Protein AF-0000000073156666 (afdb_homodimer)

Structure (mmCIF, N/CA/C/O backbone):
data_AF-0000000073156666-model_v1
#
loop_
_entity.id
_entity.type
_entity.pdbx_description
1 polymer 'S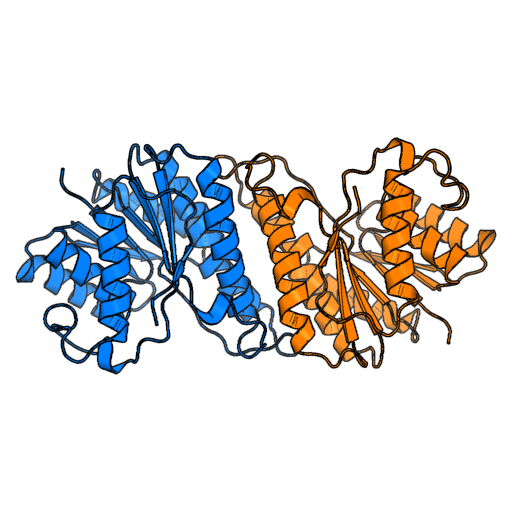DR family NAD(P)-dependent oxidoreductase'
#
loop_
_atom_site.group_PDB
_atom_site.id
_atom_site.type_symbol
_atom_site.label_atom_id
_atom_site.label_alt_id
_atom_site.label_comp_id
_atom_site.label_asym_id
_atom_site.label_entity_id
_atom_site.label_seq_id
_atom_site.pdbx_PDB_ins_code
_atom_site.Cartn_x
_atom_site.Cartn_y
_atom_site.Cartn_z
_atom_site.occupancy
_atom_site.B_iso_or_equiv
_atom_site.auth_seq_id
_atom_site.auth_comp_id
_atom_site.auth_asym_id
_atom_site.auth_atom_id
_atom_site.pdbx_PDB_model_num
ATOM 1 N N . MET A 1 1 ? 13.82 -26.734 -20.969 1 54.28 1 MET A N 1
ATOM 2 C CA . MET A 1 1 ? 14.016 -26.75 -19.531 1 54.28 1 MET A CA 1
ATOM 3 C C . MET A 1 1 ? 12.68 -26.859 -18.797 1 54.28 1 MET A C 1
ATOM 5 O O . MET A 1 1 ? 11.648 -26.406 -19.297 1 54.28 1 MET A O 1
ATOM 9 N N . LYS A 1 2 ? 12.547 -27.781 -17.766 1 86.06 2 LYS A N 1
ATOM 10 C CA . LYS A 1 2 ? 11.289 -28.062 -17.094 1 86.06 2 LYS A CA 1
ATOM 11 C C . LYS A 1 2 ? 10.898 -26.922 -16.156 1 86.06 2 LYS A C 1
ATOM 13 O O . LYS A 1 2 ? 11.742 -26.391 -15.43 1 86.06 2 LYS A O 1
ATOM 18 N N . ASN A 1 3 ? 9.734 -26.344 -16.406 1 94.5 3 ASN A N 1
ATOM 19 C CA . ASN A 1 3 ? 9.266 -25.234 -15.578 1 94.5 3 ASN A CA 1
ATOM 20 C C . ASN A 1 3 ? 8.523 -25.734 -14.344 1 94.5 3 ASN A C 1
ATOM 22 O O . ASN A 1 3 ? 7.922 -26.812 -14.367 1 94.5 3 ASN A O 1
ATOM 26 N N . ALA A 1 4 ? 8.711 -25.062 -13.289 1 98.31 4 ALA A N 1
ATOM 27 C CA . ALA A 1 4 ? 7.965 -25.297 -12.055 1 98.31 4 ALA A CA 1
ATOM 28 C C . ALA A 1 4 ? 7.41 -23.984 -11.492 1 98.31 4 ALA A C 1
ATOM 30 O O . ALA A 1 4 ? 8.094 -22.969 -11.5 1 98.31 4 ALA A O 1
ATOM 31 N N . ALA A 1 5 ? 6.207 -24.125 -10.992 1 98.75 5 ALA A N 1
ATOM 32 C CA . ALA A 1 5 ? 5.539 -22.922 -10.516 1 98.75 5 ALA A CA 1
ATOM 33 C C . ALA A 1 5 ? 5.035 -23.094 -9.086 1 98.75 5 ALA A C 1
ATOM 35 O O . ALA A 1 5 ? 4.391 -24.109 -8.773 1 98.75 5 ALA A O 1
ATOM 36 N N . LEU A 1 6 ? 5.445 -22.188 -8.234 1 98.88 6 LEU A N 1
ATOM 37 C CA . LEU A 1 6 ? 4.75 -22.016 -6.961 1 98.88 6 LEU A CA 1
ATOM 38 C C . LEU A 1 6 ? 3.564 -21.078 -7.105 1 98.88 6 LEU A C 1
ATOM 40 O O . LEU A 1 6 ? 3.725 -19.938 -7.535 1 98.88 6 LEU A O 1
ATOM 44 N N . ILE A 1 7 ? 2.383 -21.562 -6.801 1 98.81 7 ILE A N 1
ATOM 45 C CA . ILE A 1 7 ? 1.165 -20.766 -6.875 1 98.81 7 ILE A CA 1
ATOM 46 C C . ILE A 1 7 ? 0.534 -20.656 -5.488 1 98.81 7 ILE A C 1
ATOM 48 O O . ILE A 1 7 ? 0.133 -21.656 -4.898 1 98.81 7 ILE A O 1
ATOM 52 N N . THR A 1 8 ? 0.477 -19.422 -4.984 1 98.88 8 THR A N 1
ATOM 53 C CA . THR A 1 8 ? -0.179 -19.25 -3.691 1 98.88 8 THR A CA 1
ATOM 54 C C . THR A 1 8 ? -1.696 -19.25 -3.85 1 98.88 8 THR A C 1
ATOM 56 O O . THR A 1 8 ? -2.229 -18.703 -4.812 1 98.88 8 THR A O 1
ATOM 59 N N . GLY A 1 9 ? -2.373 -19.891 -2.902 1 97.75 9 GLY A N 1
ATOM 60 C CA . GLY A 1 9 ? -3.818 -20 -3.002 1 97.75 9 GLY A CA 1
ATOM 61 C C . GLY A 1 9 ? -4.27 -20.797 -4.215 1 97.75 9 GLY A C 1
ATOM 62 O O . GLY A 1 9 ? -5.137 -20.359 -4.969 1 97.75 9 GLY A O 1
ATOM 63 N N . SER A 1 10 ? -3.756 -21.953 -4.438 1 96.75 10 SER A N 1
ATOM 64 C CA . SER A 1 10 ? -3.953 -22.641 -5.711 1 96.75 10 SER A CA 1
ATOM 65 C C . SER A 1 10 ? -4.992 -23.75 -5.582 1 96.75 10 SER A C 1
ATOM 67 O O . SER A 1 10 ? -5.355 -24.391 -6.574 1 96.75 10 SER A O 1
ATOM 69 N N . ALA A 1 11 ? -5.512 -23.984 -4.422 1 95.12 11 ALA A N 1
ATOM 70 C CA . ALA A 1 11 ? -6.375 -25.141 -4.203 1 95.12 11 ALA A CA 1
ATOM 71 C C . ALA A 1 11 ? -7.742 -24.938 -4.848 1 95.12 11 ALA A C 1
ATOM 73 O O . ALA A 1 11 ? -8.414 -25.906 -5.227 1 95.12 11 ALA A O 1
ATOM 74 N N . ARG A 1 12 ? -8.102 -23.688 -4.922 1 92.94 12 ARG A N 1
ATOM 75 C CA . ARG A 1 12 ? -9.461 -23.406 -5.383 1 92.94 12 ARG A CA 1
ATOM 76 C C . ARG A 1 12 ? -9.469 -22.281 -6.414 1 92.94 12 ARG A C 1
ATOM 78 O O . ARG A 1 12 ? -8.477 -21.578 -6.578 1 92.94 12 ARG A O 1
ATOM 85 N N . ARG A 1 13 ? -10.5 -22.219 -7.172 1 92.5 13 ARG A N 1
ATOM 86 C CA . ARG A 1 13 ? -10.906 -21.094 -8.008 1 92.5 13 ARG A CA 1
ATOM 87 C C . ARG A 1 13 ? -9.836 -20.75 -9.031 1 92.5 13 ARG A C 1
ATOM 89 O O . ARG A 1 13 ? -9.469 -21.578 -9.867 1 92.5 13 ARG A O 1
ATOM 96 N N . ILE A 1 14 ? -9.445 -19.484 -9 1 94.25 14 ILE A N 1
ATOM 97 C CA . ILE A 1 14 ? -8.547 -18.969 -10.031 1 94.25 14 ILE A CA 1
ATOM 98 C C . ILE A 1 14 ? -7.18 -19.641 -9.891 1 94.25 14 ILE A C 1
ATOM 100 O O . ILE A 1 14 ? -6.559 -20.016 -10.891 1 94.25 14 ILE A O 1
ATOM 104 N N . GLY A 1 15 ? -6.762 -19.844 -8.625 1 96.12 15 GLY A N 1
ATOM 105 C CA . GLY A 1 15 ? -5.492 -20.5 -8.391 1 96.12 15 GLY A CA 1
ATOM 106 C C . GLY A 1 15 ? -5.461 -21.938 -8.914 1 96.12 15 GLY A C 1
ATOM 107 O O . GLY A 1 15 ? -4.461 -22.375 -9.484 1 96.12 15 GLY A O 1
ATOM 108 N N . ARG A 1 16 ? -6.551 -22.578 -8.719 1 95.38 16 ARG A N 1
ATOM 109 C CA . ARG A 1 16 ? -6.668 -23.938 -9.211 1 95.38 16 ARG A CA 1
ATOM 110 C C . ARG A 1 16 ? -6.633 -23.984 -10.734 1 95.38 16 ARG A C 1
ATOM 112 O O . ARG A 1 16 ? -5.926 -24.812 -11.328 1 95.38 16 ARG A O 1
ATOM 119 N N . ALA A 1 17 ? -7.379 -23.125 -11.336 1 94.5 17 ALA A N 1
ATOM 120 C CA . ALA A 1 17 ? -7.406 -23.047 -12.797 1 94.5 17 ALA A CA 1
ATOM 121 C C . ALA A 1 17 ? -6.016 -22.781 -13.359 1 94.5 17 ALA A C 1
ATOM 123 O O . ALA A 1 17 ? -5.613 -23.375 -14.359 1 94.5 17 ALA A O 1
ATOM 124 N N . LEU A 1 18 ? -5.277 -21.906 -12.711 1 95.62 18 LEU A N 1
ATOM 125 C CA . LEU A 1 18 ? -3.916 -21.578 -13.117 1 95.62 18 LEU A CA 1
ATOM 126 C C . LEU A 1 18 ? -3.01 -22.797 -13.031 1 95.62 18 LEU A C 1
ATOM 128 O O . LEU A 1 18 ? -2.229 -23.062 -13.945 1 95.62 18 LEU A O 1
ATOM 132 N N . ALA A 1 19 ? -3.135 -23.484 -11.922 1 96.62 19 ALA A N 1
ATOM 133 C CA . ALA A 1 19 ? -2.299 -24.672 -11.719 1 96.62 19 ALA A CA 1
ATOM 134 C C . ALA A 1 19 ? -2.537 -25.703 -12.812 1 96.62 19 ALA A C 1
ATOM 136 O O . ALA A 1 19 ? -1.587 -26.234 -13.391 1 96.62 19 ALA A O 1
ATOM 137 N N . ILE A 1 20 ? -3.785 -25.938 -13.086 1 95.31 20 ILE A N 1
ATOM 138 C CA . ILE A 1 20 ? -4.148 -26.922 -14.094 1 95.31 20 ILE A CA 1
ATOM 139 C C . ILE A 1 20 ? -3.693 -26.438 -15.469 1 95.31 20 ILE A C 1
ATOM 141 O O . ILE A 1 20 ? -3.117 -27.219 -16.234 1 95.31 20 ILE A O 1
ATOM 145 N N . PHE A 1 21 ? -3.916 -25.188 -15.742 1 95.25 21 PHE A N 1
ATOM 146 C CA . PHE A 1 21 ? -3.529 -24.594 -17.016 1 95.25 21 PHE A CA 1
ATOM 147 C C . PHE A 1 21 ? -2.027 -24.734 -17.25 1 95.25 21 PHE A C 1
ATOM 149 O O . PHE A 1 21 ? -1.593 -25.172 -18.312 1 95.25 21 PHE A O 1
ATOM 156 N N . LEU A 1 22 ? -1.232 -24.406 -16.266 1 96.62 22 LEU A N 1
ATOM 157 C CA . LEU A 1 22 ? 0.221 -24.469 -16.375 1 96.62 22 LEU A CA 1
ATOM 158 C C . LEU A 1 22 ? 0.704 -25.906 -16.516 1 96.62 22 LEU A C 1
ATOM 160 O O . LEU A 1 22 ? 1.627 -26.188 -17.281 1 96.62 22 LEU A O 1
ATOM 164 N N . ALA A 1 23 ? 0.107 -26.797 -15.789 1 96.31 23 ALA A N 1
ATOM 165 C CA . ALA A 1 23 ? 0.476 -28.203 -15.891 1 96.31 23 ALA A CA 1
ATOM 166 C C . ALA A 1 23 ? 0.132 -28.766 -17.266 1 96.31 23 ALA A C 1
ATOM 168 O O . ALA A 1 23 ? 0.937 -29.484 -17.875 1 96.31 23 ALA A O 1
ATOM 169 N N . SER A 1 24 ? -1.032 -28.406 -17.75 1 94.19 24 SER A N 1
ATOM 170 C CA . SER A 1 24 ? -1.541 -28.984 -18.984 1 94.19 24 SER A CA 1
ATOM 171 C C . SER A 1 24 ? -0.889 -28.344 -20.219 1 94.19 24 SER A C 1
ATOM 173 O O . SER A 1 24 ? -0.343 -29.047 -21.062 1 94.19 24 SER A O 1
ATOM 175 N N . LYS A 1 25 ? -0.855 -27.031 -20.266 1 93 25 LYS A N 1
ATOM 176 C CA . LYS A 1 25 ? -0.456 -26.344 -21.484 1 93 25 LYS A CA 1
ATOM 177 C C . LYS A 1 25 ? 1.047 -26.078 -21.5 1 93 25 LYS A C 1
ATOM 179 O O . LYS A 1 25 ? 1.667 -26.062 -22.562 1 93 25 LYS A O 1
ATOM 184 N N . HIS A 1 26 ? 1.601 -25.859 -20.328 1 95.25 26 HIS A N 1
ATOM 185 C CA . HIS A 1 26 ? 3 -25.453 -20.281 1 95.25 26 HIS A CA 1
ATOM 186 C C . HIS A 1 26 ? 3.869 -26.531 -19.641 1 95.25 26 HIS A C 1
ATOM 188 O O . HIS A 1 26 ? 5.066 -26.312 -19.438 1 95.25 26 HIS A O 1
ATOM 194 N N . GLU A 1 27 ? 3.236 -27.641 -19.234 1 96.25 27 GLU A N 1
ATOM 195 C CA . GLU A 1 27 ? 3.932 -28.797 -18.688 1 96.25 27 GLU A CA 1
ATOM 196 C C . GLU A 1 27 ? 4.746 -28.422 -17.453 1 96.25 27 GLU A C 1
ATOM 198 O O . GLU A 1 27 ? 5.887 -28.859 -17.297 1 96.25 27 GLU A O 1
ATOM 203 N N . CYS A 1 28 ? 4.211 -27.578 -16.641 1 97.69 28 CYS A N 1
ATOM 204 C CA . CYS A 1 28 ? 4.879 -27.141 -15.414 1 97.69 28 CYS A CA 1
ATOM 205 C C . CYS A 1 28 ? 4.637 -28.125 -14.281 1 97.69 28 CYS A C 1
ATOM 207 O O . CYS A 1 28 ? 3.525 -28.641 -14.125 1 97.69 28 CYS A O 1
ATOM 209 N N . ASP A 1 29 ? 5.73 -28.359 -13.609 1 98.69 29 ASP A N 1
ATOM 210 C CA . ASP A 1 29 ? 5.52 -28.906 -12.266 1 98.69 29 ASP A CA 1
ATOM 211 C C . ASP A 1 29 ? 4.934 -27.844 -11.328 1 98.69 29 ASP A C 1
ATOM 213 O O . ASP A 1 29 ? 5.148 -26.656 -11.523 1 98.69 29 ASP A O 1
ATOM 217 N N . ILE A 1 30 ? 4.16 -28.391 -10.305 1 98.62 30 ILE A N 1
ATOM 218 C CA . ILE A 1 30 ? 3.387 -27.422 -9.531 1 98.62 30 ILE A CA 1
ATOM 219 C C . ILE A 1 30 ? 3.689 -27.594 -8.039 1 98.62 30 ILE A C 1
ATOM 221 O O . ILE A 1 30 ? 3.643 -28.719 -7.516 1 98.62 30 ILE A O 1
ATOM 225 N N . VAL A 1 31 ? 4.137 -26.531 -7.406 1 98.81 31 VAL A N 1
ATOM 226 C CA . VAL A 1 31 ? 4.02 -26.422 -5.957 1 98.81 31 VAL A CA 1
ATOM 227 C C . VAL A 1 31 ? 2.719 -25.703 -5.602 1 98.81 31 VAL A C 1
ATOM 229 O O . VAL A 1 31 ? 2.594 -24.484 -5.812 1 98.81 31 VAL A O 1
ATOM 232 N N . ALA A 1 32 ? 1.787 -26.469 -5.027 1 98.56 32 ALA A N 1
A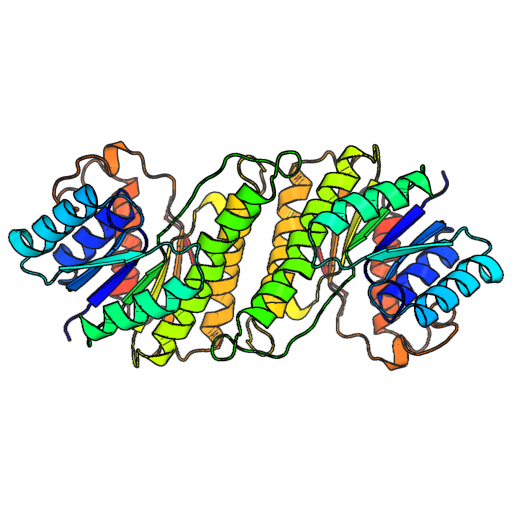TOM 233 C CA . ALA A 1 32 ? 0.455 -25.953 -4.734 1 98.56 32 ALA A CA 1
ATOM 234 C C . ALA A 1 32 ? 0.344 -25.516 -3.277 1 98.56 32 ALA A C 1
ATOM 236 O O . ALA A 1 32 ? 0.298 -26.344 -2.373 1 98.56 32 ALA A O 1
ATOM 237 N N . HIS A 1 33 ? 0.305 -24.219 -3.096 1 98.81 33 HIS A N 1
ATOM 238 C CA . HIS A 1 33 ? 0.089 -23.703 -1.749 1 98.81 33 HIS A CA 1
ATOM 239 C C . HIS A 1 33 ? -1.398 -23.609 -1.425 1 98.81 33 HIS A C 1
ATOM 241 O O . HIS A 1 33 ? -2.207 -23.266 -2.289 1 98.81 33 HIS A O 1
ATOM 247 N N . TYR A 1 34 ? -1.708 -23.938 -0.188 1 98.25 34 TYR A N 1
ATOM 248 C CA . TYR A 1 34 ? -3.049 -23.719 0.347 1 98.25 34 TYR A CA 1
ATOM 249 C C . TYR A 1 34 ? -2.994 -23.328 1.817 1 98.25 34 TYR A C 1
ATOM 251 O O . TYR A 1 34 ? -1.973 -23.516 2.48 1 98.25 34 TYR A O 1
ATOM 259 N N . HIS A 1 35 ? -4.047 -22.656 2.246 1 97.81 35 HIS A N 1
ATOM 260 C CA . HIS A 1 35 ? -4.156 -22.281 3.652 1 97.81 35 HIS A CA 1
ATOM 261 C C . HIS A 1 35 ? -4.98 -23.312 4.43 1 97.81 35 HIS A C 1
ATOM 263 O O . HIS A 1 35 ? -4.426 -24.094 5.199 1 97.81 35 HIS A O 1
ATOM 269 N N . SER A 1 36 ? -6.227 -23.484 4.156 1 97.38 36 SER A N 1
ATOM 270 C CA . SER A 1 36 ? -7.09 -24.344 4.961 1 97.38 36 SER A CA 1
ATOM 271 C C . SER A 1 36 ? -7.828 -25.359 4.094 1 97.38 36 SER A C 1
ATOM 273 O O . SER A 1 36 ? -8.516 -26.234 4.609 1 97.38 36 SER A O 1
ATOM 275 N N . SER A 1 37 ? -7.715 -25.266 2.777 1 96.81 37 SER A N 1
ATOM 276 C CA . SER A 1 37 ? -8.484 -26.094 1.858 1 96.81 37 SER A CA 1
ATOM 277 C C . SER A 1 37 ? -7.703 -27.359 1.465 1 96.81 37 SER A C 1
ATOM 279 O O . SER A 1 37 ? -7.477 -27.609 0.28 1 96.81 37 SER A O 1
ATOM 281 N N . HIS A 1 38 ? -7.457 -28.203 2.41 1 97.94 38 HIS A N 1
ATOM 282 C CA . HIS A 1 38 ? -6.59 -29.359 2.225 1 97.94 38 HIS A CA 1
ATOM 283 C C . HIS A 1 38 ? -7.18 -30.344 1.211 1 97.94 38 HIS A C 1
ATOM 285 O O . HIS A 1 38 ? -6.477 -30.812 0.318 1 97.94 38 HIS A O 1
ATOM 291 N N . ASP A 1 39 ? -8.438 -30.641 1.34 1 97.81 39 ASP A N 1
ATOM 292 C CA . ASP A 1 39 ? -9.07 -31.609 0.443 1 97.81 39 ASP A CA 1
ATOM 293 C C . ASP A 1 39 ? -9.039 -31.109 -1.003 1 97.81 39 ASP A C 1
ATOM 295 O O . ASP A 1 39 ? -8.805 -31.891 -1.926 1 97.81 39 ASP A O 1
ATOM 299 N N . ASP A 1 40 ? -9.289 -29.859 -1.189 1 96.44 40 ASP A N 1
ATOM 300 C CA . ASP A 1 40 ? -9.211 -29.266 -2.523 1 96.44 40 ASP A CA 1
ATOM 301 C C . ASP A 1 40 ? -7.785 -29.344 -3.07 1 96.44 40 ASP A C 1
ATOM 303 O O . ASP A 1 40 ? -7.582 -29.594 -4.258 1 96.44 40 ASP A O 1
ATOM 307 N N . ALA A 1 41 ? -6.84 -29.125 -2.191 1 97.94 41 ALA A N 1
ATOM 308 C CA . ALA A 1 41 ? -5.438 -29.203 -2.588 1 97.94 41 ALA A CA 1
ATOM 309 C C . ALA A 1 41 ? -5.066 -30.625 -3.014 1 97.94 41 ALA A C 1
ATOM 311 O O . ALA A 1 41 ? -4.367 -30.812 -4.012 1 97.94 41 ALA A O 1
ATOM 312 N N . LEU A 1 42 ? -5.492 -31.578 -2.295 1 98.06 42 LEU A N 1
ATOM 313 C CA . LEU A 1 42 ? -5.242 -32.969 -2.631 1 98.06 42 LEU A CA 1
ATOM 314 C C . LEU A 1 42 ? -5.852 -33.312 -3.984 1 98.06 42 LEU A C 1
ATOM 316 O O . LEU A 1 42 ? -5.227 -34 -4.793 1 98.06 42 LEU A O 1
ATOM 320 N N . SER A 1 43 ? -7.074 -32.875 -4.137 1 96.19 43 SER A N 1
ATOM 321 C CA . SER A 1 43 ? -7.746 -33.094 -5.41 1 96.19 43 SER A CA 1
ATOM 322 C C . SER A 1 43 ? -6.957 -32.5 -6.566 1 96.19 43 SER A C 1
ATOM 324 O O . SER A 1 43 ? -6.812 -33.094 -7.621 1 96.19 43 SER A O 1
ATOM 326 N N . LEU A 1 44 ? -6.461 -31.266 -6.395 1 96.19 44 LEU A N 1
ATOM 327 C CA . LEU A 1 44 ? -5.633 -30.625 -7.406 1 96.19 44 LEU A CA 1
ATOM 328 C C . LEU A 1 44 ? -4.371 -31.438 -7.676 1 96.19 44 LEU A C 1
ATOM 330 O O . LEU A 1 44 ? -3.996 -31.641 -8.828 1 96.19 44 LEU A O 1
ATOM 334 N N . GLN A 1 45 ? -3.715 -31.859 -6.609 1 97.88 45 GLN A N 1
ATOM 335 C CA . GLN A 1 45 ? -2.508 -32.688 -6.738 1 97.88 45 GLN A CA 1
ATOM 336 C C . GLN A 1 45 ? -2.766 -33.906 -7.586 1 97.88 45 GLN A C 1
ATOM 338 O O . GLN A 1 45 ? -1.979 -34.25 -8.477 1 97.88 45 GLN A O 1
ATOM 343 N N . ASP A 1 46 ? -3.873 -34.531 -7.32 1 97.19 46 ASP A N 1
ATOM 344 C CA . ASP A 1 46 ? -4.246 -35.75 -8.055 1 97.19 46 ASP A CA 1
ATOM 345 C C . ASP A 1 46 ? -4.422 -35.469 -9.539 1 97.19 46 ASP A C 1
ATOM 347 O O . ASP A 1 46 ? -3.92 -36.219 -10.391 1 97.19 46 ASP A O 1
ATOM 351 N N . ILE A 1 47 ? -5.09 -34.406 -9.82 1 94.69 47 ILE A N 1
ATOM 352 C CA . ILE A 1 47 ? -5.352 -34.031 -11.203 1 94.69 47 ILE A CA 1
ATOM 353 C C . ILE A 1 47 ? -4.031 -33.75 -11.922 1 94.69 47 ILE A C 1
ATOM 355 O O . ILE A 1 47 ? -3.785 -34.312 -13.008 1 94.69 47 ILE A O 1
ATOM 359 N N . VAL A 1 48 ? -3.146 -32.938 -11.336 1 96.5 48 VAL A N 1
ATOM 360 C CA . VAL A 1 48 ? -1.882 -32.562 -11.953 1 96.5 48 VAL A CA 1
ATOM 361 C C . VAL A 1 48 ? -1.02 -33.781 -12.195 1 96.5 48 VAL A C 1
ATOM 363 O O . VAL A 1 48 ? -0.428 -33.938 -13.266 1 96.5 48 VAL A O 1
ATOM 366 N N . GLN A 1 49 ? -1.007 -34.719 -11.234 1 97.62 49 GLN A N 1
ATOM 367 C CA . GLN A 1 49 ? -0.141 -35.906 -11.305 1 97.62 49 GLN A CA 1
ATOM 368 C C . GLN A 1 49 ? -0.722 -36.938 -12.242 1 97.62 49 GLN A C 1
ATOM 370 O O . GLN A 1 49 ? -0.006 -37.5 -13.078 1 97.62 49 GLN A O 1
ATOM 375 N N . LYS A 1 50 ? -1.998 -37.188 -12.172 1 96.94 50 LYS A N 1
ATOM 376 C CA . LYS A 1 50 ? -2.59 -38.312 -12.883 1 96.94 50 LYS A CA 1
ATOM 377 C C . LYS A 1 50 ? -2.998 -37.906 -14.305 1 96.94 50 LYS A C 1
ATOM 379 O O . LYS A 1 50 ? -2.807 -38.688 -15.25 1 96.94 50 LYS A O 1
ATOM 384 N N . SER A 1 51 ? -3.572 -36.781 -14.406 1 94.31 51 SER A N 1
ATOM 385 C CA . SER A 1 51 ? -4.09 -36.375 -15.711 1 94.31 51 SER A CA 1
ATOM 386 C C . SER A 1 51 ? -2.99 -35.781 -16.578 1 94.31 51 SER A C 1
ATOM 388 O O . SER A 1 51 ? -3.02 -35.938 -17.812 1 94.31 51 SER A O 1
ATOM 390 N N . TYR A 1 52 ? -2.016 -35.094 -15.961 1 94.44 52 TYR A N 1
ATOM 391 C CA . TYR A 1 52 ? -1.055 -34.375 -16.781 1 94.44 52 TYR A CA 1
ATOM 392 C C . TYR A 1 52 ? 0.361 -34.875 -16.547 1 94.44 52 TYR A C 1
ATOM 394 O O . TYR A 1 52 ? 1.309 -34.406 -17.188 1 94.44 52 TYR A O 1
ATOM 402 N N . ARG A 1 53 ? 0.539 -35.844 -15.664 1 97 53 ARG A N 1
ATOM 403 C CA . ARG A 1 53 ? 1.803 -36.5 -15.406 1 97 53 ARG A CA 1
ATOM 404 C C . ARG A 1 53 ? 2.898 -35.5 -15.047 1 97 53 ARG A C 1
ATOM 406 O O . ARG A 1 53 ? 4.027 -35.625 -15.531 1 97 53 ARG A O 1
ATOM 413 N N . ARG A 1 54 ? 2.465 -34.531 -14.258 1 97.25 54 ARG A N 1
ATOM 414 C CA . ARG A 1 54 ? 3.408 -33.562 -13.719 1 97.25 54 ARG A CA 1
ATOM 415 C C . ARG A 1 54 ? 3.6 -33.75 -12.219 1 97.25 54 ARG A C 1
ATOM 417 O O . ARG A 1 54 ? 2.709 -34.25 -11.539 1 97.25 54 ARG A O 1
ATOM 424 N N . LYS A 1 55 ? 4.766 -33.375 -11.766 1 98.25 55 LYS A N 1
ATOM 425 C CA . LYS A 1 55 ? 4.965 -33.375 -10.32 1 98.25 55 LYS A CA 1
ATOM 426 C C . LYS A 1 55 ? 4.117 -32.281 -9.656 1 98.25 55 LYS A C 1
ATOM 428 O O . LYS A 1 55 ? 3.986 -31.172 -10.188 1 98.25 55 LYS A O 1
ATOM 433 N N . CYS A 1 56 ? 3.561 -32.625 -8.516 1 98.56 56 CYS A N 1
ATOM 434 C CA . CYS A 1 56 ? 2.787 -31.688 -7.727 1 98.56 56 CYS A CA 1
ATOM 435 C C . CYS A 1 56 ? 3.012 -31.906 -6.234 1 98.56 56 CYS A C 1
ATOM 437 O O . CYS A 1 56 ? 2.766 -33 -5.719 1 98.56 56 CYS A O 1
ATOM 439 N N . VAL A 1 57 ? 3.504 -30.922 -5.578 1 98.56 57 VAL A N 1
ATOM 440 C CA . VAL A 1 57 ? 3.709 -30.984 -4.133 1 98.56 57 VAL A CA 1
ATOM 441 C C . VAL A 1 57 ? 2.816 -29.953 -3.441 1 98.56 57 VAL A C 1
ATOM 443 O O . VAL A 1 57 ? 2.619 -28.844 -3.953 1 98.56 57 VAL A O 1
ATOM 446 N N . LEU A 1 58 ? 2.287 -30.391 -2.314 1 98.69 58 LEU A N 1
ATOM 447 C CA . LEU A 1 58 ? 1.436 -29.484 -1.536 1 98.69 58 LEU A CA 1
ATOM 448 C C . LEU A 1 58 ? 2.236 -28.797 -0.438 1 98.69 58 LEU A C 1
ATOM 450 O O . LEU A 1 58 ? 3.055 -29.438 0.233 1 98.69 58 LEU A O 1
ATOM 454 N N . VAL A 1 59 ? 2.053 -27.484 -0.322 1 98.44 59 VAL A N 1
ATOM 455 C CA . VAL A 1 59 ? 2.625 -26.719 0.78 1 98.44 59 VAL A CA 1
ATOM 456 C C . VAL A 1 59 ? 1.52 -25.969 1.507 1 98.44 59 VAL A C 1
ATOM 458 O O . VAL A 1 59 ? 0.771 -25.203 0.888 1 98.44 59 VAL A O 1
ATOM 461 N N . GLN A 1 60 ? 1.392 -26.219 2.795 1 98.38 60 GLN A N 1
ATOM 462 C CA . GLN A 1 60 ? 0.415 -25.516 3.613 1 98.38 60 GLN A CA 1
ATOM 463 C C . GLN A 1 60 ? 1.074 -24.391 4.41 1 98.38 60 GLN A C 1
ATOM 465 O O . GLN A 1 60 ? 2.096 -24.594 5.066 1 98.38 60 GLN A O 1
ATOM 470 N N . ALA A 1 61 ? 0.451 -23.219 4.32 1 98.12 61 ALA A N 1
ATOM 471 C CA . ALA A 1 61 ? 0.975 -22.109 5.117 1 98.12 61 ALA A CA 1
ATOM 472 C C . ALA A 1 61 ? -0.058 -20.984 5.254 1 98.12 61 ALA A C 1
ATOM 474 O O . ALA A 1 61 ? -0.906 -20.812 4.379 1 98.12 61 ALA A O 1
ATOM 475 N N . ASP A 1 62 ? -0.003 -20.344 6.352 1 98.25 62 ASP A N 1
ATOM 476 C CA . ASP A 1 62 ? -0.699 -19.078 6.527 1 98.25 62 ASP A CA 1
ATOM 477 C C . ASP A 1 62 ? 0.16 -17.906 6.043 1 98.25 62 ASP A C 1
ATOM 479 O O . ASP A 1 62 ? 1.122 -17.516 6.711 1 98.25 62 ASP A O 1
ATOM 483 N N . LEU A 1 63 ? -0.222 -17.344 4.93 1 98.5 63 LEU A N 1
ATOM 484 C CA . LEU A 1 63 ? 0.571 -16.266 4.332 1 98.5 63 LEU A CA 1
ATOM 485 C C . LEU A 1 63 ? 0.495 -15 5.176 1 98.5 63 LEU A C 1
ATOM 487 O O . LEU A 1 63 ? 1.28 -14.07 4.977 1 98.5 63 LEU A O 1
ATOM 491 N N . GLY A 1 64 ? -0.504 -14.945 6.098 1 97.88 64 GLY A N 1
ATOM 492 C CA . GLY A 1 64 ? -0.582 -13.82 7.02 1 97.88 64 GLY A CA 1
ATOM 493 C C . GLY A 1 64 ? 0.502 -13.844 8.078 1 97.88 64 GLY A C 1
ATOM 494 O O . GLY A 1 64 ? 0.741 -12.836 8.75 1 97.88 64 GLY A O 1
ATOM 495 N N . ASN A 1 65 ? 1.037 -14.977 8.281 1 97.56 65 ASN A N 1
ATOM 496 C CA . ASN A 1 65 ? 2.152 -15.148 9.203 1 97.56 65 ASN A CA 1
ATOM 497 C C . ASN A 1 65 ? 3.496 -14.977 8.5 1 97.56 65 ASN A C 1
ATOM 499 O O . ASN A 1 65 ? 3.869 -15.797 7.656 1 97.56 65 ASN A O 1
ATOM 503 N N . PHE A 1 66 ? 4.242 -14 8.914 1 97.94 66 PHE A N 1
ATOM 504 C CA . PHE A 1 66 ? 5.473 -13.648 8.219 1 97.94 66 PHE A CA 1
ATOM 505 C C . PHE A 1 66 ? 6.449 -14.812 8.219 1 97.94 66 PHE A C 1
ATOM 507 O O . PHE A 1 66 ? 7.121 -15.062 7.215 1 97.94 66 PHE A O 1
ATOM 514 N N . ALA A 1 67 ? 6.562 -15.523 9.297 1 96.75 67 ALA A N 1
ATOM 515 C CA . ALA A 1 67 ? 7.531 -16.609 9.43 1 96.75 67 ALA A CA 1
ATOM 516 C C . ALA A 1 67 ? 7.246 -17.719 8.414 1 96.75 67 ALA A C 1
ATOM 518 O O . ALA A 1 67 ? 8.156 -18.438 8.008 1 96.75 67 ALA A O 1
ATOM 519 N N . SER A 1 68 ? 6.012 -17.844 7.988 1 97.75 68 SER A N 1
ATOM 520 C CA . SER A 1 68 ? 5.613 -18.875 7.043 1 97.75 68 SER A CA 1
ATOM 521 C C . SER A 1 68 ? 6.172 -18.594 5.652 1 97.75 68 SER A C 1
ATOM 523 O O . SER A 1 68 ? 6.297 -19.516 4.832 1 97.75 68 SER A O 1
ATOM 525 N N . LEU A 1 69 ? 6.492 -17.359 5.328 1 98.5 69 LEU A N 1
ATOM 526 C CA . LEU A 1 69 ? 6.879 -16.969 3.977 1 98.5 69 LEU A CA 1
ATOM 527 C C . LEU A 1 69 ? 8.234 -17.562 3.609 1 98.5 69 LEU A C 1
ATOM 529 O O . LEU A 1 69 ? 8.406 -18.125 2.525 1 98.5 69 LEU A O 1
ATOM 533 N N . LYS A 1 70 ? 9.133 -17.422 4.555 1 97.25 70 LYS A N 1
ATOM 534 C CA . LYS A 1 70 ? 10.438 -18.047 4.305 1 97.25 70 LYS A CA 1
ATOM 535 C C . LYS A 1 70 ? 10.32 -19.562 4.234 1 97.25 70 LYS A C 1
ATOM 537 O O . LYS A 1 70 ? 10.961 -20.203 3.398 1 97.25 70 LYS A O 1
ATOM 542 N N . LYS A 1 71 ? 9.531 -20.109 5.082 1 97.31 71 LYS A N 1
ATOM 543 C CA . LYS A 1 71 ? 9.352 -21.547 5.172 1 97.31 71 LYS A CA 1
ATOM 544 C C . LYS A 1 71 ? 8.781 -22.125 3.879 1 97.31 71 LYS A C 1
ATOM 546 O O . LYS A 1 71 ? 9.266 -23.141 3.371 1 97.31 71 LYS A O 1
ATOM 551 N N . ILE A 1 72 ? 7.785 -21.484 3.334 1 97.75 72 ILE A N 1
ATOM 552 C CA . ILE A 1 72 ? 7.148 -21.984 2.113 1 97.75 72 ILE A CA 1
ATOM 553 C C . ILE A 1 72 ? 8.156 -21.953 0.965 1 97.75 72 ILE A C 1
ATOM 555 O O . ILE A 1 72 ? 8.195 -22.875 0.148 1 97.75 72 ILE A O 1
ATOM 559 N N . MET A 1 73 ? 8.977 -20.906 0.892 1 98.38 73 MET A N 1
ATOM 560 C CA . MET A 1 73 ? 9.969 -20.797 -0.177 1 98.38 73 MET A CA 1
ATOM 561 C C . MET A 1 73 ? 11.016 -21.906 -0.061 1 98.38 73 MET A C 1
ATOM 563 O O . MET A 1 73 ? 11.32 -22.578 -1.045 1 98.38 73 MET A O 1
ATOM 567 N N . LYS A 1 74 ? 11.438 -22.141 1.153 1 97.81 74 LYS A N 1
ATOM 568 C CA . LYS A 1 74 ? 12.422 -23.188 1.391 1 97.81 74 LYS A CA 1
ATOM 569 C C . LYS A 1 74 ? 11.859 -24.562 1.042 1 97.81 74 LYS A C 1
ATOM 571 O O . LYS A 1 74 ? 12.5 -25.344 0.346 1 97.81 74 LYS A O 1
ATOM 576 N N . GLN A 1 75 ? 10.688 -24.812 1.517 1 98.19 75 GLN A N 1
ATOM 577 C CA . GLN A 1 75 ? 10.039 -26.078 1.231 1 98.19 75 GLN A CA 1
ATOM 578 C C . GLN A 1 75 ? 9.844 -26.281 -0.27 1 98.19 75 GLN A C 1
ATOM 580 O O . GLN A 1 75 ? 10.031 -27.375 -0.789 1 98.19 75 GLN A O 1
ATOM 585 N N . SER A 1 76 ? 9.453 -25.203 -0.94 1 98.56 76 SER A N 1
ATOM 586 C CA . SER A 1 76 ? 9.195 -25.266 -2.375 1 98.56 76 SER A CA 1
ATOM 587 C C . SER A 1 76 ? 10.461 -25.609 -3.15 1 98.56 76 SER A C 1
ATOM 589 O O . SER A 1 76 ? 10.453 -26.5 -4.004 1 98.56 76 SER A O 1
ATOM 591 N N . PHE A 1 77 ? 11.578 -24.984 -2.818 1 98.12 77 PHE A N 1
ATOM 592 C CA . PHE A 1 77 ? 12.82 -25.219 -3.533 1 98.12 77 PHE A CA 1
ATOM 593 C C . PHE A 1 77 ? 13.406 -26.578 -3.18 1 98.12 77 PHE A C 1
ATOM 595 O O . PHE A 1 77 ? 14.07 -27.203 -4.004 1 98.12 77 PHE A O 1
ATOM 602 N N . THR A 1 78 ? 13.18 -27.016 -1.911 1 98.12 78 THR A N 1
ATOM 603 C CA . THR A 1 78 ? 13.617 -28.344 -1.531 1 98.12 78 THR A CA 1
ATOM 604 C C . THR A 1 78 ? 12.891 -29.406 -2.352 1 98.12 78 THR A C 1
ATOM 606 O O . THR A 1 78 ? 13.508 -30.344 -2.854 1 98.12 78 THR A O 1
ATOM 609 N N . ALA A 1 79 ? 11.602 -29.203 -2.529 1 97.31 79 ALA A N 1
ATOM 610 C CA . ALA A 1 79 ? 10.773 -30.172 -3.242 1 97.31 79 ALA A CA 1
ATOM 611 C C . ALA A 1 79 ? 10.977 -30.062 -4.75 1 97.31 79 ALA A C 1
ATOM 613 O O . ALA A 1 79 ? 10.859 -31.047 -5.477 1 97.31 79 ALA A O 1
ATOM 614 N N . MET A 1 80 ? 11.219 -28.844 -5.188 1 97.25 80 MET A N 1
ATOM 615 C CA . ME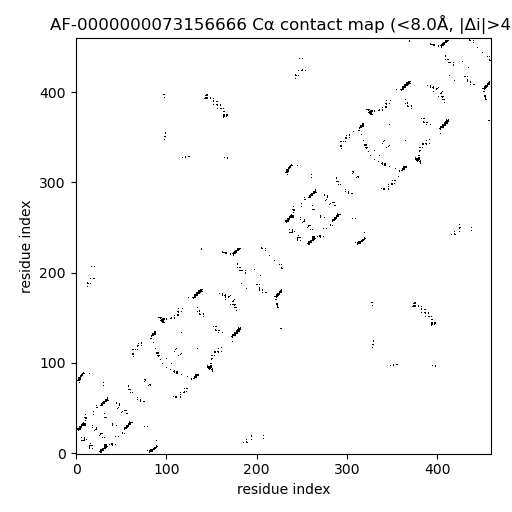T A 1 80 ? 11.359 -28.578 -6.613 1 97.25 80 MET A CA 1
ATOM 616 C C . MET A 1 80 ? 12.516 -27.609 -6.867 1 97.25 80 MET A C 1
ATOM 618 O O . MET A 1 80 ? 12.305 -26.422 -7.133 1 97.25 80 MET A O 1
ATOM 622 N N . PRO A 1 81 ? 13.68 -28.141 -6.922 1 96.88 81 PRO A N 1
ATOM 623 C CA . PRO A 1 81 ? 14.867 -27.281 -7.039 1 96.88 81 PRO A CA 1
ATOM 624 C C . PRO A 1 81 ? 14.875 -26.453 -8.32 1 96.88 81 PRO A C 1
ATOM 626 O O . PRO A 1 81 ? 15.562 -25.438 -8.398 1 96.88 81 PRO A O 1
ATOM 629 N N . HIS A 1 82 ? 14.086 -26.891 -9.328 1 97 82 HIS A N 1
ATOM 630 C CA . HIS A 1 82 ? 14.055 -26.188 -10.609 1 97 82 HIS A CA 1
ATOM 631 C C . HIS A 1 82 ? 12.906 -25.172 -10.648 1 97 82 HIS A C 1
ATOM 633 O O . HIS A 1 82 ? 12.5 -24.75 -11.734 1 97 82 HIS A O 1
ATOM 639 N N . LEU A 1 83 ? 12.367 -24.812 -9.484 1 98.06 83 LEU A N 1
ATOM 640 C CA . LEU A 1 83 ? 11.336 -23.781 -9.398 1 98.06 83 LEU A CA 1
ATOM 641 C C . LEU A 1 83 ? 11.805 -22.484 -10.047 1 98.06 83 LEU A C 1
ATOM 643 O O . LEU A 1 83 ? 12.859 -21.969 -9.703 1 98.06 83 LEU A O 1
ATOM 647 N N . ASN A 1 84 ? 10.969 -22.016 -11.031 1 97.56 84 ASN A N 1
ATOM 648 C CA . ASN A 1 84 ? 11.398 -20.812 -11.734 1 97.56 84 ASN A CA 1
ATOM 649 C C . ASN A 1 84 ? 10.227 -19.875 -12 1 97.56 84 ASN A C 1
ATOM 651 O O . ASN A 1 84 ? 10.391 -18.828 -12.648 1 97.56 84 ASN A O 1
ATOM 655 N N . ILE A 1 85 ? 9.008 -20.156 -11.461 1 97.94 85 ILE A N 1
ATOM 656 C CA . ILE A 1 85 ? 7.844 -19.281 -11.586 1 97.94 85 ILE A CA 1
ATOM 657 C C . ILE A 1 85 ? 7.168 -19.125 -10.227 1 97.94 85 ILE A C 1
ATOM 659 O O . ILE A 1 85 ? 6.934 -20.109 -9.523 1 97.94 85 ILE A O 1
ATOM 663 N N . LEU A 1 86 ? 6.98 -17.938 -9.828 1 98.56 86 LEU A N 1
ATOM 664 C CA . LEU A 1 86 ? 6.195 -17.594 -8.648 1 98.56 86 LEU A CA 1
ATOM 665 C C . LEU A 1 86 ? 4.926 -16.844 -9.039 1 98.56 86 LEU A C 1
ATOM 667 O O . LEU A 1 86 ? 4.992 -15.805 -9.703 1 98.56 86 LEU A O 1
ATOM 671 N N . ILE A 1 87 ? 3.805 -17.391 -8.688 1 98.88 87 ILE A N 1
ATOM 672 C CA . ILE A 1 87 ? 2.535 -16.719 -8.938 1 98.88 87 ILE A CA 1
ATOM 673 C C . ILE A 1 87 ? 1.887 -16.328 -7.609 1 98.88 87 ILE A C 1
ATOM 675 O O . ILE A 1 87 ? 1.415 -17.203 -6.867 1 98.88 87 ILE A O 1
ATOM 679 N N . ASN A 1 88 ? 1.94 -15.078 -7.316 1 98.88 88 ASN A N 1
ATOM 680 C CA . ASN A 1 88 ? 1.208 -14.523 -6.184 1 98.88 88 ASN A CA 1
ATOM 681 C C . ASN A 1 88 ? -0.275 -14.352 -6.5 1 98.88 88 ASN A C 1
ATOM 683 O O . ASN A 1 88 ? -0.679 -13.344 -7.078 1 98.88 88 ASN A O 1
ATOM 687 N N . ASN A 1 89 ? -1.044 -15.344 -6.039 1 98.56 89 ASN A N 1
ATOM 688 C CA . ASN A 1 89 ? -2.451 -15.414 -6.422 1 98.56 89 ASN A CA 1
ATOM 689 C C . ASN A 1 89 ? -3.365 -15.383 -5.199 1 98.56 89 ASN A C 1
ATOM 691 O O . ASN A 1 89 ? -4.535 -15.008 -5.301 1 98.56 89 ASN A O 1
ATOM 695 N N . ALA A 1 90 ? -2.83 -15.758 -4.039 1 98.56 90 ALA A N 1
ATOM 696 C CA . ALA A 1 90 ? -3.658 -15.805 -2.834 1 98.56 90 ALA A CA 1
ATOM 697 C C . ALA A 1 90 ? -4.352 -14.469 -2.596 1 98.56 90 ALA A C 1
ATOM 699 O O . ALA A 1 90 ? -3.758 -13.406 -2.809 1 98.56 90 ALA A O 1
ATOM 700 N N . SER A 1 91 ? -5.551 -14.609 -2.145 1 97.38 91 SER A N 1
ATOM 701 C CA . SER A 1 91 ? -6.32 -13.383 -1.971 1 97.38 91 SER A CA 1
ATOM 702 C C . SER A 1 91 ? -7.352 -13.523 -0.856 1 97.38 91 SER A C 1
ATOM 704 O O . SER A 1 91 ? -7.785 -14.641 -0.546 1 97.38 91 SER A O 1
ATOM 706 N N . VAL A 1 92 ? -7.672 -12.484 -0.251 1 95.94 92 VAL A N 1
ATOM 707 C CA . VAL A 1 92 ? -8.797 -12.328 0.669 1 95.94 92 VAL A CA 1
ATOM 708 C C . VAL A 1 92 ? -9.656 -11.141 0.244 1 95.94 92 VAL A C 1
ATOM 710 O O . VAL A 1 92 ? -9.172 -10.219 -0.413 1 95.94 92 VAL A O 1
ATOM 713 N N . PHE A 1 93 ? -10.844 -11.242 0.565 1 92.94 93 PHE A N 1
ATOM 714 C CA . PHE A 1 93 ? -11.773 -10.203 0.146 1 92.94 93 PHE A CA 1
ATOM 715 C C . PHE A 1 93 ? -12.703 -9.82 1.289 1 92.94 93 PHE A C 1
ATOM 717 O O . PHE A 1 93 ? -13.367 -10.68 1.876 1 92.94 93 PHE A O 1
ATOM 724 N N . TYR A 1 94 ? -12.695 -8.555 1.673 1 90.88 94 TYR A N 1
ATOM 725 C CA . TYR A 1 94 ? -13.609 -7.957 2.643 1 90.88 94 TYR A CA 1
ATOM 726 C C . TYR A 1 94 ? -14.359 -6.777 2.033 1 90.88 94 TYR A C 1
ATOM 728 O O . TYR A 1 94 ? -13.75 -5.902 1.414 1 90.88 94 TYR A O 1
ATOM 736 N N . GLU A 1 95 ? -15.664 -6.828 2.225 1 91 95 GLU A N 1
ATOM 737 C CA . GLU A 1 95 ? -16.422 -5.645 1.841 1 91 95 GLU A CA 1
ATOM 738 C C . GLU A 1 95 ? -16.344 -4.562 2.914 1 91 95 GLU A C 1
ATOM 740 O O . GLU A 1 95 ? -16.734 -4.785 4.059 1 91 95 GLU A O 1
ATOM 745 N N . ASP A 1 96 ? -15.75 -3.379 2.521 1 92.88 96 ASP A N 1
ATOM 746 C CA . ASP A 1 96 ? -15.688 -2.264 3.461 1 92.88 96 ASP A CA 1
ATOM 747 C C . ASP A 1 96 ? -15.523 -0.936 2.727 1 92.88 96 ASP A C 1
ATOM 749 O O . ASP A 1 96 ? -15.523 -0.897 1.494 1 92.88 96 ASP A O 1
ATOM 753 N N . SER A 1 97 ? -15.703 0.131 3.406 1 93 97 SER A N 1
ATOM 754 C CA . SER A 1 97 ? -15.383 1.514 3.066 1 93 97 SER A CA 1
ATOM 755 C C . SER A 1 97 ? -14.383 2.109 4.047 1 93 97 SER A C 1
ATOM 757 O O . SER A 1 97 ? -13.984 1.454 5.012 1 93 97 SER A O 1
ATOM 759 N N . LEU A 1 98 ? -13.906 3.314 3.756 1 93.75 98 LEU A N 1
ATOM 760 C CA . LEU A 1 98 ? -13.055 3.934 4.762 1 93.75 98 LEU A CA 1
ATOM 761 C C . LEU A 1 98 ? -13.781 4.055 6.094 1 93.75 98 LEU A C 1
ATOM 763 O O . LEU A 1 98 ? -13.219 3.75 7.148 1 93.75 98 LEU A O 1
ATOM 767 N N . GLU A 1 99 ? -15 4.41 6.012 1 92.06 99 GLU A N 1
ATOM 768 C CA . GLU A 1 99 ? -15.805 4.613 7.211 1 92.06 99 GLU A CA 1
ATOM 769 C C . GLU A 1 99 ? -15.938 3.322 8.016 1 92.06 99 GLU A C 1
ATOM 771 O O . GLU A 1 99 ? -15.922 3.348 9.25 1 92.06 99 GLU A O 1
ATOM 776 N N . LYS A 1 100 ? -15.984 2.227 7.332 1 93.38 100 LYS A N 1
ATOM 777 C CA . LYS A 1 100 ? -16.266 0.951 7.984 1 93.38 100 LYS A CA 1
ATOM 778 C C . LYS A 1 100 ? -15.016 0.066 8.016 1 93.38 100 LYS A C 1
ATOM 780 O O . LYS A 1 100 ? -15.102 -1.117 8.352 1 93.38 100 LYS A O 1
ATOM 785 N N . CYS A 1 101 ? -13.953 0.65 7.66 1 95.12 101 CYS A N 1
ATOM 786 C CA . CYS A 1 101 ? -12.711 -0.106 7.633 1 95.12 101 CYS A CA 1
ATOM 787 C C . CYS A 1 101 ? -12.266 -0.489 9.039 1 95.12 101 CYS A C 1
ATOM 789 O O . CYS A 1 101 ? -12.203 0.363 9.93 1 95.12 101 CYS A O 1
ATOM 791 N N . SER A 1 102 ? -12.039 -1.768 9.273 1 97 102 SER A N 1
ATOM 792 C CA . SER A 1 102 ? -11.523 -2.256 10.547 1 97 102 SER A CA 1
ATOM 793 C C . SER A 1 102 ? -10.039 -2.588 10.453 1 97 102 SER A C 1
ATOM 795 O O . SER A 1 102 ? -9.531 -2.861 9.359 1 97 102 SER A O 1
ATOM 797 N N . LEU A 1 103 ? -9.367 -2.566 11.656 1 97.94 103 LEU A N 1
ATOM 798 C CA . LEU A 1 103 ? -7.953 -2.936 11.68 1 97.94 103 LEU A CA 1
ATOM 799 C C . LEU A 1 103 ? -7.754 -4.352 11.148 1 97.94 103 LEU A C 1
ATOM 801 O O . LEU A 1 103 ? -6.777 -4.625 10.453 1 97.94 103 LEU A O 1
ATOM 805 N N . LYS A 1 104 ? -8.617 -5.223 11.484 1 97.38 104 LYS A N 1
ATOM 806 C CA . LYS A 1 104 ? -8.508 -6.617 11.055 1 97.38 104 LYS A CA 1
ATOM 807 C C . LYS A 1 104 ? -8.531 -6.73 9.539 1 97.38 104 LYS A C 1
ATOM 809 O O . LYS A 1 104 ? -7.637 -7.32 8.938 1 97.38 104 LYS A O 1
ATOM 814 N N . CYS A 1 105 ? -9.578 -6.145 8.891 1 96 105 CYS A N 1
ATOM 815 C CA . CYS A 1 105 ? -9.711 -6.199 7.441 1 96 105 CYS A CA 1
ATOM 816 C C . CYS A 1 105 ? -8.523 -5.547 6.754 1 96 105 CYS A C 1
ATOM 818 O O . CYS A 1 105 ? -7.949 -6.113 5.82 1 96 105 CYS A O 1
ATOM 820 N N . PHE A 1 106 ? -8.164 -4.395 7.273 1 98.25 106 PHE A N 1
ATOM 821 C CA . PHE A 1 106 ? -7.059 -3.635 6.699 1 98.25 106 PHE A CA 1
ATOM 822 C C . PHE A 1 106 ? -5.762 -4.438 6.758 1 98.25 106 PHE A C 1
ATOM 824 O O . PHE A 1 106 ? -5.059 -4.562 5.754 1 98.25 106 PHE A O 1
ATOM 831 N N . THR A 1 107 ? -5.527 -5.043 7.891 1 98.31 107 THR A N 1
ATOM 832 C CA . THR A 1 107 ? -4.289 -5.773 8.133 1 98.31 107 THR A CA 1
ATOM 833 C C . THR A 1 107 ? -4.242 -7.051 7.305 1 98.31 107 THR A C 1
ATOM 835 O O . THR A 1 107 ? -3.211 -7.379 6.711 1 98.31 107 THR A O 1
ATOM 838 N N . GLU A 1 108 ? -5.254 -7.762 7.25 1 98.19 108 GLU A N 1
ATOM 839 C CA . GLU A 1 108 ? -5.281 -9.016 6.504 1 98.19 108 GLU A CA 1
ATOM 840 C C . GLU A 1 108 ? -5.09 -8.773 5.008 1 98.19 108 GLU A C 1
ATOM 842 O O . GLU A 1 108 ? -4.355 -9.508 4.344 1 98.19 108 GLU A O 1
ATOM 847 N N . ASN A 1 109 ? -5.77 -7.766 4.512 1 98.25 109 ASN A N 1
ATOM 848 C CA . ASN A 1 109 ? -5.578 -7.414 3.111 1 98.25 109 ASN A CA 1
ATOM 849 C C . ASN A 1 109 ? -4.125 -7.059 2.814 1 98.25 109 ASN A C 1
ATOM 851 O O . ASN A 1 109 ? -3.557 -7.52 1.824 1 98.25 109 ASN A O 1
ATOM 855 N N . HIS A 1 110 ? -3.576 -6.266 3.682 1 98.62 110 HIS A N 1
ATOM 856 C CA . HIS A 1 110 ? -2.182 -5.875 3.496 1 98.62 110 HIS A CA 1
ATOM 857 C C . HIS A 1 110 ? -1.259 -7.086 3.57 1 98.62 110 HIS A C 1
ATOM 859 O O . HIS A 1 110 ? -0.348 -7.23 2.75 1 98.62 110 HIS A O 1
ATOM 865 N N . ASN A 1 111 ? -1.476 -7.926 4.562 1 98.69 111 ASN A N 1
ATOM 866 C CA . ASN A 1 111 ? -0.603 -9.078 4.762 1 98.69 111 ASN A CA 1
ATOM 867 C C . ASN A 1 111 ? -0.623 -10.008 3.555 1 98.69 111 ASN A C 1
ATOM 869 O O . ASN A 1 111 ? 0.427 -10.477 3.105 1 98.69 111 ASN A O 1
ATOM 873 N N . ILE A 1 112 ? -1.743 -10.195 3.006 1 98.69 112 ILE A N 1
ATOM 874 C CA . ILE A 1 112 ? -1.909 -11.227 1.984 1 98.69 112 ILE A CA 1
ATOM 875 C C . ILE A 1 112 ? -1.567 -10.648 0.612 1 98.69 112 ILE A C 1
ATOM 877 O O . ILE A 1 112 ? -0.964 -11.328 -0.221 1 98.69 112 ILE A O 1
ATOM 881 N N . HIS A 1 113 ? -1.908 -9.406 0.376 1 98.75 113 HIS A N 1
ATOM 882 C CA . HIS A 1 113 ? -1.805 -8.875 -0.976 1 98.75 113 HIS A CA 1
ATOM 883 C C . HIS A 1 113 ? -0.521 -8.07 -1.153 1 98.75 113 HIS A C 1
ATOM 885 O O . HIS A 1 113 ? -0.12 -7.773 -2.281 1 98.75 113 HIS A O 1
ATOM 891 N N . VAL A 1 114 ? 0.109 -7.684 -0.039 1 98.81 114 VAL A N 1
ATOM 892 C CA . VAL A 1 114 ? 1.279 -6.824 -0.179 1 98.81 114 VAL A CA 1
ATOM 893 C C . VAL A 1 114 ? 2.486 -7.484 0.486 1 98.81 114 VAL A C 1
ATOM 895 O O . VAL A 1 114 ? 3.414 -7.926 -0.196 1 98.81 114 VAL A O 1
ATOM 898 N N . ARG A 1 115 ? 2.379 -7.711 1.811 1 98.81 115 ARG A N 1
ATOM 899 C CA . ARG A 1 115 ? 3.535 -8.234 2.533 1 98.81 115 ARG A CA 1
ATOM 900 C C . ARG A 1 115 ? 3.951 -9.594 1.988 1 98.81 115 ARG A C 1
ATOM 902 O O . ARG A 1 115 ? 5.133 -9.828 1.721 1 98.81 115 ARG A O 1
ATOM 909 N N . ALA A 1 116 ? 3.025 -10.469 1.816 1 98.88 116 ALA A N 1
ATOM 910 C CA . ALA A 1 116 ? 3.354 -11.82 1.366 1 98.88 116 ALA A CA 1
ATOM 911 C C . ALA A 1 116 ? 3.98 -11.797 -0.026 1 98.88 116 ALA A C 1
ATOM 913 O O . ALA A 1 116 ? 5.086 -12.305 -0.224 1 98.88 116 ALA A O 1
ATOM 914 N N . PRO A 1 117 ? 3.367 -11.164 -1.029 1 98.81 117 PRO A N 1
ATOM 915 C CA . PRO A 1 117 ? 3.996 -11.102 -2.35 1 98.81 117 PRO A CA 1
ATOM 916 C C . PRO A 1 117 ? 5.383 -10.461 -2.316 1 98.81 117 PRO A C 1
ATOM 918 O O . PRO A 1 117 ? 6.297 -10.922 -3.006 1 98.81 117 PRO A O 1
ATOM 921 N N . VAL A 1 118 ? 5.586 -9.414 -1.538 1 98.5 118 VAL A N 1
ATOM 922 C CA . VAL A 1 118 ? 6.859 -8.711 -1.456 1 98.5 118 VAL A CA 1
ATOM 923 C C . VAL A 1 118 ? 7.945 -9.672 -0.968 1 98.5 118 VAL A C 1
ATOM 925 O O . VAL A 1 118 ? 8.969 -9.852 -1.637 1 98.5 118 VAL A O 1
ATOM 928 N N . PHE A 1 119 ? 7.688 -10.312 0.106 1 98.75 119 PHE A N 1
ATOM 929 C CA . PHE A 1 119 ? 8.758 -11.094 0.72 1 98.75 119 PHE A CA 1
ATOM 930 C C . PHE A 1 119 ? 8.906 -12.445 0.03 1 98.75 119 PHE A C 1
ATOM 932 O O . PHE A 1 119 ? 10.008 -12.984 -0.062 1 98.75 119 PHE A O 1
ATOM 939 N N . LEU A 1 120 ? 7.793 -13.016 -0.484 1 98.81 120 LEU A N 1
ATOM 940 C CA . LEU A 1 120 ? 7.934 -14.219 -1.3 1 98.81 120 LEU A CA 1
ATOM 941 C C . LEU A 1 120 ? 8.781 -13.938 -2.535 1 98.81 120 LEU A C 1
ATOM 943 O O . LEU A 1 120 ? 9.633 -14.75 -2.904 1 98.81 120 LEU A O 1
ATOM 947 N N . THR A 1 121 ? 8.531 -12.805 -3.172 1 98.06 121 THR A N 1
ATOM 948 C CA . THR A 1 121 ? 9.328 -12.422 -4.332 1 98.06 121 THR A CA 1
ATOM 949 C C . THR A 1 121 ? 10.789 -12.219 -3.945 1 98.06 121 THR A C 1
ATOM 951 O O . THR A 1 121 ? 11.695 -12.633 -4.676 1 98.06 121 THR A O 1
ATOM 954 N N . GLN A 1 122 ? 11 -11.562 -2.791 1 96.94 122 GLN A N 1
ATOM 955 C CA . GLN A 1 122 ? 12.359 -11.352 -2.299 1 96.94 122 GLN A CA 1
ATOM 956 C C . GLN A 1 122 ? 13.102 -12.68 -2.145 1 96.94 122 GLN A C 1
ATOM 958 O O . GLN A 1 122 ? 14.219 -12.836 -2.645 1 96.94 122 GLN A O 1
ATOM 963 N N . TYR A 1 123 ? 12.445 -13.633 -1.424 1 98.06 123 TYR A N 1
ATOM 964 C CA . TYR A 1 123 ? 13.07 -14.93 -1.19 1 98.06 123 TYR A CA 1
ATOM 965 C C . TYR A 1 123 ? 13.266 -15.68 -2.5 1 98.06 123 TYR A C 1
ATOM 967 O O . TYR A 1 123 ? 14.305 -16.297 -2.715 1 98.06 123 TYR A O 1
ATOM 975 N N . PHE A 1 124 ? 12.281 -15.617 -3.389 1 98 124 PHE A N 1
ATOM 976 C CA . PHE A 1 124 ? 12.352 -16.25 -4.695 1 98 124 PHE A CA 1
ATOM 977 C C . PHE A 1 124 ? 13.531 -15.727 -5.496 1 98 124 PHE A C 1
ATOM 979 O O . PHE A 1 124 ? 14.289 -16.516 -6.078 1 98 124 PHE A O 1
ATOM 986 N N . ALA A 1 125 ? 13.711 -14.43 -5.469 1 95.56 125 ALA A N 1
ATOM 987 C CA . ALA A 1 125 ? 14.766 -13.781 -6.234 1 95.56 125 ALA A CA 1
ATOM 988 C C . ALA A 1 125 ? 16.141 -14.234 -5.762 1 95.56 125 ALA A C 1
ATOM 990 O O . ALA A 1 125 ? 17.094 -14.297 -6.551 1 95.56 125 ALA A O 1
ATOM 991 N N . ARG A 1 126 ? 16.25 -14.57 -4.492 1 94.56 126 ARG A N 1
ATOM 992 C CA . ARG A 1 126 ? 17.531 -14.984 -3.92 1 94.56 126 ARG A CA 1
ATOM 993 C C . ARG A 1 126 ? 17.875 -16.406 -4.336 1 94.56 126 ARG A C 1
ATOM 995 O O . ARG A 1 126 ? 19.047 -16.781 -4.387 1 94.56 126 ARG A O 1
ATOM 1002 N N . MET A 1 127 ? 16.828 -17.109 -4.68 1 95.25 127 MET A N 1
ATOM 1003 C CA . MET A 1 127 ? 17.031 -18.547 -4.887 1 95.25 127 MET A CA 1
ATOM 1004 C C . MET A 1 127 ? 16.969 -18.891 -6.371 1 95.25 127 MET A C 1
ATOM 1006 O O . MET A 1 127 ? 17.453 -19.953 -6.785 1 95.25 127 MET A O 1
ATOM 1010 N N . CYS A 1 128 ? 16.344 -18.016 -7.184 1 94.44 128 CYS A N 1
ATOM 1011 C CA . CYS A 1 128 ? 16.109 -18.297 -8.594 1 94.44 128 CYS A CA 1
ATOM 1012 C C . CYS A 1 128 ? 17.016 -17.453 -9.484 1 94.44 128 CYS A C 1
ATOM 1014 O O . CYS A 1 128 ? 17.047 -16.219 -9.352 1 94.44 128 CYS A O 1
ATOM 1016 N N . LYS A 1 129 ? 17.75 -18.016 -10.352 1 90 129 LYS A N 1
ATOM 1017 C CA . LYS A 1 129 ? 18.656 -17.312 -11.234 1 90 129 LYS A CA 1
ATOM 1018 C C . LYS A 1 129 ? 17.906 -16.672 -12.406 1 90 129 LYS A C 1
ATOM 1020 O O . LYS A 1 129 ? 18.203 -15.547 -12.805 1 90 129 LYS A O 1
ATOM 1025 N N . GLN A 1 130 ? 17 -17.375 -13.008 1 93.06 130 GLN A N 1
ATOM 1026 C CA . GLN A 1 130 ? 16.141 -16.922 -14.094 1 93.06 130 GLN A CA 1
ATOM 1027 C C . GLN A 1 130 ? 14.688 -17.344 -13.852 1 93.06 130 GLN A C 1
ATOM 1029 O O . GLN A 1 130 ? 14.391 -18.547 -13.789 1 93.06 130 GLN A O 1
ATOM 1034 N N . GLY A 1 131 ? 13.883 -16.359 -13.641 1 94.25 131 GLY A N 1
ATOM 1035 C CA . GLY A 1 131 ? 12.516 -16.734 -13.32 1 94.25 131 GLY A CA 1
ATOM 1036 C C . GLY A 1 131 ? 11.508 -15.641 -13.617 1 94.25 131 GLY A C 1
ATOM 1037 O O . GLY A 1 131 ? 11.859 -14.586 -14.133 1 94.25 131 GLY A O 1
ATOM 1038 N N . LYS A 1 132 ? 10.227 -16.031 -13.422 1 96.06 132 LYS A N 1
ATOM 1039 C CA . LYS A 1 132 ? 9.102 -15.117 -13.617 1 96.06 132 LYS A CA 1
ATOM 1040 C C . LYS A 1 132 ? 8.258 -15.008 -12.344 1 96.06 132 LYS A C 1
ATOM 1042 O O . LYS A 1 132 ? 8.062 -16 -11.641 1 96.06 132 LYS A O 1
ATOM 1047 N N . VAL A 1 133 ? 7.883 -13.805 -12.086 1 97.12 133 VAL A N 1
ATOM 1048 C CA . VAL A 1 133 ? 6.891 -13.547 -11.047 1 97.12 133 VAL A CA 1
ATOM 1049 C C . VAL A 1 133 ? 5.625 -12.961 -11.672 1 97.12 133 VAL A C 1
ATOM 1051 O O . VAL A 1 133 ? 5.691 -12 -12.438 1 97.12 133 VAL A O 1
ATOM 1054 N N . ILE A 1 134 ? 4.523 -13.602 -11.414 1 97.88 134 ILE A N 1
ATOM 1055 C CA . ILE A 1 134 ? 3.232 -13.094 -11.859 1 97.88 134 ILE A CA 1
ATOM 1056 C C . ILE A 1 134 ? 2.375 -12.727 -10.656 1 97.88 134 ILE A C 1
ATOM 1058 O O . ILE A 1 134 ? 2.045 -13.586 -9.836 1 97.88 134 ILE A O 1
ATOM 1062 N N . ASN A 1 135 ? 2.086 -11.445 -10.508 1 98.62 135 ASN A N 1
ATOM 1063 C CA . ASN A 1 135 ? 1.153 -10.969 -9.492 1 98.62 135 ASN A CA 1
ATOM 1064 C C . ASN A 1 135 ? -0.275 -10.906 -10.031 1 98.62 135 ASN A C 1
ATOM 1066 O O . ASN A 1 135 ? -0.548 -10.211 -11.008 1 98.62 135 ASN A O 1
ATOM 1070 N N . VAL A 1 136 ? -1.18 -11.688 -9.398 1 98.56 136 VAL A N 1
ATOM 1071 C CA . VAL A 1 136 ? -2.584 -11.633 -9.789 1 98.56 136 VAL A CA 1
ATOM 1072 C C . VAL A 1 136 ? -3.281 -10.5 -9.031 1 98.56 136 VAL A C 1
ATOM 1074 O O . VAL A 1 136 ? -3.486 -10.594 -7.816 1 98.56 136 VAL A O 1
ATOM 1077 N N . VAL A 1 137 ? -3.678 -9.523 -9.758 1 97.94 137 VAL A N 1
ATOM 1078 C CA . VAL A 1 137 ? -4.23 -8.312 -9.164 1 97.94 137 VAL A CA 1
ATOM 1079 C C . VAL A 1 137 ? -5.75 -8.305 -9.328 1 97.94 137 VAL A C 1
ATOM 1081 O O . VAL A 1 137 ? -6.445 -9.156 -8.773 1 97.94 137 VAL A O 1
ATOM 1084 N N . ASP A 1 138 ? -6.324 -7.34 -9.805 1 95.75 138 ASP A N 1
ATOM 1085 C CA . ASP A 1 138 ? -7.75 -7.129 -10.039 1 95.75 138 ASP A CA 1
ATOM 1086 C C . ASP A 1 138 ? -7.98 -5.941 -10.977 1 95.75 138 ASP A C 1
ATOM 1088 O O . ASP A 1 138 ? -7.371 -4.883 -10.805 1 95.75 138 ASP A O 1
ATOM 1092 N N . ALA A 1 139 ? -8.836 -6.18 -11.969 1 94.44 139 ALA A N 1
ATOM 1093 C CA . ALA A 1 139 ? -9.078 -5.125 -12.945 1 94.44 139 ALA A CA 1
ATOM 1094 C C . ALA A 1 139 ? -9.672 -3.887 -12.281 1 94.44 139 ALA A C 1
ATOM 1096 O O . ALA A 1 139 ? -9.57 -2.781 -12.812 1 94.44 139 ALA A O 1
ATOM 1097 N N . ASN A 1 140 ? -10.227 -4.051 -11.125 1 91.25 140 ASN A N 1
ATOM 1098 C CA . ASN A 1 140 ? -10.891 -2.955 -10.422 1 91.25 140 ASN A CA 1
ATOM 1099 C C . ASN A 1 140 ? -9.875 -1.969 -9.844 1 91.25 140 ASN A C 1
ATOM 1101 O O . ASN A 1 140 ? -10.25 -0.906 -9.352 1 91.25 140 ASN A O 1
ATOM 1105 N N . VAL A 1 141 ? -8.641 -2.182 -9.977 1 92.56 141 VAL A N 1
ATOM 1106 C CA . VAL A 1 141 ? -7.625 -1.271 -9.461 1 92.56 141 VAL A CA 1
ATOM 1107 C C . VAL A 1 141 ? -7.652 0.038 -10.242 1 92.56 141 VAL A C 1
ATOM 1109 O O . VAL A 1 141 ? -7.078 1.041 -9.812 1 92.56 141 VAL A O 1
ATOM 1112 N N . LYS A 1 142 ? -8.32 -0.028 -11.344 1 86.75 142 LYS A N 1
ATOM 1113 C CA . LYS A 1 142 ? -8.469 1.189 -12.141 1 86.75 142 LYS A CA 1
ATOM 1114 C C . LYS A 1 142 ? -9.578 2.074 -11.586 1 86.75 142 LYS A C 1
ATOM 1116 O O . LYS A 1 142 ? -9.688 3.248 -11.945 1 86.75 142 LYS A O 1
ATOM 1121 N N . ARG A 1 143 ? -10.391 1.422 -10.719 1 75.81 143 ARG A N 1
ATOM 1122 C CA . ARG A 1 143 ? -11.539 2.152 -10.18 1 75.81 143 ARG A CA 1
ATOM 1123 C C . ARG A 1 143 ? -11.109 3.09 -9.062 1 75.81 143 ARG A C 1
ATOM 1125 O O . ARG A 1 143 ? -10.047 2.902 -8.461 1 75.81 143 ARG A O 1
ATOM 1132 N N . THR A 1 144 ? -12.078 4.066 -8.891 1 66 144 THR A N 1
ATOM 1133 C CA . THR A 1 144 ? -11.875 5.008 -7.797 1 66 144 THR A CA 1
ATOM 1134 C C . THR A 1 144 ? -12.992 4.887 -6.766 1 66 144 THR A C 1
ATOM 1136 O O . THR A 1 144 ? -13.078 5.695 -5.836 1 66 144 THR A O 1
ATOM 1139 N N . SER A 1 145 ? -13.961 3.869 -6.996 1 63.28 145 SER A N 1
ATOM 1140 C CA . SER A 1 145 ? -15.086 3.854 -6.066 1 63.28 145 SER A CA 1
ATOM 1141 C C . SER A 1 145 ? -14.898 2.787 -4.992 1 63.28 145 SER A C 1
ATOM 1143 O O . SER A 1 145 ? -14.234 1.773 -5.227 1 63.28 145 SER A O 1
ATOM 1145 N N . THR A 1 146 ? -15.555 3.018 -3.652 1 62.75 146 THR A N 1
ATOM 1146 C CA . THR A 1 146 ? -15.18 2.541 -2.326 1 62.75 146 THR A CA 1
ATOM 1147 C C . THR A 1 146 ? -15.961 1.283 -1.962 1 62.75 146 THR A C 1
ATOM 1149 O O . THR A 1 146 ? -16.141 0.978 -0.781 1 62.75 146 THR A O 1
ATOM 1152 N N . SER A 1 147 ? -16.422 0.425 -2.771 1 75.06 147 SER A N 1
ATOM 1153 C CA . SER A 1 147 ? -17.109 -0.7 -2.152 1 75.06 147 SER A CA 1
ATOM 1154 C C . SER A 1 147 ? -16.125 -1.794 -1.742 1 75.06 147 SER A C 1
ATOM 1156 O O . SER A 1 147 ? -16.5 -2.736 -1.038 1 75.06 147 SER A O 1
ATOM 1158 N N . TYR A 1 148 ? -15.047 -1.697 -1.451 1 90.5 148 TYR A N 1
ATOM 1159 C CA . TYR A 1 148 ? -14.039 -2.588 -0.887 1 90.5 148 TYR A CA 1
ATOM 1160 C C . TYR A 1 148 ? -12.688 -1.892 -0.793 1 90.5 148 TYR A C 1
ATOM 1162 O O . TYR A 1 148 ? -11.719 -2.312 -1.434 1 90.5 148 TYR A O 1
ATOM 1170 N N . PHE A 1 149 ? -12.68 -0.976 0.09 1 93.88 149 PHE A N 1
ATOM 1171 C CA . PHE A 1 149 ? -11.602 0.005 0.223 1 93.88 149 PHE A CA 1
ATOM 1172 C C . PHE A 1 149 ? -10.281 -0.68 0.537 1 93.88 149 PHE A C 1
ATOM 1174 O O . PHE A 1 149 ? -9.297 -0.505 -0.188 1 93.88 149 PHE A O 1
ATOM 1181 N N . SER A 1 150 ? -10.258 -1.521 1.599 1 95.56 150 SER A N 1
ATOM 1182 C CA . SER A 1 150 ? -9.016 -2.146 2.023 1 95.56 150 SER A CA 1
ATOM 1183 C C . SER A 1 150 ? -8.469 -3.084 0.95 1 95.56 150 SER A C 1
ATOM 1185 O O . SER A 1 150 ? -7.262 -3.145 0.724 1 95.56 150 SER A O 1
ATOM 1187 N N . TYR A 1 151 ? -9.375 -3.764 0.29 1 96.19 151 TYR A N 1
ATOM 1188 C CA . TYR A 1 151 ? -9.008 -4.676 -0.788 1 96.19 151 TYR A CA 1
ATOM 1189 C C . TYR A 1 151 ? -8.383 -3.92 -1.955 1 96.19 151 TYR A C 1
ATOM 1191 O O . TYR A 1 151 ? -7.285 -4.254 -2.402 1 96.19 151 TYR A O 1
ATOM 1199 N N . LEU A 1 152 ? -9.055 -2.906 -2.375 1 95.5 152 LEU A N 1
ATOM 1200 C CA . LEU A 1 152 ? -8.594 -2.168 -3.545 1 95.5 152 LEU A CA 1
ATOM 1201 C C . LEU A 1 152 ? -7.27 -1.461 -3.254 1 95.5 152 LEU A C 1
ATOM 1203 O O . LEU A 1 152 ? -6.379 -1.428 -4.105 1 95.5 152 LEU A O 1
ATOM 1207 N N . LEU A 1 153 ? -7.203 -0.888 -2.066 1 96.62 153 LEU A N 1
ATOM 1208 C CA . LEU A 1 153 ? -5.949 -0.225 -1.716 1 96.62 153 LEU A CA 1
ATOM 1209 C C . LEU A 1 153 ? -4.785 -1.21 -1.741 1 96.62 153 LEU A C 1
ATOM 1211 O O . LEU A 1 153 ? -3.711 -0.893 -2.252 1 96.62 153 LEU A O 1
ATOM 1215 N N . SER A 1 154 ? -4.98 -2.408 -1.211 1 97.81 154 SER A N 1
ATOM 1216 C CA . SER A 1 154 ? -3.918 -3.41 -1.181 1 97.81 154 SER A CA 1
ATOM 1217 C C . SER A 1 154 ? -3.58 -3.9 -2.586 1 97.81 154 SER A C 1
ATOM 1219 O O . SER A 1 154 ? -2.41 -4.109 -2.91 1 97.81 154 SER A O 1
ATOM 1221 N N . LYS A 1 155 ? -4.559 -4.105 -3.414 1 97.69 155 LYS A N 1
ATOM 1222 C CA . LYS A 1 155 ? -4.316 -4.547 -4.785 1 97.69 155 LYS A CA 1
ATOM 1223 C C . LYS A 1 155 ? -3.615 -3.457 -5.594 1 97.69 155 LYS A C 1
ATOM 1225 O O . LYS A 1 155 ? -2.781 -3.752 -6.453 1 97.69 155 LYS A O 1
ATOM 1230 N N . LYS A 1 156 ? -3.996 -2.203 -5.371 1 96.94 156 LYS A N 1
ATOM 1231 C CA . LYS A 1 156 ? -3.268 -1.108 -6.004 1 96.94 156 LYS A CA 1
ATOM 1232 C C . LYS A 1 156 ? -1.805 -1.097 -5.574 1 96.94 156 LYS A C 1
ATOM 1234 O O . LYS A 1 156 ? -0.916 -0.812 -6.379 1 96.94 156 LYS A O 1
ATOM 1239 N N . SER A 1 157 ? -1.598 -1.37 -4.32 1 98.12 157 SER A N 1
ATOM 1240 C CA . SER A 1 157 ? -0.225 -1.461 -3.834 1 98.12 157 SER A CA 1
ATOM 1241 C C . SER A 1 157 ? 0.542 -2.57 -4.547 1 98.12 157 SER A C 1
ATOM 1243 O O . SER A 1 157 ? 1.743 -2.439 -4.793 1 98.12 157 SER A O 1
ATOM 1245 N N . LEU A 1 158 ? -0.137 -3.623 -4.824 1 98.44 158 LEU A N 1
ATOM 1246 C CA . LEU A 1 158 ? 0.48 -4.723 -5.559 1 98.44 158 LEU A CA 1
ATOM 1247 C C . LEU A 1 158 ? 0.866 -4.285 -6.965 1 98.44 158 LEU A C 1
ATOM 1249 O O . LEU A 1 158 ? 1.896 -4.715 -7.492 1 98.44 158 LEU A O 1
ATOM 1253 N N . VAL A 1 159 ? 0.057 -3.461 -7.586 1 97.06 159 VAL A N 1
ATOM 1254 C CA . VAL A 1 159 ? 0.403 -2.867 -8.875 1 97.06 159 VAL A CA 1
ATOM 1255 C C . VAL A 1 159 ? 1.675 -2.033 -8.734 1 97.06 159 VAL A C 1
ATOM 1257 O O . VAL A 1 159 ? 2.615 -2.188 -9.516 1 97.06 159 VAL A O 1
ATOM 1260 N N . ASP A 1 160 ? 1.678 -1.175 -7.711 1 95.88 160 ASP A N 1
ATOM 1261 C CA . ASP A 1 160 ? 2.844 -0.33 -7.477 1 95.88 160 ASP A CA 1
ATOM 1262 C C . ASP A 1 160 ? 4.09 -1.173 -7.219 1 95.88 160 ASP A C 1
ATOM 1264 O O . ASP A 1 160 ? 5.172 -0.858 -7.723 1 95.88 160 ASP A O 1
ATOM 1268 N N . PHE A 1 161 ? 3.924 -2.232 -6.453 1 96.94 161 PHE A N 1
ATOM 1269 C CA . PHE A 1 161 ? 5.02 -3.154 -6.18 1 96.94 161 PHE A CA 1
ATOM 1270 C C . PHE A 1 161 ? 5.586 -3.719 -7.477 1 96.94 161 PHE A C 1
ATOM 1272 O O . PHE A 1 161 ? 6.805 -3.729 -7.676 1 96.94 161 PHE A O 1
ATOM 1279 N N . THR A 1 162 ? 4.727 -4.176 -8.352 1 96.25 162 THR A N 1
ATOM 1280 C CA . THR A 1 162 ? 5.129 -4.773 -9.617 1 96.25 162 THR A CA 1
ATOM 1281 C C . THR A 1 162 ? 5.977 -3.799 -10.43 1 96.25 162 THR A C 1
ATOM 1283 O O . THR A 1 162 ? 7.062 -4.152 -10.898 1 96.25 162 THR A O 1
ATOM 1286 N N . ALA A 1 163 ? 5.512 -2.615 -10.508 1 92.69 163 ALA A N 1
ATOM 1287 C CA . ALA A 1 163 ? 6.199 -1.605 -11.305 1 92.69 163 ALA A CA 1
ATOM 1288 C C . ALA A 1 163 ? 7.535 -1.221 -10.672 1 92.69 163 ALA A C 1
ATOM 1290 O O . ALA A 1 163 ? 8.547 -1.093 -11.367 1 92.69 163 ALA A O 1
ATOM 1291 N N . LEU A 1 164 ? 7.543 -1.058 -9.383 1 91.25 164 LEU A N 1
ATOM 1292 C CA . LEU A 1 164 ? 8.719 -0.581 -8.672 1 91.25 164 LEU A CA 1
ATOM 1293 C C . LEU A 1 164 ? 9.852 -1.606 -8.734 1 91.25 164 LEU A C 1
ATOM 1295 O O . LEU A 1 164 ? 11.008 -1.252 -8.977 1 91.25 164 LEU A O 1
ATOM 1299 N N . THR A 1 165 ? 9.539 -2.82 -8.578 1 89.69 165 THR A N 1
ATOM 1300 C CA . THR A 1 165 ? 10.57 -3.826 -8.352 1 89.69 165 THR A CA 1
ATOM 1301 C C . THR A 1 165 ? 11.133 -4.328 -9.68 1 89.69 165 THR A C 1
ATOM 1303 O O . THR A 1 165 ? 12.219 -4.906 -9.719 1 89.69 165 THR A O 1
ATOM 1306 N N . ALA A 1 166 ? 10.391 -4.117 -10.734 1 84.75 166 ALA A N 1
ATOM 1307 C CA . ALA A 1 166 ? 10.867 -4.559 -12.039 1 84.75 166 ALA A CA 1
ATOM 1308 C C . ALA A 1 166 ? 12.172 -3.873 -12.414 1 84.75 166 ALA A C 1
ATOM 1310 O O . ALA A 1 166 ? 12.984 -4.43 -13.164 1 84.75 166 ALA A O 1
ATOM 1311 N N . SER A 1 167 ? 12.383 -2.682 -11.844 1 82.69 167 SER A N 1
ATOM 1312 C CA . SER A 1 167 ? 13.586 -1.929 -12.188 1 82.69 167 SER A CA 1
ATOM 1313 C C . SER A 1 167 ? 14.797 -2.451 -11.43 1 82.69 167 SER A C 1
ATOM 1315 O O . SER A 1 167 ? 15.938 -2.143 -11.789 1 82.69 167 SER A O 1
ATOM 1317 N N . GLU A 1 168 ? 14.547 -3.186 -10.445 1 87.88 168 GLU A N 1
ATOM 1318 C CA . GLU A 1 168 ? 15.641 -3.652 -9.602 1 87.88 168 GLU A CA 1
ATOM 1319 C C . GLU A 1 168 ? 16.328 -4.867 -10.219 1 87.88 168 GLU A C 1
ATOM 1321 O O . GLU A 1 168 ? 17.5 -5.137 -9.93 1 87.88 168 GLU A O 1
ATOM 1326 N N . PHE A 1 169 ? 15.57 -5.566 -11.109 1 86.25 169 PHE A N 1
ATOM 1327 C CA . PHE A 1 169 ? 16.109 -6.812 -11.648 1 86.25 169 PHE A CA 1
ATOM 1328 C C . PHE A 1 169 ? 16.281 -6.719 -13.156 1 86.25 169 PHE A C 1
ATOM 1330 O O . PHE A 1 169 ? 15.461 -6.105 -13.844 1 86.25 169 PHE A O 1
ATOM 1337 N N . ASP A 1 170 ? 17.359 -7.332 -13.57 1 79.88 170 ASP A N 1
ATOM 1338 C CA . ASP A 1 170 ? 17.438 -7.617 -15 1 79.88 170 ASP A CA 1
ATOM 1339 C C . ASP A 1 170 ? 16.312 -8.555 -15.422 1 79.88 170 ASP A C 1
ATOM 1341 O O . ASP A 1 170 ? 16.141 -9.633 -14.852 1 79.88 170 ASP A O 1
ATOM 1345 N N . PRO A 1 171 ? 15.578 -8.047 -16.375 1 80.56 171 PRO A N 1
ATOM 1346 C CA . PRO A 1 171 ? 14.453 -8.883 -16.797 1 80.56 171 PRO A CA 1
ATOM 1347 C C . PRO A 1 171 ? 14.891 -10.289 -17.219 1 80.56 171 PRO A C 1
ATOM 1349 O O . PRO A 1 171 ? 14.078 -11.219 -17.203 1 80.56 171 PRO A O 1
ATOM 1352 N N . ARG A 1 172 ? 16.172 -10.477 -17.516 1 82.94 172 ARG A N 1
ATOM 1353 C CA . ARG A 1 172 ? 16.688 -11.797 -17.859 1 82.94 172 ARG A CA 1
ATOM 1354 C C . ARG A 1 172 ? 16.906 -12.641 -16.609 1 82.94 172 ARG A C 1
ATOM 1356 O O . ARG A 1 172 ? 16.969 -13.875 -16.688 1 82.94 172 ARG A O 1
ATOM 1363 N N . HIS A 1 173 ? 16.906 -11.945 -15.469 1 86.12 173 HIS A N 1
ATOM 1364 C CA . HIS A 1 173 ? 17.016 -12.633 -14.188 1 86.12 173 HIS A CA 1
ATOM 1365 C C . HIS A 1 173 ? 15.648 -12.891 -13.578 1 86.12 173 HIS A C 1
ATOM 1367 O O . HIS A 1 173 ? 15.289 -14.039 -13.312 1 86.12 173 HIS A O 1
ATOM 1373 N N . LEU A 1 174 ? 14.977 -11.859 -13.508 1 92.88 174 LEU A N 1
ATOM 1374 C CA . LEU A 1 174 ? 13.633 -11.961 -12.953 1 92.88 174 LEU A CA 1
ATOM 1375 C C . LEU A 1 174 ? 12.68 -11 -13.664 1 92.88 174 LEU A C 1
ATOM 1377 O O . LEU A 1 174 ? 12.883 -9.781 -13.625 1 92.88 174 LEU A O 1
ATOM 1381 N N . CYS A 1 175 ? 11.703 -11.594 -14.336 1 94.69 175 CYS A N 1
ATOM 1382 C CA . CYS A 1 175 ? 10.664 -10.797 -14.992 1 94.69 175 CYS A CA 1
ATOM 1383 C C . CYS A 1 175 ? 9.406 -10.734 -14.141 1 94.69 175 CYS A C 1
ATOM 1385 O O . CYS A 1 175 ? 8.75 -11.758 -13.922 1 94.69 175 CYS A O 1
ATOM 1387 N N . ILE A 1 176 ? 9.109 -9.578 -13.648 1 95.56 176 ILE A N 1
ATOM 1388 C CA . ILE A 1 176 ? 7.98 -9.383 -12.742 1 95.56 176 ILE A CA 1
ATOM 1389 C C . ILE A 1 176 ? 6.844 -8.688 -13.484 1 95.56 176 ILE A C 1
ATOM 1391 O O . ILE A 1 176 ? 7.027 -7.598 -14.039 1 95.56 176 ILE A O 1
ATOM 1395 N N . THR A 1 177 ? 5.648 -9.352 -13.523 1 96.5 177 THR A N 1
ATOM 1396 C CA . THR A 1 177 ? 4.488 -8.781 -14.203 1 96.5 177 THR A CA 1
ATOM 1397 C C . THR A 1 177 ? 3.232 -8.938 -13.352 1 96.5 177 THR A C 1
ATOM 1399 O O . THR A 1 177 ? 3.234 -9.68 -12.359 1 96.5 177 THR A O 1
ATOM 1402 N N . ALA A 1 178 ? 2.266 -8.141 -13.68 1 97.38 178 ALA A N 1
ATOM 1403 C CA . ALA A 1 178 ? 0.956 -8.273 -13.047 1 97.38 178 ALA A CA 1
ATOM 1404 C C . ALA A 1 178 ? -0.128 -8.547 -14.086 1 97.38 178 ALA A C 1
ATOM 1406 O O . ALA A 1 178 ? -0.057 -8.062 -15.219 1 97.38 178 ALA A O 1
ATOM 1407 N N . VAL A 1 179 ? -1.051 -9.391 -13.727 1 97.5 179 VAL A N 1
ATOM 1408 C CA . VAL A 1 179 ? -2.254 -9.617 -14.516 1 97.5 179 VAL A CA 1
ATOM 1409 C C . VAL A 1 179 ? -3.48 -9.141 -13.75 1 97.5 179 VAL A C 1
ATOM 1411 O O . VAL A 1 179 ? -3.621 -9.422 -12.555 1 97.5 179 VAL A O 1
ATOM 1414 N N . CYS A 1 180 ? -4.359 -8.43 -14.391 1 97.25 180 CYS A N 1
ATOM 1415 C CA . CYS A 1 180 ? -5.539 -7.844 -13.766 1 97.25 180 CYS A CA 1
ATOM 1416 C C . CYS A 1 180 ? -6.816 -8.391 -14.391 1 97.25 180 CYS A C 1
ATOM 1418 O O . CYS A 1 180 ? -7.422 -7.754 -15.25 1 97.25 180 CYS A O 1
ATOM 1420 N N . PRO A 1 181 ? -7.234 -9.523 -13.859 1 95.06 181 PRO A N 1
ATOM 1421 C CA . PRO A 1 181 ? -8.445 -10.109 -14.422 1 95.06 181 PRO A CA 1
ATOM 1422 C C . PRO A 1 181 ? -9.711 -9.352 -14.031 1 95.06 181 PRO A C 1
ATOM 1424 O O . PRO A 1 181 ? -9.758 -8.727 -12.969 1 95.06 181 PRO A O 1
ATOM 1427 N N . THR A 1 182 ? -10.688 -9.461 -14.93 1 93.62 182 THR A N 1
ATOM 1428 C CA . THR A 1 182 ? -12.039 -9.078 -14.547 1 93.62 182 THR A CA 1
ATOM 1429 C C . THR A 1 182 ? -12.688 -10.156 -13.688 1 93.62 182 THR A C 1
ATOM 1431 O O . THR A 1 182 ? -12.109 -11.219 -13.477 1 93.62 182 THR A O 1
ATOM 1434 N N . LYS A 1 183 ? -13.82 -9.797 -13.203 1 90.75 183 LYS A N 1
ATOM 1435 C CA . LYS A 1 183 ? -14.539 -10.812 -12.43 1 90.75 183 LYS A CA 1
ATOM 1436 C C . LYS A 1 183 ? -14.773 -12.07 -13.258 1 90.75 183 LYS A C 1
ATOM 1438 O O . LYS A 1 183 ? -15.297 -12.008 -14.367 1 90.75 183 LYS A O 1
ATOM 1443 N N . ILE A 1 184 ? -14.328 -13.141 -12.742 1 92.31 184 ILE A N 1
ATOM 1444 C CA . ILE A 1 184 ? -14.578 -14.445 -13.359 1 92.31 184 ILE A CA 1
ATOM 1445 C C . ILE A 1 184 ? -15.688 -15.172 -12.602 1 92.31 184 ILE A C 1
ATOM 1447 O O . ILE A 1 184 ? -15.523 -15.516 -11.43 1 92.31 184 ILE A O 1
ATOM 1451 N N . PRO A 1 185 ? -16.719 -15.414 -13.258 1 90 185 PRO A N 1
ATOM 1452 C CA . PRO A 1 185 ? -17.844 -16.047 -12.578 1 90 185 PRO A CA 1
ATOM 1453 C C . PRO A 1 185 ? -17.5 -17.438 -12.023 1 90 185 PRO A C 1
ATOM 1455 O O . PRO A 1 185 ? -16.688 -18.156 -12.609 1 90 185 PRO A O 1
ATOM 1458 N N . ALA A 1 186 ? -18.203 -17.75 -10.961 1 86.12 186 ALA A N 1
ATOM 1459 C CA . ALA A 1 186 ? -17.953 -19.031 -10.289 1 86.12 186 ALA A CA 1
ATOM 1460 C C . ALA A 1 186 ? -18.172 -20.203 -11.242 1 86.12 186 ALA A C 1
ATOM 1462 O O . ALA A 1 186 ? -17.438 -21.188 -11.195 1 86.12 186 ALA A O 1
ATOM 1463 N N . HIS A 1 187 ? -19.125 -20.078 -12.07 1 84.44 187 HIS A N 1
ATOM 1464 C CA . HIS A 1 187 ? -19.453 -21.188 -12.961 1 84.44 187 HIS A CA 1
ATOM 1465 C C . HIS A 1 187 ? -18.344 -21.438 -13.969 1 84.44 187 HIS A C 1
ATOM 1467 O O . HIS A 1 187 ? -18.281 -22.5 -14.578 1 84.44 187 HIS A O 1
ATOM 1473 N N . GLU A 1 188 ? -17.531 -20.344 -14.227 1 86.81 188 GLU A N 1
ATOM 1474 C CA . GLU A 1 188 ? -16.406 -20.516 -15.156 1 86.81 188 GLU A CA 1
ATOM 1475 C C . GLU A 1 188 ? -15.242 -21.234 -14.484 1 86.81 188 GLU A C 1
ATOM 1477 O O . GLU A 1 188 ? -14.344 -21.734 -15.156 1 86.81 188 GLU A O 1
ATOM 1482 N N . ILE A 1 189 ? -15.219 -21.188 -13.188 1 83.38 189 ILE A N 1
ATOM 1483 C CA . ILE A 1 189 ? -14.039 -21.734 -12.516 1 83.38 189 ILE A CA 1
ATOM 1484 C C . ILE A 1 189 ? -14.43 -22.969 -11.719 1 83.38 189 ILE A C 1
ATOM 1486 O O . ILE A 1 189 ? -13.562 -23.75 -11.297 1 83.38 189 ILE A O 1
ATOM 1490 N N . ASP A 1 190 ? -15.898 -23.016 -11.328 1 65.06 190 ASP A N 1
ATOM 1491 C CA . ASP A 1 190 ? -16.438 -24.125 -10.555 1 65.06 190 ASP A CA 1
ATOM 1492 C C . ASP A 1 190 ? -16.562 -25.391 -11.406 1 65.06 190 ASP A C 1
ATOM 1494 O O . ASP A 1 190 ? -17.094 -25.344 -12.516 1 65.06 190 ASP A O 1
ATOM 1498 N N . GLY A 1 191 ? -15.625 -26.453 -11.188 1 56.91 191 GLY A N 1
ATOM 1499 C CA . GLY A 1 191 ? -15.836 -27.781 -11.758 1 56.91 191 GLY A CA 1
ATOM 1500 C C . GLY A 1 191 ? -14.578 -28.359 -12.375 1 56.91 191 GLY A C 1
ATOM 1501 O O . GLY A 1 191 ? -13.562 -27.672 -12.5 1 56.91 191 GLY A O 1
ATOM 1502 N N . ILE A 1 192 ? -14.609 -29.594 -12.867 1 52.59 192 ILE A N 1
ATOM 1503 C CA . ILE A 1 192 ? -13.57 -30.469 -13.383 1 52.59 192 ILE A CA 1
ATOM 1504 C C . ILE A 1 192 ? -12.711 -29.719 -14.391 1 52.59 192 ILE A C 1
ATOM 1506 O O . ILE A 1 192 ? -11.508 -29.547 -14.195 1 52.59 192 ILE A O 1
ATOM 1510 N N . GLN A 1 193 ? -12.797 -30 -15.648 1 56.5 193 GLN A N 1
ATOM 1511 C CA . GLN A 1 193 ? -12.031 -29.797 -16.875 1 56.5 193 GLN A CA 1
ATOM 1512 C C . GLN A 1 193 ? -12.039 -28.312 -17.281 1 56.5 193 GLN A C 1
ATOM 1514 O O . GLN A 1 193 ? -12.148 -28 -18.469 1 56.5 193 GLN A O 1
ATOM 1519 N N . SER A 1 194 ? -12.164 -27.438 -16.312 1 59.97 194 SER A N 1
ATOM 1520 C CA . SER A 1 194 ? -12.43 -26.047 -16.641 1 59.97 194 SER A CA 1
ATOM 1521 C C . SER A 1 194 ? -11.406 -25.5 -17.641 1 59.97 194 SER A C 1
ATOM 1523 O O . SER A 1 194 ? -11.742 -24.688 -18.5 1 59.97 194 SER A O 1
ATOM 1525 N N . VAL A 1 195 ? -10.148 -26.062 -17.594 1 76.94 195 VAL A N 1
ATOM 1526 C CA . VAL A 1 195 ? -9.188 -25.406 -18.484 1 76.94 195 VAL A CA 1
ATOM 1527 C C . VAL A 1 195 ? -9.094 -26.188 -19.797 1 76.94 195 VAL A C 1
ATOM 1529 O O . VAL A 1 195 ? -8.617 -25.656 -20.812 1 76.94 195 VAL A O 1
ATOM 1532 N N . GLU A 1 196 ? -9.742 -27.344 -19.812 1 76.38 196 GLU A N 1
ATOM 1533 C CA . GLU A 1 196 ? -9.664 -28.156 -21.031 1 76.38 196 GLU A CA 1
ATOM 1534 C C . GLU A 1 196 ? -10.688 -27.703 -22.062 1 76.38 196 GLU A C 1
ATOM 1536 O O . GLU A 1 196 ? -10.477 -27.859 -23.266 1 76.38 196 GLU A O 1
ATOM 1541 N N . ASN A 1 197 ? -11.828 -27.172 -21.531 1 79.94 197 ASN A N 1
ATOM 1542 C CA . ASN A 1 197 ? -12.859 -26.641 -22.422 1 79.94 197 ASN A CA 1
ATOM 1543 C C . ASN A 1 197 ? -13.227 -25.219 -22.047 1 79.94 197 ASN A C 1
ATOM 1545 O O . ASN A 1 197 ? -14.047 -24.984 -21.156 1 79.94 197 ASN A O 1
ATOM 1549 N N . LEU A 1 198 ? -12.688 -24.312 -22.797 1 88 198 LEU A N 1
ATOM 1550 C CA . LEU A 1 198 ? -12.844 -22.906 -22.469 1 88 198 LEU A CA 1
ATOM 1551 C C . LEU A 1 198 ? -13.938 -22.266 -23.328 1 88 198 LEU A C 1
ATOM 1553 O O . LEU A 1 198 ? -14.156 -21.062 -23.281 1 88 198 LEU A O 1
ATOM 1557 N N . THR A 1 199 ? -14.711 -22.984 -24.203 1 83.38 199 THR A N 1
ATOM 1558 C CA . THR A 1 199 ? -15.688 -22.469 -25.156 1 83.38 199 THR A CA 1
ATOM 1559 C C . THR A 1 199 ? -16.75 -21.641 -24.438 1 83.38 199 THR A C 1
ATOM 1561 O O . THR A 1 199 ? -17.109 -20.547 -24.906 1 83.38 199 THR A O 1
ATOM 1564 N N . ASP A 1 200 ? -17.219 -22 -23.188 1 85.62 200 ASP A N 1
ATOM 1565 C CA . ASP A 1 200 ? -18.281 -21.281 -22.484 1 85.62 200 ASP A CA 1
ATOM 1566 C C . ASP A 1 200 ? -17.719 -20.578 -21.234 1 85.62 200 ASP A C 1
ATOM 1568 O O . ASP A 1 200 ? -18.438 -20.406 -20.25 1 85.62 200 ASP A O 1
ATOM 1572 N N . LYS A 1 201 ? -16.5 -20.156 -21.359 1 92.19 201 LYS A N 1
ATOM 1573 C CA . LYS A 1 201 ? -15.844 -19.531 -20.203 1 92.19 201 LYS A CA 1
ATOM 1574 C C . LYS A 1 201 ? -14.977 -18.359 -20.656 1 92.19 201 LYS A C 1
ATOM 1576 O O . LYS A 1 201 ? -13.766 -18.359 -20.438 1 92.19 201 LYS A O 1
ATOM 1581 N N . PRO A 1 202 ? -15.555 -17.328 -21.219 1 91.94 202 PRO A N 1
ATOM 1582 C CA . PRO A 1 202 ? -14.797 -16.266 -21.875 1 91.94 202 PRO A CA 1
ATOM 1583 C C . PRO A 1 202 ? -13.898 -15.492 -20.906 1 91.94 202 PRO A C 1
ATOM 1585 O O . PRO A 1 202 ? -12.805 -15.07 -21.266 1 91.94 202 PRO A O 1
ATOM 1588 N N . GLN A 1 203 ? -14.367 -15.25 -19.688 1 93.44 203 GLN A N 1
ATOM 1589 C CA . GLN A 1 203 ? -13.547 -14.484 -18.75 1 93.44 203 GLN A CA 1
ATOM 1590 C C . GLN A 1 203 ? -12.328 -15.297 -18.297 1 93.44 203 GLN A C 1
ATOM 1592 O O . GLN A 1 203 ? -11.227 -14.758 -18.188 1 93.44 203 GLN A O 1
ATOM 1597 N N . LEU A 1 204 ? -12.594 -16.516 -18.047 1 94.19 204 LEU A N 1
ATOM 1598 C CA . LEU A 1 204 ? -11.484 -17.375 -17.672 1 94.19 204 LEU A CA 1
ATOM 1599 C C . LEU A 1 204 ? -10.492 -17.516 -18.828 1 94.19 204 LEU A C 1
ATOM 1601 O O . LEU A 1 204 ? -9.281 -17.438 -18.625 1 94.19 204 LEU A O 1
ATOM 1605 N N . LYS A 1 205 ? -11 -17.688 -20.047 1 93.75 205 LYS A N 1
ATOM 1606 C CA . LYS A 1 205 ? -10.156 -17.797 -21.234 1 93.75 205 LYS A CA 1
ATOM 1607 C C . LYS A 1 205 ? -9.281 -16.562 -21.406 1 93.75 205 LYS A C 1
ATOM 1609 O O . LYS A 1 205 ? -8.086 -16.672 -21.688 1 93.75 205 LYS A O 1
ATOM 1614 N N . ASN A 1 206 ? -9.875 -15.438 -21.266 1 94.25 206 ASN A N 1
ATOM 1615 C CA . ASN A 1 206 ? -9.141 -14.195 -21.406 1 94.25 206 ASN A CA 1
ATOM 1616 C C . ASN A 1 206 ? -8 -14.094 -20.391 1 94.25 206 ASN A C 1
ATOM 1618 O O . ASN A 1 206 ? -6.891 -13.688 -20.734 1 94.25 206 ASN A O 1
ATOM 1622 N N . PHE A 1 207 ? -8.328 -14.469 -19.188 1 95.5 207 PHE A N 1
ATOM 1623 C CA . PHE A 1 207 ? -7.332 -14.453 -18.125 1 95.5 207 PHE A CA 1
ATOM 1624 C C . PHE A 1 207 ? -6.18 -15.398 -18.453 1 95.5 207 PHE A C 1
ATOM 1626 O O . PHE A 1 207 ? -5.016 -14.992 -18.406 1 95.5 207 PHE A O 1
ATOM 1633 N N . LEU A 1 208 ? -6.477 -16.609 -18.844 1 94.75 208 LEU A N 1
ATOM 1634 C CA . LEU A 1 208 ? -5.465 -17.609 -19.109 1 94.75 208 LEU A CA 1
ATOM 1635 C C . LEU A 1 208 ? -4.664 -17.266 -20.359 1 94.75 208 LEU A C 1
ATOM 1637 O O . LEU A 1 208 ? -3.477 -17.594 -20.453 1 94.75 208 LEU A O 1
ATOM 1641 N N . ASP A 1 209 ? -5.277 -16.547 -21.297 1 94.12 209 ASP A N 1
ATOM 1642 C CA . ASP A 1 209 ? -4.566 -16.109 -22.484 1 94.12 209 ASP A CA 1
ATOM 1643 C C . ASP A 1 209 ? -3.455 -15.117 -22.125 1 94.12 209 ASP A C 1
ATOM 1645 O O . ASP A 1 209 ? -2.379 -15.148 -22.734 1 94.12 209 ASP A O 1
ATOM 1649 N N . ILE A 1 210 ? -3.738 -14.281 -21.203 1 95.19 210 ILE A N 1
ATOM 1650 C CA . ILE A 1 210 ? -2.711 -13.344 -20.766 1 95.19 210 ILE A CA 1
ATOM 1651 C C . ILE A 1 210 ? -1.561 -14.102 -20.109 1 95.19 210 ILE A C 1
ATOM 1653 O O . ILE A 1 210 ? -0.39 -13.82 -20.375 1 95.19 210 ILE A O 1
ATOM 1657 N N . VAL A 1 211 ? -1.922 -15.055 -19.281 1 95.69 211 VAL A N 1
ATOM 1658 C CA . VAL A 1 211 ? -0.893 -15.859 -18.625 1 95.69 211 VAL A CA 1
ATOM 1659 C C . VAL A 1 211 ? -0.076 -16.609 -19.672 1 95.69 211 VAL A C 1
ATOM 1661 O O . VAL A 1 211 ? 1.15 -16.688 -19.578 1 95.69 211 VAL A O 1
ATOM 1664 N N . ASP A 1 212 ? -0.752 -17.094 -20.672 1 94.69 212 ASP A N 1
ATOM 1665 C CA . ASP A 1 212 ? -0.094 -17.781 -21.781 1 94.69 212 ASP A CA 1
ATOM 1666 C C . ASP A 1 212 ? 0.941 -16.875 -22.453 1 94.69 212 ASP A C 1
ATOM 1668 O O . ASP A 1 212 ? 2.07 -17.297 -22.703 1 94.69 212 ASP A O 1
ATOM 1672 N N . HIS A 1 213 ? 0.508 -15.719 -22.656 1 93.94 213 HIS A N 1
ATOM 1673 C CA . HIS A 1 213 ? 1.397 -14.734 -23.266 1 93.94 213 HIS A CA 1
ATOM 1674 C C . HIS A 1 213 ? 2.621 -14.484 -22.391 1 93.94 213 HIS A C 1
ATOM 1676 O O . HIS A 1 213 ? 3.744 -14.414 -22.906 1 93.94 213 HIS A O 1
ATOM 1682 N N . ILE A 1 214 ? 2.453 -14.367 -21.125 1 94.31 214 ILE A N 1
ATOM 1683 C CA . ILE A 1 214 ? 3.553 -14.133 -20.188 1 94.31 214 ILE A CA 1
ATOM 1684 C C . ILE A 1 214 ? 4.504 -15.328 -20.203 1 94.31 214 ILE A C 1
ATOM 1686 O O . ILE A 1 214 ? 5.727 -15.148 -20.219 1 94.31 214 ILE A O 1
ATOM 1690 N N . MET A 1 215 ? 3.986 -16.484 -20.281 1 93.62 215 MET A N 1
ATOM 1691 C CA . MET A 1 215 ? 4.781 -17.719 -20.25 1 93.62 215 MET A CA 1
ATOM 1692 C C . MET A 1 215 ? 5.613 -17.875 -21.516 1 93.62 215 MET A C 1
ATOM 1694 O O . MET A 1 215 ? 6.77 -18.297 -21.453 1 93.62 215 MET A O 1
ATOM 1698 N N . ASP A 1 216 ? 5.062 -17.438 -22.578 1 89 216 ASP A N 1
ATOM 1699 C CA . ASP A 1 216 ? 5.695 -17.688 -23.875 1 89 216 ASP A CA 1
ATOM 1700 C C . ASP A 1 216 ? 6.691 -16.578 -24.219 1 89 216 ASP A C 1
ATOM 1702 O O . ASP A 1 216 ? 7.652 -16.812 -24.953 1 89 216 ASP A O 1
ATOM 1706 N N . PHE A 1 217 ? 6.391 -15.398 -23.75 1 75.56 217 PHE A N 1
ATOM 1707 C CA . PHE A 1 217 ? 7.191 -14.281 -24.234 1 75.56 217 PHE A CA 1
ATOM 1708 C C . PHE A 1 217 ? 8.414 -14.062 -23.344 1 75.56 217 PHE A C 1
ATOM 1710 O O . PHE A 1 217 ? 8.281 -13.891 -22.125 1 75.56 217 PHE A O 1
ATOM 1717 N N . ASN A 1 218 ? 9.5 -14.195 -24.031 1 65.19 218 ASN A N 1
ATOM 1718 C CA . ASN A 1 218 ? 10.766 -13.922 -23.375 1 65.19 218 ASN A CA 1
ATOM 1719 C C . ASN A 1 218 ? 11.062 -12.422 -23.328 1 65.19 218 ASN A C 1
ATOM 1721 O O . ASN A 1 218 ? 11.977 -11.984 -22.625 1 65.19 218 ASN A O 1
ATOM 1725 N N . GLN A 1 219 ? 10.242 -11.75 -24.031 1 67.94 219 GLN A N 1
ATOM 1726 C CA . GLN A 1 219 ? 10.602 -10.344 -24.172 1 67.94 219 GLN A CA 1
ATOM 1727 C C . GLN A 1 219 ? 9.586 -9.445 -23.469 1 67.94 219 GLN A C 1
ATOM 1729 O O . GLN A 1 219 ? 9.477 -8.258 -23.781 1 67.94 219 GLN A O 1
ATOM 1734 N N . LEU A 1 220 ? 8.891 -10.039 -22.547 1 74.56 220 LEU A N 1
ATOM 1735 C CA . LEU A 1 220 ? 8.008 -9.133 -21.828 1 74.56 220 LEU A CA 1
ATOM 1736 C C . LEU A 1 220 ? 8.805 -8.234 -20.891 1 74.56 220 LEU A C 1
ATOM 1738 O O . LEU A 1 220 ? 9.711 -8.695 -20.188 1 74.56 220 LEU A O 1
ATOM 1742 N N . SER A 1 221 ? 8.508 -7.035 -21.031 1 84.81 221 SER A N 1
ATOM 1743 C CA . SER A 1 221 ? 9.18 -6.09 -20.141 1 84.81 221 SER A CA 1
ATOM 1744 C C . SER A 1 221 ? 8.703 -6.25 -18.703 1 84.81 221 SER A C 1
ATOM 1746 O O . SER A 1 221 ? 7.504 -6.336 -18.453 1 84.81 221 SER A O 1
ATOM 1748 N N . SER A 1 222 ? 9.656 -6.461 -17.922 1 91.88 222 SER A N 1
ATOM 1749 C CA . SER A 1 222 ? 9.359 -6.488 -16.484 1 91.88 222 SER A CA 1
ATOM 1750 C C . SER A 1 222 ? 8.648 -5.215 -16.047 1 91.88 222 SER A C 1
ATOM 1752 O O . SER A 1 222 ? 8.891 -4.137 -16.594 1 91.88 222 SER A O 1
ATOM 1754 N N . GLY A 1 223 ? 7.672 -5.371 -15.133 1 93.69 223 GLY A N 1
ATOM 1755 C CA . GLY A 1 223 ? 6.949 -4.223 -14.602 1 93.69 223 GLY A CA 1
ATOM 1756 C C . GLY A 1 223 ? 5.621 -3.984 -15.297 1 93.69 223 GLY A C 1
ATOM 1757 O O . GLY A 1 223 ? 4.836 -3.137 -14.867 1 93.69 223 GLY A O 1
ATOM 1758 N N . LYS A 1 224 ? 5.309 -4.727 -16.312 1 94.31 224 LYS A N 1
ATOM 1759 C CA . LYS A 1 224 ? 4.074 -4.527 -17.062 1 94.31 224 LYS A CA 1
ATOM 1760 C C . LYS A 1 224 ? 2.859 -4.961 -16.25 1 94.31 224 LYS A C 1
ATOM 1762 O O . LYS A 1 224 ? 2.896 -5.977 -15.555 1 94.31 224 LYS A O 1
ATOM 1767 N N . ILE A 1 225 ? 1.869 -4.125 -16.312 1 96.38 225 ILE A N 1
ATOM 1768 C CA . ILE A 1 225 ? 0.553 -4.406 -15.758 1 96.38 225 ILE A CA 1
ATOM 1769 C C . ILE A 1 225 ? -0.428 -4.742 -16.875 1 96.38 225 ILE A C 1
ATOM 1771 O O . ILE A 1 225 ? -0.792 -3.875 -17.672 1 96.38 225 ILE A O 1
ATOM 1775 N N . LEU A 1 226 ? -0.864 -5.996 -16.906 1 95.88 226 LEU A N 1
ATOM 1776 C CA . LEU A 1 226 ? -1.637 -6.465 -18.047 1 95.88 226 LEU A CA 1
ATOM 1777 C C . LEU A 1 226 ? -3.111 -6.613 -17.688 1 95.88 226 LEU A C 1
ATOM 1779 O O . LEU A 1 226 ? -3.459 -7.367 -16.781 1 95.88 226 LEU A O 1
ATOM 1783 N N . PHE A 1 227 ? -3.934 -5.906 -18.391 1 94.12 227 PHE A N 1
ATOM 1784 C CA . PHE A 1 227 ? -5.383 -5.984 -18.234 1 94.12 227 PHE A CA 1
ATOM 1785 C C . PHE A 1 227 ? -5.996 -6.867 -19.312 1 94.12 227 PHE A C 1
ATOM 1787 O O . PHE A 1 227 ? -5.406 -7.051 -20.391 1 94.12 227 PHE A O 1
ATOM 1794 N N . MET A 1 228 ? -7.109 -7.461 -18.891 1 83.12 228 MET A N 1
ATOM 1795 C CA . MET A 1 228 ? -7.84 -8.25 -19.875 1 83.12 228 MET A CA 1
ATOM 1796 C C . MET A 1 228 ? -8.445 -7.359 -20.953 1 83.12 228 MET A C 1
ATOM 1798 O O . MET A 1 228 ? -8.836 -6.227 -20.672 1 83.12 228 MET A O 1
ATOM 1802 N N . ASP A 1 229 ? -8.258 -7.703 -22.203 1 67.88 229 ASP A N 1
ATOM 1803 C CA . ASP A 1 229 ? -8.867 -6.988 -23.312 1 67.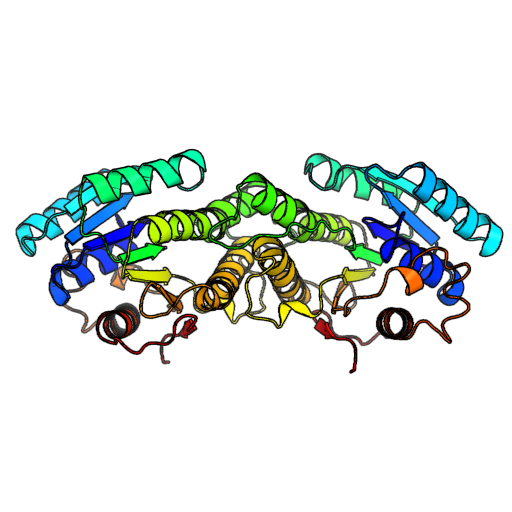88 229 ASP A CA 1
ATOM 1804 C C . ASP A 1 229 ? -10.391 -7.059 -23.25 1 67.88 229 ASP A C 1
ATOM 1806 O O . ASP A 1 229 ? -10.953 -8.078 -22.828 1 67.88 229 ASP A O 1
ATOM 1810 N N . LYS A 1 230 ? -11.078 -5.977 -23.172 1 49.59 230 LYS A N 1
ATOM 1811 C CA . LYS A 1 230 ? -12.516 -6.039 -23.406 1 49.59 230 LYS A CA 1
ATOM 1812 C C . LYS A 1 230 ? -12.812 -6.719 -24.75 1 49.59 230 LYS A C 1
ATOM 1814 O O . LYS A 1 230 ? -11.992 -6.688 -25.656 1 49.59 230 LYS A O 1
ATOM 1819 N N . MET B 1 1 ? -14.633 31.656 9.969 1 55 1 MET B N 1
ATOM 1820 C CA . MET B 1 1 ? -14.586 30.531 10.906 1 55 1 MET B CA 1
ATOM 1821 C C . MET B 1 1 ? -13.141 30.172 11.242 1 55 1 MET B C 1
ATOM 1823 O O . MET B 1 1 ? -12.242 30.375 10.43 1 55 1 MET B O 1
ATOM 1827 N N . LYS B 1 2 ? -12.805 29.969 12.547 1 86 2 LYS B N 1
ATOM 1828 C CA . LYS B 1 2 ? -11.445 29.703 13 1 86 2 LYS B CA 1
ATOM 1829 C C . LYS B 1 2 ? -10.984 28.297 12.617 1 86 2 LYS B C 1
ATOM 1831 O O . LYS B 1 2 ? -11.742 27.344 12.758 1 86 2 LYS B O 1
ATOM 1836 N N . ASN B 1 3 ? -9.906 28.25 11.844 1 94.5 3 ASN B N 1
ATOM 1837 C CA . ASN B 1 3 ? -9.383 26.969 11.422 1 94.5 3 ASN B CA 1
ATOM 1838 C C . ASN B 1 3 ? -8.414 26.391 12.445 1 94.5 3 ASN B C 1
ATOM 1840 O O . ASN B 1 3 ? -7.742 27.125 13.164 1 94.5 3 ASN B O 1
ATOM 1844 N N . ALA B 1 4 ? -8.484 25.125 12.602 1 98.31 4 ALA B N 1
ATOM 1845 C CA . ALA B 1 4 ? -7.527 24.375 13.414 1 98.31 4 ALA B CA 1
ATOM 1846 C C . ALA B 1 4 ? -6.996 23.156 12.656 1 98.31 4 ALA B C 1
ATOM 1848 O O . ALA B 1 4 ? -7.75 22.469 11.969 1 98.31 4 ALA B O 1
ATOM 1849 N N . ALA B 1 5 ? -5.727 22.953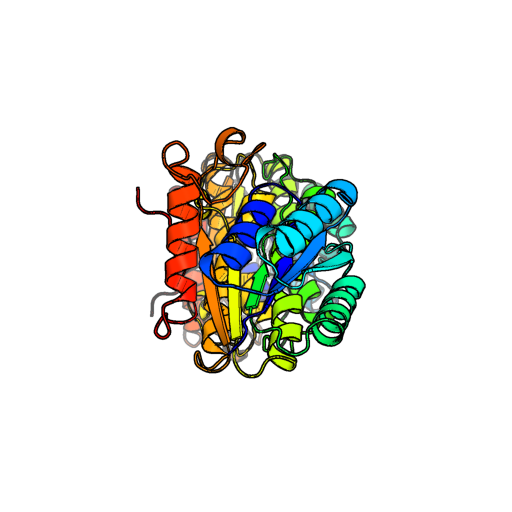 12.875 1 98.75 5 ALA B N 1
ATOM 1850 C CA . ALA B 1 5 ? -5.086 21.875 12.125 1 98.75 5 ALA B CA 1
ATOM 1851 C C . ALA B 1 5 ? -4.348 20.922 13.055 1 98.75 5 ALA B C 1
ATOM 1853 O O . ALA B 1 5 ? -3.584 21.359 13.922 1 98.75 5 ALA B O 1
ATOM 1854 N N . LEU B 1 6 ? -4.68 19.672 12.938 1 98.88 6 LEU B N 1
ATOM 1855 C CA . LEU B 1 6 ? -3.803 18.625 13.477 1 98.88 6 LEU B CA 1
ATOM 1856 C C . LEU B 1 6 ? -2.73 18.25 12.469 1 98.88 6 LEU B C 1
ATOM 1858 O O . LEU B 1 6 ? -3.045 17.844 11.344 1 98.88 6 LEU B O 1
ATOM 1862 N N . ILE B 1 7 ? -1.482 18.406 12.836 1 98.81 7 ILE B N 1
ATOM 1863 C CA . ILE B 1 7 ? -0.359 18.062 11.977 1 98.81 7 ILE B CA 1
ATOM 1864 C C . ILE B 1 7 ? 0.477 16.953 12.633 1 98.81 7 ILE B C 1
ATOM 1866 O O . ILE B 1 7 ? 1.043 17.172 13.711 1 98.81 7 ILE B O 1
ATOM 1870 N N . THR B 1 8 ? 0.519 15.797 11.984 1 98.88 8 THR B N 1
ATOM 1871 C CA . THR B 1 8 ? 1.358 14.742 12.531 1 98.88 8 THR B CA 1
ATOM 1872 C C . THR B 1 8 ? 2.828 14.992 12.203 1 98.88 8 THR B C 1
ATOM 1874 O O . THR B 1 8 ? 3.158 15.438 11.102 1 98.88 8 THR B O 1
ATOM 1877 N N . GLY B 1 9 ? 3.689 14.703 13.172 1 97.81 9 GLY B N 1
ATOM 1878 C CA . GLY B 1 9 ? 5.105 14.969 12.977 1 97.81 9 GLY B CA 1
ATOM 1879 C C . GLY B 1 9 ? 5.414 16.438 12.781 1 97.81 9 GLY B C 1
ATOM 1880 O O . GLY B 1 9 ? 6.125 16.812 11.852 1 97.81 9 GLY B O 1
ATOM 1881 N N . SER B 1 10 ? 4.953 17.312 13.617 1 96.69 10 SER B N 1
ATOM 1882 C CA . SER B 1 10 ? 5 18.734 13.344 1 96.69 10 SER B CA 1
ATOM 1883 C C . SER B 1 10 ? 6.125 19.406 14.125 1 96.69 10 SER B C 1
ATOM 1885 O O . SER B 1 10 ? 6.375 20.609 13.953 1 96.69 10 SER B O 1
ATOM 1887 N N . ALA B 1 11 ? 6.836 18.703 14.93 1 95.12 11 ALA B N 1
ATOM 1888 C CA . ALA B 1 11 ? 7.809 19.312 15.82 1 95.12 11 ALA B CA 1
ATOM 1889 C C . ALA B 1 11 ? 9.039 19.797 15.047 1 95.12 11 ALA B C 1
ATOM 1891 O O . ALA B 1 11 ? 9.703 20.75 15.461 1 95.12 11 ALA B O 1
ATOM 1892 N N . ARG B 1 12 ? 9.289 19.094 13.977 1 92.88 12 ARG B N 1
ATOM 1893 C CA . ARG B 1 12 ? 10.531 19.391 13.266 1 92.88 12 ARG B CA 1
ATOM 1894 C C . ARG B 1 12 ? 10.297 19.484 11.766 1 92.88 12 ARG B C 1
ATOM 1896 O O . ARG B 1 12 ? 9.234 19.109 11.273 1 92.88 12 ARG B O 1
ATOM 1903 N N . ARG B 1 13 ? 11.188 20.109 11.086 1 92.44 13 ARG B N 1
ATOM 1904 C CA . ARG B 1 13 ? 11.375 20.094 9.641 1 92.44 13 ARG B CA 1
ATOM 1905 C C . ARG B 1 13 ? 10.125 20.578 8.922 1 92.44 13 ARG B C 1
ATOM 1907 O O . ARG B 1 13 ? 9.703 21.719 9.117 1 92.44 13 ARG B O 1
ATOM 1914 N N . ILE B 1 14 ? 9.656 19.719 8.023 1 94.31 14 ILE B N 1
ATOM 1915 C CA . ILE B 1 14 ? 8.57 20.141 7.137 1 94.31 14 ILE B CA 1
ATOM 1916 C C . ILE B 1 14 ? 7.297 20.344 7.953 1 94.31 14 ILE B C 1
ATOM 1918 O O . ILE B 1 14 ? 6.559 21.297 7.727 1 94.31 14 ILE B O 1
ATOM 1922 N N . GLY B 1 15 ? 7.094 19.453 8.938 1 96.19 15 GLY B N 1
ATOM 1923 C CA . GLY B 1 15 ? 5.93 19.594 9.805 1 96.19 15 GLY B CA 1
ATOM 1924 C C . GLY B 1 15 ? 5.922 20.891 10.594 1 96.19 15 GLY B C 1
ATOM 1925 O O . GLY B 1 15 ? 4.879 21.531 10.742 1 96.19 15 GLY B O 1
ATOM 1926 N N . ARG B 1 16 ? 7.074 21.234 11.047 1 95.31 16 ARG B N 1
ATOM 1927 C CA . ARG B 1 16 ? 7.215 22.469 11.789 1 95.31 16 ARG B CA 1
ATOM 1928 C C . ARG B 1 16 ? 6.945 23.672 10.891 1 95.31 16 ARG B C 1
ATOM 1930 O O . ARG B 1 16 ? 6.211 24.594 11.273 1 95.31 16 ARG B O 1
ATOM 1937 N N . ALA B 1 17 ? 7.52 23.672 9.742 1 94.44 17 ALA B N 1
ATOM 1938 C CA . ALA B 1 17 ? 7.312 24.766 8.789 1 94.44 17 ALA B CA 1
ATOM 1939 C C . ALA B 1 17 ? 5.836 24.922 8.453 1 94.44 17 ALA B C 1
ATOM 1941 O O . ALA B 1 17 ? 5.324 26.047 8.367 1 94.44 17 ALA B O 1
ATOM 1942 N N . LEU B 1 18 ? 5.152 23.812 8.289 1 95.69 18 LEU B N 1
ATOM 1943 C CA . LEU B 1 18 ? 3.725 23.812 7.988 1 95.69 18 LEU B CA 1
ATOM 1944 C C . LEU B 1 18 ? 2.928 24.438 9.133 1 95.69 18 LEU B C 1
ATOM 1946 O O . LEU B 1 18 ? 2.033 25.25 8.898 1 95.69 18 LEU B O 1
ATOM 1950 N N . ALA B 1 19 ? 3.27 24.016 10.32 1 96.5 19 ALA B N 1
ATOM 1951 C CA . ALA B 1 19 ? 2.562 24.516 11.492 1 96.5 19 ALA B CA 1
ATOM 1952 C C . ALA B 1 19 ? 2.699 26.047 11.594 1 96.5 19 ALA B C 1
ATOM 1954 O O . ALA B 1 19 ? 1.709 26.75 11.789 1 96.5 19 ALA B O 1
ATOM 1955 N N . ILE B 1 20 ? 3.898 26.5 11.406 1 95.31 20 ILE B N 1
ATOM 1956 C CA . ILE B 1 20 ? 4.172 27.922 11.5 1 95.31 20 ILE B CA 1
ATOM 1957 C C . ILE B 1 20 ? 3.469 28.656 10.359 1 95.31 20 ILE B C 1
ATOM 1959 O O . ILE B 1 20 ? 2.838 29.688 10.57 1 95.31 20 ILE B O 1
ATOM 1963 N N . PHE B 1 21 ? 3.549 28.109 9.188 1 95.38 21 PHE B N 1
ATOM 1964 C CA . PHE B 1 21 ? 2.92 28.688 8.008 1 95.38 21 PHE B CA 1
ATOM 1965 C C . PHE B 1 21 ? 1.417 28.828 8.211 1 95.38 21 PHE B C 1
ATOM 1967 O O . PHE B 1 21 ? 0.85 29.891 7.969 1 95.38 21 PHE B O 1
ATOM 1974 N N . LEU B 1 22 ? 0.778 27.797 8.695 1 96.56 22 LEU B N 1
ATOM 1975 C CA . LEU B 1 22 ? -0.667 27.812 8.891 1 96.56 22 LEU B CA 1
ATOM 1976 C C . LEU B 1 22 ? -1.059 28.781 10 1 96.56 22 LEU B C 1
ATOM 1978 O O . LEU B 1 22 ? -2.068 29.484 9.891 1 96.56 22 LEU B O 1
ATOM 1982 N N . ALA B 1 23 ? -0.291 28.828 11.031 1 95.88 23 ALA B N 1
ATOM 1983 C CA . ALA B 1 23 ? -0.566 29.75 12.125 1 95.88 23 ALA B CA 1
ATOM 1984 C C . ALA B 1 23 ? -0.406 31.203 11.664 1 95.88 23 ALA B C 1
ATOM 1986 O O . ALA B 1 23 ? -1.244 32.062 11.977 1 95.88 23 ALA B O 1
ATOM 1987 N N . SER B 1 24 ? 0.631 31.438 10.906 1 93.94 24 SER B N 1
ATOM 1988 C CA . SER B 1 24 ? 0.979 32.812 10.523 1 93.94 24 SER B CA 1
ATOM 1989 C C . SER B 1 24 ? 0.1 33.312 9.383 1 93.94 24 SER B C 1
ATOM 1991 O O . SER B 1 24 ? -0.515 34.375 9.484 1 93.94 24 SER B O 1
ATOM 1993 N N . LYS B 1 25 ? -0.04 32.5 8.352 1 92.81 25 LYS B N 1
ATOM 1994 C CA . LYS B 1 25 ? -0.678 33 7.129 1 92.81 25 LYS B CA 1
ATOM 1995 C C . LYS B 1 25 ? -2.18 32.719 7.148 1 92.81 25 LYS B C 1
ATOM 1997 O O . LYS B 1 25 ? -2.963 33.5 6.586 1 92.81 25 LYS B O 1
ATOM 2002 N N . HIS B 1 26 ? -2.555 31.625 7.781 1 95 26 HIS B N 1
ATOM 2003 C CA . HIS B 1 26 ? -3.959 31.234 7.711 1 95 26 HIS B CA 1
ATOM 2004 C C . HIS B 1 26 ? -4.629 31.344 9.078 1 95 26 HIS B C 1
ATOM 2006 O O . HIS B 1 26 ? -5.789 30.953 9.234 1 95 26 HIS B O 1
ATOM 2012 N N . GLU B 1 27 ? -3.855 31.781 10.094 1 96 27 GLU B N 1
ATOM 2013 C CA . GLU B 1 27 ? -4.363 32.031 11.438 1 96 27 GLU B CA 1
ATOM 2014 C C . GLU B 1 27 ? -5 30.766 12.023 1 96 27 GLU B C 1
ATOM 2016 O O . GLU B 1 27 ? -6.062 30.828 12.648 1 96 27 GLU B O 1
ATOM 2021 N N . CYS B 1 28 ? -4.41 29.641 11.773 1 97.56 28 CYS B N 1
ATOM 2022 C CA . CYS B 1 28 ? -4.902 28.375 12.289 1 97.56 28 CYS B CA 1
ATOM 2023 C C . CYS B 1 28 ? -4.41 28.125 13.711 1 97.56 28 CYS B C 1
ATOM 2025 O O . CYS B 1 28 ? -3.252 28.406 14.023 1 97.56 28 CYS B O 1
ATOM 2027 N N . ASP B 1 29 ? -5.355 27.672 14.477 1 98.69 29 ASP B N 1
ATOM 2028 C CA . ASP B 1 29 ? -4.891 26.984 15.68 1 98.69 29 ASP B CA 1
ATOM 2029 C C . ASP B 1 29 ? -4.246 25.656 15.344 1 98.69 29 ASP B C 1
ATOM 2031 O O . ASP B 1 29 ? -4.574 25.031 14.328 1 98.69 29 ASP B O 1
ATOM 2035 N N . ILE B 1 30 ? -3.285 25.25 16.281 1 98.5 30 ILE B N 1
ATOM 2036 C CA . ILE B 1 30 ? -2.473 24.109 15.883 1 98.5 30 ILE B CA 1
ATOM 2037 C C . ILE B 1 30 ? -2.52 23.031 16.969 1 98.5 30 ILE B C 1
ATOM 2039 O O . ILE B 1 30 ? -2.309 23.328 18.141 1 98.5 30 ILE B O 1
ATOM 2043 N N . VAL B 1 31 ? -2.934 21.859 16.594 1 98.81 31 VAL B N 1
ATOM 2044 C CA . VAL B 1 31 ? -2.594 20.656 17.375 1 98.81 31 VAL B CA 1
ATOM 2045 C C . VAL B 1 31 ? -1.311 20.031 16.828 1 98.81 31 VAL B C 1
ATOM 2047 O O . VAL B 1 31 ? -1.311 19.453 15.734 1 98.81 31 VAL B O 1
ATOM 2050 N N . ALA B 1 32 ? -0.247 20.156 17.625 1 98.5 32 ALA B N 1
ATOM 2051 C CA . ALA B 1 32 ? 1.071 19.703 17.188 1 98.5 32 ALA B CA 1
ATOM 2052 C C . ALA B 1 32 ? 1.382 18.312 17.719 1 98.5 32 ALA B C 1
ATOM 2054 O O . ALA B 1 32 ? 1.633 18.141 18.922 1 98.5 32 ALA B O 1
ATOM 2055 N N . HIS B 1 33 ? 1.345 17.359 16.812 1 98.81 33 HIS B N 1
ATOM 2056 C CA . HIS B 1 33 ? 1.733 16 17.203 1 98.81 33 HIS B CA 1
ATOM 2057 C C . HIS B 1 33 ? 3.242 15.812 17.094 1 98.81 33 HIS B C 1
ATOM 2059 O O . HIS B 1 33 ? 3.877 16.328 16.172 1 98.81 33 HIS B O 1
ATOM 2065 N N . TYR B 1 34 ? 3.77 15.078 18.062 1 98.31 34 TYR B N 1
ATOM 2066 C CA . TYR B 1 34 ? 5.16 14.641 18.016 1 98.31 34 TYR B CA 1
ATOM 2067 C C . TYR B 1 34 ? 5.309 13.242 18.625 1 98.31 34 TYR B C 1
ATOM 2069 O O . TYR B 1 34 ? 4.426 12.773 19.344 1 98.31 34 TYR B O 1
ATOM 2077 N N . HIS B 1 35 ? 6.363 12.57 18.203 1 97.88 35 HIS B N 1
ATOM 2078 C CA . HIS B 1 35 ? 6.664 11.258 18.75 1 97.88 35 HIS B CA 1
ATOM 2079 C C . HIS B 1 35 ? 7.676 11.359 19.891 1 97.88 35 HIS B C 1
ATOM 2081 O O . HIS B 1 35 ? 7.32 11.203 21.062 1 97.88 35 HIS B O 1
ATOM 2087 N N . SER B 1 36 ? 8.883 11.781 19.656 1 97.38 36 SER B N 1
ATOM 2088 C CA . SER B 1 36 ? 9.922 11.758 20.672 1 97.38 36 SER B CA 1
ATOM 2089 C C . SER B 1 36 ? 10.586 13.125 20.812 1 97.38 36 SER B C 1
ATOM 2091 O O . SER B 1 36 ? 11.422 13.328 21.703 1 97.38 36 SER B O 1
ATOM 2093 N N . SER B 1 37 ? 10.25 14.086 19.969 1 96.94 37 SER B N 1
ATOM 2094 C CA . SER B 1 37 ? 10.914 15.375 19.922 1 96.94 37 SER B CA 1
ATOM 2095 C C . SER B 1 37 ? 10.188 16.406 20.781 1 96.94 37 SER B C 1
ATOM 2097 O O . SER B 1 37 ? 9.789 17.469 20.281 1 96.94 37 SER B O 1
ATOM 2099 N N . HIS B 1 38 ? 10.156 16.188 22.062 1 97.94 38 HIS B N 1
ATOM 2100 C CA . HIS B 1 38 ? 9.359 17 22.984 1 97.94 38 HIS B CA 1
ATOM 2101 C C . HIS B 1 38 ? 9.859 18.438 23.031 1 97.94 38 HIS B C 1
ATOM 2103 O O . HIS B 1 38 ? 9.055 19.375 22.969 1 97.94 38 HIS B O 1
ATOM 2109 N N . ASP B 1 39 ? 11.141 18.625 23.141 1 97.69 39 ASP B N 1
ATOM 2110 C CA . ASP B 1 39 ? 11.695 19.969 23.234 1 97.69 39 ASP B CA 1
ATOM 2111 C C . ASP B 1 39 ? 11.391 20.781 21.984 1 97.69 39 ASP B C 1
ATOM 2113 O O . ASP B 1 39 ? 11.07 21.969 22.062 1 97.69 39 ASP B O 1
ATOM 2117 N N . ASP B 1 40 ? 11.523 20.156 20.844 1 96.38 40 ASP B N 1
ATOM 2118 C CA . ASP B 1 40 ? 11.188 20.812 19.594 1 96.38 40 ASP B CA 1
ATOM 2119 C C . ASP B 1 40 ? 9.703 21.172 19.531 1 96.38 40 ASP B C 1
ATOM 2121 O O . ASP B 1 40 ? 9.336 22.25 19.047 1 96.38 40 ASP B O 1
ATOM 2125 N N . ALA B 1 41 ? 8.883 20.297 20.062 1 97.94 41 ALA B N 1
ATOM 2126 C CA . ALA B 1 41 ? 7.445 20.531 20.094 1 97.94 41 ALA B CA 1
ATOM 2127 C C . ALA B 1 41 ? 7.117 21.734 21 1 97.94 41 ALA B C 1
ATOM 2129 O O . ALA B 1 41 ? 6.289 22.562 20.641 1 97.94 41 ALA B O 1
ATOM 2130 N N . LEU B 1 42 ? 7.73 21.797 22.109 1 97.88 42 LEU B N 1
ATOM 2131 C CA . LEU B 1 42 ? 7.531 22.922 23.031 1 97.88 42 LEU B CA 1
ATOM 2132 C C . LEU B 1 42 ? 7.941 24.234 22.375 1 97.88 42 LEU B C 1
ATOM 2134 O O . LEU B 1 42 ? 7.25 25.234 22.516 1 97.88 42 LEU B O 1
ATOM 2138 N N . SER B 1 43 ? 9.094 24.172 21.734 1 95.94 43 SER B N 1
ATOM 2139 C CA . SER B 1 43 ? 9.562 25.359 21.016 1 95.94 43 SER B CA 1
ATOM 2140 C C . SER B 1 43 ? 8.555 25.797 19.969 1 95.94 43 SER B C 1
ATOM 2142 O O . SER B 1 43 ? 8.289 27 19.828 1 95.94 43 SER B O 1
ATOM 2144 N N . LEU B 1 44 ? 7.996 24.859 19.203 1 96 44 LEU B N 1
ATOM 2145 C CA . LEU B 1 44 ? 6.969 25.172 18.219 1 96 44 LEU B CA 1
ATOM 2146 C C . LEU B 1 44 ? 5.746 25.797 18.891 1 96 44 LEU B C 1
ATOM 2148 O O . LEU B 1 44 ? 5.207 26.797 18.406 1 96 44 LEU B O 1
ATOM 2152 N N . GLN B 1 45 ? 5.305 25.188 19.984 1 97.62 45 GLN B N 1
ATOM 2153 C CA . GLN B 1 45 ? 4.156 25.688 20.719 1 97.62 45 GLN B CA 1
ATOM 2154 C C . GLN B 1 45 ? 4.367 27.156 21.125 1 97.62 45 GLN B C 1
ATOM 2156 O O . GLN B 1 45 ? 3.475 27.984 20.953 1 97.62 45 GLN B O 1
ATOM 2161 N N . ASP B 1 46 ? 5.551 27.438 21.594 1 96.69 46 ASP B N 1
ATOM 2162 C CA . ASP B 1 46 ? 5.891 28.781 22.031 1 96.69 46 ASP B CA 1
ATOM 2163 C C . ASP B 1 46 ? 5.801 29.766 20.859 1 96.69 46 ASP B C 1
ATOM 2165 O O . ASP B 1 46 ? 5.23 30.859 21 1 96.69 46 ASP B O 1
ATOM 2169 N N . ILE B 1 47 ? 6.332 29.375 19.766 1 94.56 47 ILE B N 1
ATOM 2170 C CA . ILE B 1 47 ? 6.34 30.234 18.594 1 94.56 47 ILE B CA 1
ATOM 2171 C C . ILE B 1 47 ? 4.906 30.531 18.156 1 94.56 47 ILE B C 1
ATOM 2173 O O . ILE B 1 47 ? 4.531 31.688 17.938 1 94.56 47 ILE B O 1
ATOM 2177 N N . VAL B 1 48 ? 4.062 29.484 18.031 1 96.19 48 VAL B N 1
ATOM 2178 C CA . VAL B 1 48 ? 2.689 29.609 17.547 1 96.19 48 VAL B CA 1
ATOM 2179 C C . VAL B 1 48 ? 1.896 30.516 18.5 1 96.19 48 VAL B C 1
ATOM 2181 O O . VAL B 1 48 ? 1.153 31.391 18.047 1 96.19 48 VAL B O 1
ATOM 2184 N N . GLN B 1 49 ? 2.104 30.359 19.797 1 97.25 49 GLN B N 1
ATOM 2185 C CA . GLN B 1 49 ? 1.328 31.078 20.797 1 97.25 49 GLN B CA 1
ATOM 2186 C C . GLN B 1 49 ? 1.831 32.5 20.953 1 97.25 49 GLN B C 1
ATOM 2188 O O . GLN B 1 49 ? 1.037 33.438 20.984 1 97.25 49 GLN B O 1
ATOM 2193 N N . LYS B 1 50 ? 3.121 32.719 20.984 1 96.19 50 LYS B N 1
ATOM 2194 C CA . LYS B 1 50 ? 3.674 34 21.328 1 96.19 50 LYS B CA 1
ATOM 2195 C C . LYS B 1 50 ? 3.818 34.875 20.094 1 96.19 50 LYS B C 1
ATOM 2197 O O . LYS B 1 50 ? 3.541 36.094 20.141 1 96.19 50 LYS B O 1
ATOM 2202 N N . SER B 1 51 ? 4.285 34.312 19.047 1 93.69 51 SER B N 1
ATOM 2203 C CA . SER B 1 51 ? 4.555 35.094 17.859 1 93.69 51 SER B CA 1
ATOM 2204 C C . SER B 1 51 ? 3.289 35.312 17.047 1 93.69 51 SER B C 1
ATOM 2206 O O . SER B 1 51 ? 3.133 36.375 16.391 1 93.69 51 SER B O 1
ATOM 2208 N N . TYR B 1 52 ? 2.369 34.312 17.031 1 93.69 52 TYR B N 1
ATOM 2209 C CA . TYR B 1 52 ? 1.238 34.438 16.125 1 93.69 52 TYR B CA 1
ATOM 2210 C C . TYR B 1 52 ? -0.08 34.469 16.891 1 93.69 52 TYR B C 1
ATOM 2212 O O . TYR B 1 52 ? -1.148 34.594 16.281 1 93.69 52 TYR B O 1
ATOM 2220 N N . ARG B 1 53 ? -0.039 34.375 18.188 1 96.69 53 ARG B N 1
ATOM 2221 C CA . ARG B 1 53 ? -1.189 34.469 19.078 1 96.69 53 ARG B CA 1
ATOM 2222 C C . ARG B 1 53 ? -2.283 33.5 18.688 1 96.69 53 ARG B C 1
ATOM 2224 O O . ARG B 1 53 ? -3.463 33.844 18.656 1 96.69 53 ARG B O 1
ATOM 2231 N N . ARG B 1 54 ? -1.811 32.281 18.344 1 96.94 54 ARG B N 1
ATOM 2232 C CA . ARG B 1 54 ? -2.725 31.188 18.062 1 96.94 54 ARG B CA 1
ATOM 2233 C C . ARG B 1 54 ? -2.66 30.141 19.156 1 96.94 54 ARG B C 1
ATOM 2235 O O . ARG B 1 54 ? -1.638 30 19.844 1 96.94 54 ARG B O 1
ATOM 2242 N N . LYS B 1 55 ? -3.752 29.453 19.328 1 98.19 55 LYS B N 1
ATOM 2243 C CA . LYS B 1 55 ? -3.717 28.312 20.234 1 98.19 55 LYS B CA 1
ATOM 2244 C C . LYS B 1 55 ? -2.859 27.188 19.672 1 98.19 55 LYS B C 1
ATOM 2246 O O . LYS B 1 55 ? -2.904 26.906 18.469 1 98.19 55 LYS B O 1
ATOM 2251 N N . CYS B 1 56 ? -2.107 26.578 20.562 1 98.38 56 CYS B N 1
ATOM 2252 C CA . CYS B 1 56 ? -1.293 25.422 20.188 1 98.38 56 CYS B CA 1
ATOM 2253 C C . CYS B 1 56 ? -1.257 24.391 21.297 1 98.38 56 CYS B C 1
ATOM 2255 O O . CYS B 1 56 ? -0.847 24.688 22.422 1 98.38 56 CYS B O 1
ATOM 2257 N N . VAL B 1 57 ? -1.699 23.234 21.016 1 98.56 57 VAL B N 1
ATOM 2258 C CA . VAL B 1 57 ? -1.659 22.125 21.984 1 98.56 57 VAL B CA 1
ATOM 2259 C C . VAL B 1 57 ? -0.749 21.016 21.469 1 98.56 57 VAL B C 1
ATOM 2261 O O . VAL B 1 57 ? -0.717 20.75 20.266 1 98.56 57 VAL B O 1
ATOM 2264 N N . LEU B 1 58 ? -0.017 20.453 22.406 1 98.62 58 LEU B N 1
ATOM 2265 C CA . LEU B 1 58 ? 0.879 19.359 22.047 1 98.62 58 LEU B CA 1
ATOM 2266 C C . LEU B 1 58 ? 0.215 18.016 22.312 1 98.62 58 LEU B C 1
ATOM 2268 O O . LEU B 1 58 ? -0.439 17.828 23.328 1 98.62 58 LEU B O 1
ATOM 2272 N N . VAL B 1 59 ? 0.315 17.125 21.328 1 98.44 59 VAL B N 1
ATOM 2273 C CA . VAL B 1 59 ? -0.13 15.742 21.5 1 98.44 59 VAL B CA 1
ATOM 2274 C C . VAL B 1 59 ? 1.016 14.789 21.172 1 98.44 59 VAL B C 1
ATOM 2276 O O . VAL B 1 59 ? 1.596 14.844 20.094 1 98.44 59 VAL B O 1
ATOM 2279 N N . GLN B 1 60 ? 1.369 13.961 22.141 1 98.38 60 GLN B N 1
ATOM 2280 C CA . GLN B 1 60 ? 2.41 12.953 21.938 1 98.38 60 GLN B CA 1
ATOM 2281 C C . GLN B 1 60 ? 1.806 11.586 21.656 1 98.38 60 GLN B C 1
ATOM 2283 O O . GLN B 1 60 ? 0.919 11.133 22.391 1 98.38 60 GLN B O 1
ATOM 2288 N N . ALA B 1 61 ? 2.316 10.961 20.609 1 98.12 61 ALA B N 1
ATOM 2289 C CA . ALA B 1 61 ? 1.847 9.609 20.312 1 98.12 61 ALA B CA 1
ATOM 2290 C C . ALA B 1 61 ? 2.801 8.891 19.375 1 98.12 61 ALA B C 1
ATOM 2292 O O . ALA B 1 61 ? 3.48 9.523 18.562 1 98.12 61 ALA B O 1
ATOM 2293 N N . ASP B 1 62 ? 2.873 7.629 19.547 1 98.25 62 ASP B N 1
ATOM 2294 C CA . ASP B 1 62 ? 3.49 6.75 18.562 1 98.25 62 ASP B CA 1
ATOM 2295 C C . ASP B 1 62 ? 2.482 6.328 17.5 1 98.25 62 ASP B C 1
ATOM 2297 O O . ASP B 1 62 ? 1.609 5.5 17.75 1 98.25 62 ASP B O 1
ATOM 2301 N N . LEU B 1 63 ? 2.639 6.863 16.312 1 98.5 63 LEU B N 1
ATOM 2302 C CA . LEU B 1 63 ? 1.686 6.594 15.242 1 98.5 63 LEU B CA 1
ATOM 2303 C C . LEU B 1 63 ? 1.798 5.152 14.766 1 98.5 63 LEU B C 1
ATOM 2305 O O . LEU B 1 63 ? 0.924 4.664 14.047 1 98.5 63 LEU B O 1
ATOM 2309 N N . GLY B 1 64 ? 2.922 4.477 15.117 1 97.88 64 GLY B N 1
ATOM 2310 C CA . GLY B 1 64 ? 3.062 3.066 14.797 1 97.88 64 GLY B CA 1
ATOM 2311 C C . GLY B 1 64 ? 2.166 2.172 15.625 1 97.88 64 GLY B C 1
ATOM 2312 O O . GLY B 1 64 ? 1.962 1.003 15.289 1 97.88 64 GLY B O 1
ATOM 2313 N N . ASN B 1 65 ? 1.767 2.686 16.719 1 97.56 65 ASN B N 1
ATOM 2314 C CA . ASN B 1 65 ? 0.829 1.988 17.594 1 97.56 65 ASN B CA 1
ATOM 2315 C C . ASN B 1 65 ? -0.619 2.324 17.234 1 97.56 65 ASN B C 1
ATOM 2317 O O . ASN B 1 65 ? -1.057 3.461 17.422 1 97.56 65 ASN B O 1
ATOM 2321 N N . PHE B 1 66 ? -1.365 1.325 16.859 1 97.94 66 PHE B N 1
ATOM 2322 C CA . PHE B 1 66 ? -2.717 1.544 16.359 1 97.94 66 PHE B CA 1
ATOM 2323 C C . PHE B 1 66 ? -3.59 2.199 17.422 1 97.94 66 PHE B C 1
ATOM 2325 O O . PHE B 1 66 ? -4.395 3.08 17.109 1 97.94 66 PHE B O 1
ATOM 2332 N N . ALA B 1 67 ? -3.471 1.792 18.641 1 96.75 67 ALA B N 1
ATOM 2333 C CA . ALA B 1 67 ? -4.316 2.299 19.719 1 96.75 67 ALA B CA 1
ATOM 2334 C C . ALA B 1 67 ? -4.117 3.799 19.922 1 96.75 67 ALA B C 1
ATOM 2336 O O . ALA B 1 67 ? -5.02 4.496 20.375 1 96.75 67 ALA B O 1
ATOM 2337 N N . SER B 1 68 ? -2.963 4.309 19.562 1 97.81 68 SER B N 1
ATOM 2338 C CA . SER B 1 68 ? -2.641 5.723 19.719 1 97.81 68 SER B CA 1
ATOM 2339 C C . SER B 1 68 ? -3.438 6.586 18.75 1 97.81 68 SER B C 1
ATOM 2341 O O . SER B 1 68 ? -3.627 7.781 18.969 1 97.81 68 SER B O 1
ATOM 2343 N N . LEU B 1 69 ? -3.902 6.027 17.641 1 98.5 69 LEU B N 1
ATOM 2344 C CA . LEU B 1 69 ? -4.527 6.805 16.562 1 98.5 69 LEU B CA 1
ATOM 2345 C C . LEU B 1 69 ? -5.879 7.352 17.016 1 98.5 69 LEU B C 1
ATOM 2347 O O . LEU B 1 69 ? -6.168 8.531 16.812 1 98.5 69 LEU B O 1
ATOM 2351 N N . LYS B 1 70 ? -6.621 6.477 17.625 1 97.31 70 LYS B N 1
ATOM 2352 C CA . LYS B 1 70 ? -7.895 6.953 18.141 1 97.31 70 LYS B CA 1
ATOM 2353 C C . LYS B 1 70 ? -7.684 7.969 19.266 1 97.31 70 LYS B C 1
ATOM 2355 O O . LYS B 1 70 ? -8.398 8.969 19.344 1 97.31 70 LYS B O 1
ATOM 2360 N N . LYS B 1 71 ? -6.73 7.707 20.078 1 97.38 71 LYS B N 1
ATOM 2361 C CA . LYS B 1 71 ? -6.438 8.555 21.234 1 97.38 71 LYS B CA 1
ATOM 2362 C C . LYS B 1 71 ? -6.035 9.961 20.781 1 97.38 71 LYS B C 1
ATOM 2364 O O . LYS B 1 71 ? -6.512 10.953 21.344 1 97.38 71 LYS B O 1
ATOM 2369 N N . ILE B 1 72 ? -5.188 10.062 19.812 1 97.69 72 ILE B N 1
ATOM 2370 C CA . ILE B 1 72 ? -4.723 11.359 19.344 1 97.69 72 ILE B CA 1
ATOM 2371 C C . ILE B 1 72 ? -5.895 12.156 18.781 1 97.69 72 ILE B C 1
ATOM 2373 O O . ILE B 1 72 ? -5.996 13.367 19.016 1 97.69 72 ILE B O 1
ATOM 2377 N N . MET B 1 73 ? -6.797 11.492 18.062 1 98.38 73 MET B N 1
ATOM 2378 C CA . MET B 1 73 ? -7.949 12.18 17.484 1 98.38 73 MET B CA 1
ATOM 2379 C C . MET B 1 73 ? -8.875 12.703 18.578 1 98.38 73 MET B C 1
ATOM 2381 O O . MET B 1 73 ? -9.281 13.867 18.547 1 98.38 73 MET B O 1
ATOM 2385 N N . LYS B 1 74 ? -9.086 11.875 19.562 1 97.81 74 LYS B N 1
ATOM 2386 C CA . LYS B 1 74 ? -9.938 12.273 20.672 1 97.81 74 LYS B CA 1
ATOM 2387 C C . LYS B 1 74 ? -9.336 13.445 21.438 1 97.81 74 LYS B C 1
ATOM 2389 O O . LYS B 1 74 ? -10.023 14.43 21.734 1 97.81 74 LYS B O 1
ATOM 2394 N N . GLN B 1 75 ? -8.094 13.32 21.734 1 98.19 75 GLN B N 1
ATOM 2395 C CA . GLN B 1 75 ? -7.398 14.391 22.453 1 98.19 75 GLN B CA 1
ATOM 2396 C C . GLN B 1 75 ? -7.43 15.695 21.656 1 98.19 75 GLN B C 1
ATOM 2398 O O . GLN B 1 75 ? -7.613 16.766 22.219 1 98.19 75 GLN B O 1
ATOM 2403 N N . SER B 1 76 ? -7.234 15.57 20.359 1 98.5 76 SER B N 1
ATOM 2404 C CA . SER B 1 76 ? -7.203 16.734 19.484 1 98.5 76 SER B CA 1
ATOM 2405 C C . SER B 1 76 ? -8.547 17.469 19.484 1 98.5 76 SER B C 1
ATOM 2407 O O . SER B 1 76 ? -8.602 18.688 19.656 1 98.5 76 SER B O 1
ATOM 2409 N N . PHE B 1 77 ? -9.633 16.719 19.375 1 98.12 77 PHE B N 1
ATOM 2410 C CA . PHE B 1 77 ? -10.961 17.312 19.312 1 98.12 77 PHE B CA 1
ATOM 2411 C C . PHE B 1 77 ? -11.375 17.859 20.672 1 98.12 77 PHE B C 1
ATOM 2413 O O . PHE B 1 77 ? -12.109 18.844 20.766 1 98.12 77 PHE B O 1
ATOM 2420 N N . THR B 1 78 ? -10.922 17.172 21.75 1 98.06 78 THR B N 1
ATOM 2421 C CA . THR B 1 78 ? -11.195 17.672 23.078 1 98.06 78 THR B CA 1
ATOM 2422 C C . THR B 1 78 ? -10.523 19.031 23.297 1 98.06 78 THR B C 1
ATOM 2424 O O . THR B 1 78 ? -11.148 19.953 23.812 1 98.06 78 THR B O 1
ATOM 2427 N N . ALA B 1 79 ? -9.305 19.125 22.828 1 97.25 79 ALA B N 1
ATOM 2428 C CA . ALA B 1 79 ? -8.531 20.344 23.031 1 97.25 79 ALA B CA 1
ATOM 2429 C C . ALA B 1 79 ? -8.977 21.438 22.047 1 97.25 79 ALA B C 1
ATOM 2431 O O . ALA B 1 79 ? -8.906 22.625 22.359 1 97.25 79 ALA B O 1
ATOM 2432 N N . MET B 1 80 ? -9.375 21.016 20.875 1 97.19 80 MET B N 1
ATOM 2433 C CA . MET B 1 80 ? -9.766 21.938 19.828 1 97.19 80 MET B CA 1
ATOM 2434 C C . MET B 1 80 ? -11.016 21.438 19.109 1 97.19 80 MET B C 1
ATOM 2436 O O . MET B 1 80 ? -10.938 20.922 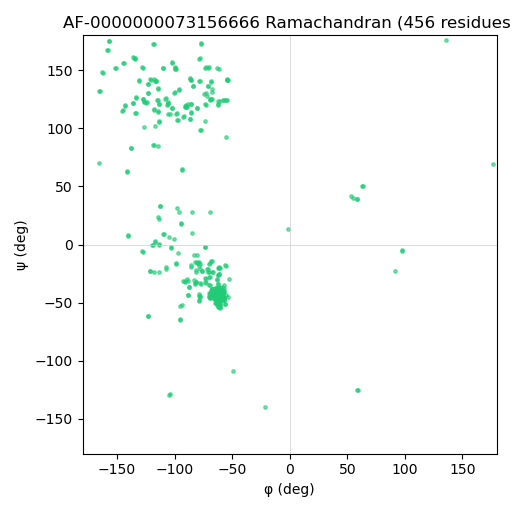17.984 1 97.19 80 MET B O 1
ATOM 2440 N N . PRO B 1 81 ? -12.133 21.703 19.656 1 96.81 81 PRO B N 1
ATOM 2441 C CA . PRO B 1 81 ? -13.383 21.172 19.109 1 96.81 81 PRO B CA 1
ATOM 2442 C C . PRO B 1 81 ? -13.656 21.656 17.688 1 96.81 81 PRO B C 1
ATOM 2444 O O . PRO B 1 81 ? -14.422 21.016 16.969 1 96.81 81 PRO B O 1
ATOM 2447 N N . HIS B 1 82 ? -13.008 22.781 17.281 1 97 82 HIS B N 1
ATOM 2448 C CA . HIS B 1 82 ? -13.234 23.328 15.953 1 97 82 HIS B CA 1
ATOM 2449 C C . HIS B 1 82 ? -12.188 22.828 14.961 1 97 82 HIS B C 1
ATOM 2451 O O . HIS B 1 82 ? -11.992 23.422 13.906 1 97 82 HIS B O 1
ATOM 2457 N N . LEU B 1 83 ? -11.492 21.734 15.305 1 98.06 83 LEU B N 1
ATOM 2458 C CA . LEU B 1 83 ? -10.539 21.109 14.398 1 98.06 83 LEU B CA 1
ATOM 2459 C C . LEU B 1 83 ? -11.203 20.766 13.07 1 98.06 83 LEU B C 1
ATOM 2461 O O . LEU B 1 83 ? -12.234 20.078 13.039 1 98.06 83 LEU B O 1
ATOM 2465 N N . ASN B 1 84 ? -10.578 21.297 11.977 1 97.62 84 ASN B N 1
ATOM 2466 C CA . ASN B 1 84 ? -11.203 21.047 10.68 1 97.62 84 ASN B CA 1
ATOM 2467 C C . ASN B 1 84 ? -10.164 20.766 9.602 1 97.62 84 ASN B C 1
ATOM 2469 O O . ASN B 1 84 ? -10.508 20.609 8.43 1 97.62 84 ASN B O 1
ATOM 2473 N N . ILE B 1 85 ? -8.859 20.609 9.953 1 98 85 ILE B N 1
ATOM 2474 C CA . ILE B 1 85 ? -7.797 20.266 9.016 1 98 85 ILE B CA 1
ATOM 2475 C C . ILE B 1 85 ? -6.93 19.156 9.609 1 98 85 ILE B C 1
ATOM 2477 O O . ILE B 1 85 ? -6.512 19.234 10.766 1 98 85 ILE B O 1
ATOM 2481 N N . LEU B 1 86 ? -6.77 18.125 8.898 1 98.56 86 LEU B N 1
ATOM 2482 C CA . LEU B 1 86 ? -5.836 17.047 9.234 1 98.56 86 LEU B CA 1
ATOM 2483 C C . LEU B 1 86 ? -4.707 16.984 8.211 1 98.56 86 LEU B C 1
ATOM 2485 O O . LEU B 1 86 ? -4.957 16.844 7.012 1 98.56 86 LEU B O 1
ATOM 2489 N N . ILE B 1 87 ? -3.508 17.141 8.672 1 98.88 87 ILE B N 1
ATOM 2490 C CA . ILE B 1 87 ? -2.35 17 7.797 1 98.88 87 ILE B CA 1
ATOM 2491 C C . ILE B 1 87 ? -1.525 15.789 8.203 1 98.88 87 ILE B C 1
ATOM 2493 O O . ILE B 1 87 ? -0.876 15.789 9.25 1 98.88 87 ILE B O 1
ATOM 2497 N N . ASN B 1 88 ? -1.615 14.766 7.41 1 98.88 88 ASN B N 1
ATOM 2498 C CA . ASN B 1 88 ? -0.753 13.594 7.559 1 98.88 88 ASN B CA 1
ATOM 2499 C C . ASN B 1 88 ? 0.642 13.859 6.996 1 98.88 88 ASN B C 1
ATOM 2501 O O . ASN B 1 88 ? 0.872 13.703 5.797 1 98.88 88 ASN B O 1
ATOM 2505 N N . ASN B 1 89 ? 1.543 14.18 7.926 1 98.56 89 ASN B N 1
ATOM 2506 C CA . ASN B 1 89 ? 2.871 14.633 7.527 1 98.56 89 ASN B CA 1
ATOM 2507 C C . ASN B 1 89 ? 3.965 13.734 8.109 1 98.56 89 ASN B C 1
ATOM 2509 O O . ASN B 1 89 ? 5.07 13.672 7.562 1 98.56 89 ASN B O 1
ATOM 2513 N N . ALA B 1 90 ? 3.656 13.031 9.195 1 98.56 90 ALA B N 1
ATOM 2514 C CA . ALA B 1 90 ? 4.668 12.188 9.836 1 98.56 90 ALA B CA 1
ATOM 2515 C C . ALA B 1 90 ? 5.289 11.219 8.836 1 98.56 90 ALA B C 1
ATOM 2517 O O . ALA B 1 90 ? 4.594 10.672 7.977 1 98.56 90 ALA B O 1
ATOM 2518 N N . SER B 1 91 ? 6.551 11.055 9.023 1 97.44 91 SER B N 1
ATOM 2519 C CA . SER B 1 91 ? 7.246 10.211 8.055 1 97.44 91 SER B CA 1
ATOM 2520 C C . SER B 1 91 ? 8.445 9.516 8.688 1 97.44 91 SER B C 1
ATOM 2522 O O . SER B 1 91 ? 9.008 10.008 9.672 1 97.44 91 SER B O 1
ATOM 2524 N N . VAL B 1 92 ? 8.781 8.422 8.195 1 95.94 92 VAL B N 1
ATOM 2525 C CA . VAL B 1 92 ? 10.023 7.695 8.461 1 95.94 92 VAL B CA 1
ATOM 2526 C C . VAL B 1 92 ? 10.703 7.34 7.145 1 95.94 92 VAL B C 1
ATOM 2528 O O . VAL B 1 92 ? 10.047 7.23 6.105 1 95.94 92 VAL B O 1
ATOM 2531 N N . PHE B 1 93 ? 11.93 7.234 7.238 1 93.06 93 PHE B N 1
ATOM 2532 C CA . PHE B 1 93 ? 12.703 6.98 6.023 1 93.06 93 PHE B CA 1
ATOM 2533 C C . PHE B 1 93 ? 13.766 5.918 6.27 1 93.06 93 PHE B C 1
ATOM 2535 O O . PHE B 1 93 ? 14.578 6.043 7.188 1 93.06 93 PHE B O 1
ATOM 2542 N N . TYR B 1 94 ? 13.719 4.84 5.512 1 91 94 TYR B N 1
ATOM 2543 C CA . TYR B 1 94 ? 14.719 3.781 5.488 1 91 94 TYR B CA 1
ATOM 2544 C C . TYR B 1 94 ? 15.273 3.578 4.082 1 91 94 TYR B C 1
ATOM 2546 O O . TYR B 1 94 ? 14.508 3.471 3.121 1 91 94 TYR B O 1
ATOM 2554 N N . GLU B 1 95 ? 16.578 3.549 4.035 1 91.12 95 GLU B N 1
ATOM 2555 C CA . GLU B 1 95 ? 17.188 3.162 2.762 1 91.12 95 GLU B CA 1
ATOM 2556 C C . GLU B 1 95 ? 17.188 1.646 2.592 1 91.12 95 GLU B C 1
ATOM 2558 O O . GLU B 1 95 ? 17.766 0.926 3.408 1 91.12 95 GLU B O 1
ATOM 2563 N N . ASP B 1 96 ? 16.453 1.171 1.508 1 92.94 96 ASP B N 1
ATOM 2564 C CA . ASP B 1 96 ? 16.469 -0.261 1.228 1 92.94 96 ASP B CA 1
ATOM 2565 C C . ASP B 1 96 ? 16.078 -0.539 -0.222 1 92.94 96 ASP B C 1
ATOM 2567 O O . ASP B 1 96 ? 15.852 0.391 -1 1 92.94 96 ASP B O 1
ATOM 2571 N N . SER B 1 97 ? 16.297 -1.728 -0.666 1 93.06 97 SER B N 1
ATOM 2572 C CA . SER B 1 97 ? 15.828 -2.355 -1.896 1 93.06 97 SER B CA 1
ATOM 2573 C C . SER B 1 97 ? 14.953 -3.57 -1.595 1 93.06 97 SER B C 1
ATOM 2575 O O . SER B 1 97 ? 14.773 -3.939 -0.432 1 93.06 97 SER B O 1
ATOM 2577 N N . LEU B 1 98 ? 14.344 -4.145 -2.633 1 93.69 98 LEU B N 1
ATOM 2578 C CA . LEU B 1 98 ? 13.617 -5.379 -2.361 1 93.69 98 LEU B CA 1
ATOM 2579 C C . LEU B 1 98 ? 14.539 -6.43 -1.754 1 93.69 98 LEU B C 1
ATOM 2581 O O . LEU B 1 98 ? 14.172 -7.105 -0.788 1 93.69 98 LEU B O 1
ATOM 2585 N N . GLU B 1 99 ? 15.703 -6.488 -2.27 1 92.06 99 GLU B N 1
ATOM 2586 C CA . GLU B 1 99 ? 16.672 -7.48 -1.818 1 92.06 99 GLU B CA 1
ATOM 2587 C C . GLU B 1 99 ? 17.016 -7.285 -0.346 1 92.06 99 GLU B C 1
ATOM 2589 O O . GLU B 1 99 ? 17.203 -8.258 0.389 1 92.06 99 GLU B O 1
ATOM 2594 N N . LYS B 1 100 ? 17.031 -6.062 0.08 1 93.38 100 LYS B N 1
ATOM 2595 C CA . LYS B 1 100 ? 17.516 -5.746 1.423 1 93.38 100 LYS B CA 1
ATOM 2596 C C . LYS B 1 100 ? 16.359 -5.316 2.328 1 93.38 100 LYS B C 1
ATOM 2598 O O . LYS B 1 100 ? 16.578 -4.832 3.439 1 93.38 100 LYS B O 1
ATOM 2603 N N . CYS B 1 101 ? 15.211 -5.484 1.822 1 95.19 101 CYS B N 1
ATOM 2604 C CA . CYS B 1 101 ? 14.039 -5.082 2.586 1 95.19 101 CYS B CA 1
ATOM 2605 C C . CYS B 1 101 ? 13.859 -5.965 3.816 1 95.19 101 CYS B C 1
ATOM 2607 O O . CYS B 1 101 ? 13.867 -7.191 3.711 1 95.19 101 CYS B O 1
ATOM 2609 N N . SER B 1 102 ? 13.773 -5.352 4.996 1 97.06 102 SER B N 1
ATOM 2610 C CA . SER B 1 102 ? 13.508 -6.07 6.234 1 97.06 102 SER B CA 1
ATOM 2611 C C . SER B 1 102 ? 12.055 -5.902 6.668 1 97.06 102 SER B C 1
ATOM 2613 O O . SER B 1 102 ? 11.398 -4.93 6.293 1 97.06 102 SER B O 1
ATOM 2615 N N . LEU B 1 103 ? 11.578 -6.906 7.492 1 97.94 103 LEU B N 1
ATOM 2616 C CA . LEU B 1 103 ? 10.219 -6.805 8.023 1 97.94 103 LEU B CA 1
ATOM 2617 C C . LEU B 1 103 ? 10.047 -5.523 8.828 1 97.94 103 LEU B C 1
ATOM 2619 O O . LEU B 1 103 ? 8.992 -4.887 8.773 1 97.94 103 LEU B O 1
ATOM 2623 N N . LYS B 1 104 ? 11.016 -5.172 9.57 1 97.31 104 LYS B N 1
ATOM 2624 C CA . LYS B 1 104 ? 10.953 -3.98 10.414 1 97.31 104 LYS B CA 1
ATOM 2625 C C . LYS B 1 104 ? 10.742 -2.723 9.57 1 97.31 104 LYS B C 1
ATOM 2627 O O . LYS B 1 104 ? 9.805 -1.96 9.812 1 97.31 104 LYS B O 1
ATOM 2632 N N . CYS B 1 105 ? 11.625 -2.5 8.57 1 96 105 CYS B N 1
ATOM 2633 C CA . CYS B 1 105 ? 11.523 -1.319 7.715 1 96 105 CYS B CA 1
ATOM 2634 C C . CYS B 1 105 ? 10.195 -1.294 6.969 1 96 105 CYS B C 1
ATOM 2636 O O . CYS B 1 105 ? 9.531 -0.26 6.918 1 96 105 CYS B O 1
ATOM 2638 N N . PHE B 1 106 ? 9.844 -2.459 6.441 1 98.25 106 PHE B N 1
ATOM 2639 C CA . PHE B 1 106 ? 8.617 -2.574 5.672 1 98.25 106 PHE B CA 1
ATOM 2640 C C . PHE B 1 106 ? 7.406 -2.221 6.531 1 98.25 106 PHE B C 1
ATOM 2642 O O . PHE B 1 106 ? 6.566 -1.415 6.129 1 98.25 106 PHE B O 1
ATOM 2649 N N . THR B 1 107 ? 7.395 -2.736 7.723 1 98.31 107 THR B N 1
ATOM 2650 C CA . THR B 1 107 ? 6.27 -2.566 8.641 1 98.31 107 THR B CA 1
ATOM 2651 C C . THR B 1 107 ? 6.188 -1.126 9.133 1 98.31 107 THR B C 1
ATOM 2653 O O . THR B 1 107 ? 5.102 -0.543 9.188 1 98.31 107 THR B O 1
ATOM 2656 N N . GLU B 1 108 ? 7.227 -0.553 9.5 1 98.25 108 GLU B N 1
ATOM 2657 C CA . GLU B 1 108 ? 7.23 0.812 10.016 1 98.25 108 GLU B CA 1
ATOM 2658 C C . GLU B 1 108 ? 6.785 1.808 8.945 1 98.25 108 GLU B C 1
ATOM 2660 O O . GLU B 1 108 ? 6.012 2.727 9.227 1 98.25 108 GLU B O 1
ATOM 2665 N N . ASN B 1 109 ? 7.301 1.612 7.746 1 98.31 109 ASN B N 1
ATOM 2666 C CA . ASN B 1 109 ? 6.867 2.469 6.648 1 98.31 109 ASN B CA 1
ATOM 2667 C C . ASN B 1 109 ? 5.359 2.361 6.418 1 98.31 109 ASN B C 1
ATOM 2669 O O . ASN B 1 109 ? 4.68 3.375 6.262 1 98.31 109 ASN B O 1
ATOM 2673 N N . HIS B 1 110 ? 4.902 1.149 6.418 1 98.62 110 HIS B N 1
ATOM 2674 C CA . HIS B 1 110 ? 3.471 0.944 6.223 1 98.62 110 HIS B CA 1
ATOM 2675 C C . HIS B 1 110 ? 2.664 1.575 7.352 1 98.62 110 HIS B C 1
ATOM 2677 O O . HIS B 1 110 ? 1.649 2.23 7.105 1 98.62 110 HIS B O 1
ATOM 2683 N N . ASN B 1 111 ? 3.096 1.349 8.57 1 98.69 111 ASN B N 1
ATOM 2684 C CA . ASN B 1 111 ? 2.357 1.847 9.727 1 98.69 111 ASN B CA 1
ATOM 2685 C C . ASN B 1 111 ? 2.256 3.369 9.719 1 98.69 111 ASN B C 1
ATOM 2687 O O . ASN B 1 111 ? 1.188 3.928 9.969 1 98.69 111 ASN B O 1
ATOM 2691 N N . ILE B 1 112 ? 3.283 3.996 9.344 1 98.69 112 ILE B N 1
ATOM 2692 C CA . ILE B 1 112 ? 3.363 5.445 9.492 1 98.69 112 ILE B CA 1
ATOM 2693 C C . ILE B 1 112 ? 2.764 6.121 8.266 1 98.69 112 ILE B C 1
ATOM 2695 O O . ILE B 1 112 ? 2.086 7.148 8.383 1 98.69 112 ILE B O 1
ATOM 2699 N N . HIS B 1 113 ? 2.967 5.555 7.102 1 98.75 113 HIS B N 1
ATOM 2700 C CA . HIS B 1 113 ? 2.609 6.262 5.879 1 98.75 113 HIS B CA 1
ATOM 2701 C C . HIS B 1 113 ? 1.257 5.793 5.348 1 98.75 113 HIS B C 1
ATOM 2703 O O . HIS B 1 113 ? 0.66 6.449 4.492 1 98.75 113 HIS B O 1
ATOM 2709 N N . VAL B 1 114 ? 0.78 4.641 5.832 1 98.81 114 VAL B N 1
ATOM 2710 C CA . VAL B 1 114 ? -0.459 4.117 5.266 1 98.81 114 VAL B CA 1
ATOM 2711 C C . VAL B 1 114 ? -1.491 3.922 6.375 1 98.81 114 VAL B C 1
ATOM 2713 O O . VAL B 1 114 ? -2.479 4.66 6.449 1 98.81 114 VAL B O 1
ATOM 2716 N N . ARG B 1 115 ? -1.15 3.045 7.34 1 98.81 115 ARG B N 1
ATOM 2717 C CA . ARG B 1 115 ? -2.135 2.721 8.367 1 98.81 115 ARG B CA 1
ATOM 2718 C C . ARG B 1 115 ? -2.529 3.965 9.156 1 98.81 115 ARG B C 1
ATOM 2720 O O . ARG B 1 115 ? -3.717 4.227 9.359 1 98.81 115 ARG B O 1
ATOM 2727 N N . ALA B 1 116 ? -1.576 4.723 9.594 1 98.88 116 ALA B N 1
ATOM 2728 C CA . ALA B 1 116 ? -1.872 5.895 10.414 1 98.88 116 ALA B CA 1
ATOM 2729 C C . ALA B 1 116 ? -2.713 6.906 9.648 1 98.88 116 ALA B C 1
ATOM 2731 O O . ALA B 1 116 ? -3.797 7.293 10.094 1 98.88 116 ALA B O 1
ATOM 2732 N N . PRO B 1 117 ? -2.32 7.332 8.445 1 98.81 117 PRO B N 1
ATOM 2733 C CA . PRO B 1 117 ? -3.156 8.273 7.695 1 98.81 117 PRO B CA 1
ATOM 2734 C C . PRO B 1 117 ? -4.562 7.734 7.434 1 98.81 117 PRO B C 1
ATOM 2736 O O . PRO B 1 117 ? -5.539 8.484 7.516 1 98.81 117 PRO B O 1
ATOM 2739 N N . VAL B 1 118 ? -4.719 6.457 7.125 1 98.5 118 VAL B N 1
ATOM 2740 C CA . VAL B 1 118 ? -6.012 5.852 6.836 1 98.5 118 VAL B CA 1
ATOM 2741 C C . VAL B 1 118 ? -6.934 5.988 8.047 1 98.5 118 VAL B C 1
ATOM 2743 O O . VAL B 1 118 ? -8.031 6.543 7.941 1 98.5 118 VAL B O 1
ATOM 2746 N N . PHE B 1 119 ? -6.457 5.582 9.156 1 98.75 119 PHE B N 1
ATOM 2747 C CA . PHE B 1 119 ? -7.352 5.512 10.305 1 98.75 119 PHE B CA 1
ATOM 2748 C C . PHE B 1 119 ? -7.508 6.883 10.953 1 98.75 119 PHE B C 1
ATOM 2750 O O . PHE B 1 119 ? -8.57 7.207 11.484 1 98.75 119 PHE B O 1
ATOM 2757 N N . LEU B 1 120 ? -6.449 7.73 10.922 1 98.81 120 LEU B N 1
ATOM 2758 C CA . LEU B 1 120 ? -6.629 9.102 11.375 1 98.81 120 LEU B CA 1
ATOM 2759 C C . LEU B 1 120 ? -7.68 9.82 10.539 1 98.81 120 LEU B C 1
ATOM 2761 O O . LEU B 1 120 ? -8.516 10.555 11.07 1 98.81 120 LEU B O 1
ATOM 2765 N N . THR B 1 121 ? -7.625 9.625 9.234 1 98.06 121 THR B N 1
ATOM 2766 C CA . THR B 1 121 ? -8.625 10.227 8.352 1 98.06 121 THR B CA 1
ATOM 2767 C C . THR B 1 121 ? -10.016 9.688 8.664 1 98.06 121 THR B C 1
ATOM 2769 O O . THR B 1 121 ? -10.992 10.438 8.672 1 98.06 121 THR B O 1
ATOM 2772 N N . GLN B 1 122 ? -10.086 8.359 8.891 1 96.94 122 GLN B N 1
ATOM 2773 C CA . GLN B 1 122 ? -11.359 7.738 9.242 1 96.94 122 GLN B CA 1
ATOM 2774 C C . GLN B 1 122 ? -11.969 8.391 10.477 1 96.94 122 GLN B C 1
ATOM 2776 O O . GLN B 1 122 ? -13.133 8.789 10.469 1 96.94 122 GLN B O 1
ATOM 2781 N N . TYR B 1 123 ? -11.125 8.484 11.547 1 98.12 123 TYR B N 1
ATOM 2782 C CA . TYR B 1 123 ? -11.602 9.062 12.797 1 98.12 123 TYR B CA 1
ATOM 2783 C C . TYR B 1 123 ? -11.953 10.539 12.617 1 98.12 123 TYR B C 1
ATOM 2785 O O . TYR B 1 123 ? -12.969 11.016 13.125 1 98.12 123 TYR B O 1
ATOM 2793 N N . PHE B 1 124 ? -11.125 11.258 11.867 1 98.06 124 PHE B N 1
ATOM 2794 C CA . PHE B 1 124 ? -11.352 12.672 11.578 1 98.06 124 PHE B CA 1
ATOM 2795 C C . PHE B 1 124 ? -12.688 12.875 10.867 1 98.06 124 PHE B C 1
ATOM 2797 O O . PHE B 1 124 ? -13.469 13.75 11.234 1 98.06 124 PHE B O 1
ATOM 2804 N N . ALA B 1 125 ? -12.953 12.023 9.906 1 95.62 125 ALA B N 1
ATOM 2805 C CA . ALA B 1 125 ? -14.164 12.125 9.102 1 95.62 125 ALA B CA 1
ATOM 2806 C C . ALA B 1 125 ? -15.414 11.93 9.953 1 95.62 125 ALA B C 1
ATOM 2808 O O . ALA B 1 125 ? -16.469 12.508 9.672 1 95.62 125 ALA B O 1
ATOM 2809 N N . ARG B 1 126 ? -15.281 11.148 11 1 94.69 126 ARG B N 1
ATOM 2810 C CA . ARG B 1 126 ? -16.422 10.859 11.867 1 94.69 126 ARG B CA 1
ATOM 2811 C C . ARG B 1 126 ? -16.719 12.047 12.781 1 94.69 126 ARG B C 1
ATOM 2813 O O . ARG B 1 126 ? -17.859 12.227 13.219 1 94.69 126 ARG B O 1
ATOM 2820 N N . MET B 1 127 ? -15.688 12.836 12.969 1 95.31 127 MET B N 1
ATOM 2821 C CA . MET B 1 127 ? -15.828 13.867 13.992 1 95.31 127 MET B CA 1
ATOM 2822 C C . MET B 1 127 ? -15.977 15.25 13.352 1 95.31 127 MET B C 1
ATOM 2824 O O . MET B 1 127 ? -16.453 16.188 13.992 1 95.31 127 MET B O 1
ATOM 2828 N N . CYS B 1 128 ? -15.562 15.383 12.078 1 94.56 128 CYS B N 1
ATOM 2829 C CA . CYS B 1 128 ? -15.531 16.672 11.398 1 94.56 128 CYS B CA 1
ATOM 2830 C C . CYS B 1 128 ? -16.625 16.766 10.344 1 94.56 128 CYS B C 1
ATOM 2832 O O . CYS B 1 128 ? -16.75 15.891 9.484 1 94.56 128 CYS B O 1
ATOM 2834 N N . LYS B 1 129 ? -17.438 17.734 10.383 1 90.31 129 LYS B N 1
ATOM 2835 C CA . LYS B 1 129 ? -18.547 17.922 9.43 1 90.31 129 LYS B CA 1
ATOM 2836 C C . LYS B 1 129 ? -18.031 18.484 8.109 1 90.31 129 LYS B C 1
ATOM 2838 O O . LYS B 1 129 ? -18.484 18.062 7.039 1 90.31 129 LYS B O 1
ATOM 2843 N N . GLN B 1 130 ? -17.188 19.469 8.141 1 93.25 130 GLN B N 1
ATOM 2844 C CA . GLN B 1 130 ? -16.547 20.094 6.992 1 93.25 130 GLN B CA 1
ATOM 2845 C C . GLN B 1 130 ? -15.047 20.281 7.23 1 93.25 130 GLN B C 1
ATOM 2847 O O . GLN B 1 130 ? -14.648 20.984 8.156 1 93.25 130 GLN B O 1
ATOM 2852 N N . GLY B 1 131 ? -14.297 19.547 6.457 1 94.31 131 GLY B N 1
ATOM 2853 C CA . GLY B 1 131 ? -12.867 19.641 6.734 1 94.31 131 GLY B CA 1
ATOM 2854 C C . GLY B 1 131 ? -12.008 19.266 5.543 1 94.31 131 GLY B C 1
ATOM 2855 O O . GLY B 1 131 ? -12.523 18.984 4.461 1 94.31 131 GLY B O 1
ATOM 2856 N N . LYS B 1 132 ? -10.695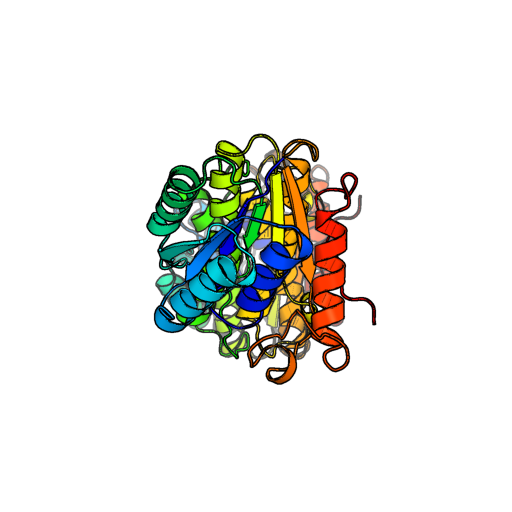 19.453 5.742 1 96.06 132 LYS B N 1
ATOM 2857 C CA . LYS B 1 132 ? -9.688 19.125 4.742 1 96.06 132 LYS B CA 1
ATOM 2858 C C . LYS B 1 132 ? -8.656 18.141 5.301 1 96.06 132 LYS B C 1
ATOM 2860 O O . LYS B 1 132 ? -8.273 18.234 6.469 1 96.06 132 LYS B O 1
ATOM 2865 N N . VAL B 1 133 ? -8.336 17.203 4.465 1 97.12 133 VAL B N 1
ATOM 2866 C CA . VAL B 1 133 ? -7.211 16.312 4.746 1 97.12 133 VAL B CA 1
ATOM 2867 C C . VAL B 1 133 ? -6.109 16.531 3.709 1 97.12 133 VAL B C 1
ATOM 2869 O O . VAL B 1 133 ? -6.371 16.516 2.504 1 97.12 133 VAL B O 1
ATOM 2872 N N . ILE B 1 134 ? -4.934 16.828 4.184 1 97.88 134 ILE B N 1
ATOM 2873 C CA . ILE B 1 134 ? -3.773 16.953 3.311 1 97.88 134 ILE B CA 1
ATOM 2874 C C . ILE B 1 134 ? -2.762 15.852 3.625 1 97.88 134 ILE B C 1
ATOM 2876 O O . ILE B 1 134 ? -2.238 15.789 4.738 1 97.88 134 ILE B O 1
ATOM 2880 N N . ASN B 1 135 ? -2.551 14.969 2.676 1 98.62 135 ASN B N 1
ATOM 2881 C CA . ASN B 1 135 ? -1.507 13.953 2.775 1 98.62 135 ASN B CA 1
ATOM 2882 C C . ASN B 1 135 ? -0.191 14.445 2.178 1 98.62 135 ASN B C 1
ATOM 2884 O O . ASN B 1 135 ? -0.132 14.789 0.997 1 98.62 135 ASN B O 1
ATOM 2888 N N . VAL B 1 136 ? 0.859 14.516 3.02 1 98.56 136 VAL B N 1
ATOM 2889 C CA . VAL B 1 136 ? 2.176 14.891 2.512 1 98.56 136 VAL B CA 1
ATOM 2890 C C . VAL B 1 136 ? 2.898 13.648 1.989 1 98.56 136 VAL B C 1
ATOM 2892 O O . VAL B 1 136 ? 3.297 12.781 2.768 1 98.56 136 VAL B O 1
ATOM 2895 N N . VAL B 1 137 ? 3.105 13.625 0.729 1 98 137 VAL B N 1
ATOM 2896 C CA . VAL B 1 137 ? 3.654 12.445 0.066 1 98 137 VAL B CA 1
ATOM 2897 C C . VAL B 1 137 ? 5.121 12.688 -0.281 1 98 137 VAL B C 1
ATOM 2899 O O . VAL B 1 137 ? 5.961 12.844 0.61 1 98 137 VAL B O 1
ATOM 2902 N N . ASP B 1 138 ? 5.539 12.484 -1.413 1 95.81 138 ASP B N 1
ATOM 2903 C CA . ASP B 1 138 ? 6.887 12.648 -1.947 1 95.81 138 ASP B CA 1
ATOM 2904 C C . ASP B 1 138 ? 6.879 12.641 -3.475 1 95.81 138 ASP B C 1
ATOM 2906 O O . ASP B 1 138 ? 6.23 11.797 -4.094 1 95.81 138 ASP B O 1
ATOM 2910 N N . ALA B 1 139 ? 7.586 13.641 -4.031 1 94.56 139 ALA B N 1
ATOM 2911 C CA . ALA B 1 139 ? 7.59 13.758 -5.488 1 94.56 139 ALA B CA 1
ATOM 2912 C C . ALA B 1 139 ? 8.18 12.508 -6.133 1 94.56 139 ALA B C 1
ATOM 2914 O O . ALA B 1 139 ? 7.918 12.219 -7.305 1 94.56 139 ALA B O 1
ATOM 2915 N N . ASN B 1 140 ? 8.922 11.766 -5.391 1 91.25 140 ASN B N 1
ATOM 2916 C CA . ASN B 1 140 ? 9.602 10.586 -5.918 1 91.25 140 ASN B CA 1
ATOM 2917 C C . ASN B 1 140 ? 8.625 9.438 -6.168 1 91.25 140 ASN B C 1
ATOM 2919 O O . ASN B 1 140 ? 8.992 8.414 -6.742 1 91.25 140 ASN B O 1
ATOM 2923 N N . VAL B 1 141 ? 7.414 9.57 -5.887 1 92.62 141 VAL B N 1
ATOM 2924 C CA . VAL B 1 141 ? 6.426 8.516 -6.113 1 92.62 141 VAL B CA 1
ATOM 2925 C C . VAL B 1 141 ? 6.238 8.305 -7.613 1 92.62 141 VAL B C 1
ATOM 2927 O O . VAL B 1 141 ? 5.668 7.293 -8.031 1 92.62 141 VAL B O 1
ATOM 2930 N N . LYS B 1 142 ? 6.727 9.25 -8.344 1 86.69 142 LYS B N 1
ATOM 2931 C CA . LYS B 1 142 ? 6.66 9.109 -9.797 1 86.69 142 LYS B CA 1
ATOM 2932 C C . LYS B 1 142 ? 7.781 8.211 -10.32 1 86.69 142 LYS B C 1
ATOM 2934 O O . LYS B 1 142 ? 7.746 7.766 -11.461 1 86.69 142 LYS B O 1
ATOM 2939 N N . ARG B 1 143 ? 8.766 8.016 -9.414 1 75.69 143 ARG B N 1
ATOM 2940 C CA . ARG B 1 143 ? 9.93 7.234 -9.828 1 75.69 143 ARG B CA 1
ATOM 2941 C C . ARG B 1 143 ? 9.617 5.738 -9.812 1 75.69 143 ARG B C 1
ATOM 2943 O O . ARG B 1 143 ? 8.68 5.305 -9.148 1 75.69 143 ARG B O 1
ATOM 2950 N N . THR B 1 144 ? 10.555 5.078 -10.617 1 65.94 144 THR B N 1
ATOM 2951 C CA . THR B 1 144 ? 10.461 3.621 -10.664 1 65.94 144 THR B CA 1
ATOM 2952 C C . THR B 1 144 ? 11.727 2.98 -10.102 1 65.94 144 THR B C 1
ATOM 2954 O O . THR B 1 144 ? 11.875 1.757 -10.141 1 65.94 144 THR B O 1
ATOM 2957 N N . SER B 1 145 ? 12.719 3.861 -9.609 1 63.5 145 SER B N 1
ATOM 2958 C CA . SER B 1 145 ? 13.969 3.23 -9.195 1 63.5 145 SER B CA 1
ATOM 2959 C C . SER B 1 145 ? 14.016 3.057 -7.676 1 63.5 145 SER B C 1
ATOM 2961 O O . SER B 1 145 ? 13.406 3.832 -6.938 1 63.5 145 SER B O 1
ATOM 2963 N N . THR B 1 146 ? 14.844 1.901 -7.117 1 62.66 146 THR B N 1
ATOM 2964 C CA . THR B 1 146 ? 14.695 1.155 -5.875 1 62.66 146 THR B CA 1
ATOM 2965 C C . THR B 1 146 ? 15.641 1.701 -4.805 1 62.66 146 THR B C 1
ATOM 2967 O O . THR B 1 146 ? 16.016 0.984 -3.871 1 62.66 146 THR B O 1
ATOM 2970 N N . SER B 1 147 ? 16.031 2.9 -4.68 1 75.69 147 SER B N 1
ATOM 2971 C CA . SER B 1 147 ? 16.922 3.139 -3.557 1 75.69 147 SER B CA 1
ATOM 2972 C C . SER B 1 147 ? 16.141 3.381 -2.268 1 75.69 147 SER B C 1
ATOM 2974 O O . SER B 1 147 ? 16.719 3.395 -1.18 1 75.69 147 SER B O 1
ATOM 2976 N N . TYR B 1 148 ? 14.984 3.217 -2.115 1 90.88 148 TYR B N 1
ATOM 2977 C CA . TYR B 1 148 ? 14.156 3.25 -0.911 1 90.88 148 TYR B CA 1
ATOM 2978 C C . TYR B 1 148 ? 12.789 2.629 -1.167 1 90.88 148 TYR B C 1
ATOM 2980 O O . TYR B 1 148 ? 11.766 3.307 -1.07 1 90.88 148 TYR B O 1
ATOM 2988 N N . PHE B 1 149 ? 12.875 1.341 -1.327 1 93.94 149 PHE B N 1
ATOM 2989 C CA . PHE B 1 149 ? 11.773 0.537 -1.836 1 93.94 149 PHE B CA 1
ATOM 2990 C C . PHE B 1 149 ? 10.57 0.616 -0.901 1 93.94 149 PHE B C 1
ATOM 2992 O O . PHE B 1 149 ? 9.477 0.994 -1.322 1 93.94 149 PHE B O 1
ATOM 2999 N N . SER B 1 150 ? 10.781 0.309 0.4 1 95.62 150 SER B N 1
ATOM 3000 C CA . SER B 1 150 ? 9.672 0.272 1.343 1 95.62 150 SER B CA 1
ATOM 3001 C C . SER B 1 150 ? 9.039 1.65 1.505 1 95.62 150 SER B C 1
ATOM 3003 O O . SER B 1 150 ? 7.816 1.771 1.607 1 95.62 150 SER B O 1
ATOM 3005 N N . TYR B 1 151 ? 9.875 2.652 1.498 1 96.19 151 TYR B N 1
ATOM 3006 C CA . TYR B 1 151 ? 9.414 4.031 1.607 1 96.19 151 TYR B CA 1
ATOM 3007 C C . TYR B 1 151 ? 8.555 4.418 0.407 1 96.19 151 TYR B C 1
ATOM 3009 O O . TYR B 1 151 ? 7.426 4.887 0.568 1 96.19 151 TYR B O 1
ATOM 3017 N N . LEU B 1 152 ? 9.07 4.156 -0.752 1 95.56 152 LEU B N 1
ATOM 3018 C CA . LEU B 1 152 ? 8.375 4.562 -1.967 1 95.56 152 LEU B CA 1
ATOM 3019 C C . LEU B 1 152 ? 7.066 3.793 -2.125 1 95.56 152 LEU B C 1
ATOM 3021 O O . LEU B 1 152 ? 6.051 4.363 -2.527 1 95.56 152 LEU B O 1
ATOM 3025 N N . LEU B 1 153 ? 7.141 2.516 -1.838 1 96.62 153 LEU B N 1
ATOM 3026 C CA . LEU B 1 153 ? 5.914 1.732 -1.939 1 96.62 153 LEU B CA 1
ATOM 3027 C C . LEU B 1 153 ? 4.84 2.279 -1.005 1 96.62 153 LEU B C 1
ATOM 3029 O O . LEU B 1 153 ? 3.676 2.396 -1.391 1 96.62 153 LEU B O 1
ATOM 3033 N N . SER B 1 154 ? 5.203 2.627 0.22 1 97.81 154 SER B N 1
ATOM 3034 C CA . SER B 1 154 ? 4.242 3.152 1.185 1 97.81 154 SER B CA 1
ATOM 3035 C C . SER B 1 154 ? 3.723 4.52 0.759 1 97.81 154 SER B C 1
ATOM 3037 O O . SER B 1 154 ? 2.535 4.816 0.911 1 97.81 154 SER B O 1
ATOM 3039 N N . LYS B 1 155 ? 4.57 5.371 0.255 1 97.75 155 LYS B N 1
ATOM 3040 C CA . LYS B 1 155 ? 4.145 6.691 -0.202 1 97.75 155 LYS B CA 1
ATOM 3041 C C . LYS B 1 155 ? 3.248 6.582 -1.431 1 97.75 155 LYS B C 1
ATOM 3043 O O . LYS B 1 155 ? 2.314 7.371 -1.595 1 97.75 155 LYS B O 1
ATOM 3048 N N . LYS B 1 156 ? 3.562 5.652 -2.324 1 96.94 156 LYS B N 1
ATOM 3049 C CA . LYS B 1 156 ? 2.662 5.402 -3.447 1 96.94 156 LYS B CA 1
ATOM 3050 C C . LYS B 1 156 ? 1.289 4.949 -2.961 1 96.94 156 LYS B C 1
ATOM 3052 O O . LYS B 1 156 ? 0.265 5.328 -3.533 1 96.94 156 LYS B O 1
ATOM 3057 N N . SER B 1 157 ? 1.303 4.137 -1.955 1 98.12 157 SER B N 1
ATOM 3058 C CA . SER B 1 157 ? 0.036 3.709 -1.37 1 98.12 157 SER B CA 1
ATOM 3059 C C . SER B 1 157 ? -0.749 4.898 -0.824 1 98.12 157 SER B C 1
ATOM 3061 O O . SER B 1 157 ? -1.979 4.914 -0.882 1 98.12 157 SER B O 1
ATOM 3063 N N . LEU B 1 158 ? -0.043 5.824 -0.274 1 98.44 158 LEU B N 1
ATOM 3064 C CA . LEU B 1 158 ? -0.683 7.039 0.227 1 98.44 158 LEU B CA 1
ATOM 3065 C C . LEU B 1 158 ? -1.321 7.824 -0.912 1 98.44 158 LEU B C 1
ATOM 3067 O O . LEU B 1 158 ? -2.387 8.422 -0.739 1 98.44 158 LEU B O 1
ATOM 3071 N N . VAL B 1 159 ? -0.686 7.848 -2.061 1 97.06 159 VAL B N 1
ATOM 3072 C CA . VAL B 1 159 ? -1.274 8.445 -3.256 1 97.06 159 VAL B CA 1
ATOM 3073 C C . VAL B 1 159 ? -2.566 7.715 -3.615 1 97.06 159 VAL B C 1
ATOM 3075 O O . VAL B 1 159 ? -3.605 8.344 -3.828 1 97.06 159 VAL B O 1
ATOM 3078 N N . ASP B 1 160 ? -2.473 6.387 -3.654 1 95.94 160 ASP B N 1
ATOM 3079 C CA . ASP B 1 160 ? -3.645 5.582 -3.98 1 95.94 160 ASP B CA 1
ATOM 3080 C C . ASP B 1 160 ? -4.77 5.82 -2.975 1 95.94 160 ASP B C 1
ATOM 3082 O O . ASP B 1 160 ? -5.938 5.926 -3.355 1 95.94 160 ASP B O 1
ATOM 3086 N N . PHE B 1 161 ? -4.41 5.902 -1.713 1 96.88 161 PHE B N 1
ATOM 3087 C CA . PHE B 1 161 ? -5.375 6.184 -0.657 1 96.88 161 PHE B CA 1
ATOM 3088 C C . PHE B 1 161 ? -6.098 7.5 -0.922 1 96.88 161 PHE B C 1
ATOM 3090 O O . PHE B 1 161 ? -7.328 7.562 -0.846 1 96.88 161 PHE B O 1
ATOM 3097 N N . THR B 1 162 ? -5.348 8.531 -1.235 1 96.25 162 THR B N 1
ATOM 3098 C CA . THR B 1 162 ? -5.902 9.859 -1.484 1 96.25 162 THR B CA 1
ATOM 3099 C C . THR B 1 162 ? -6.934 9.812 -2.605 1 96.25 162 THR B C 1
ATOM 3101 O O . THR B 1 162 ? -8.047 10.32 -2.451 1 96.25 162 THR B O 1
ATOM 3104 N N . ALA B 1 163 ? -6.574 9.156 -3.637 1 92.69 163 ALA B N 1
ATOM 3105 C CA . ALA B 1 163 ? -7.453 9.094 -4.801 1 92.69 163 ALA B CA 1
ATOM 3106 C C . ALA B 1 163 ? -8.695 8.258 -4.504 1 92.69 163 ALA B C 1
ATOM 3108 O O . ALA B 1 163 ? -9.805 8.633 -4.875 1 92.69 163 ALA B O 1
ATOM 3109 N N . LEU B 1 164 ? -8.516 7.16 -3.838 1 91.06 164 LEU B N 1
ATOM 3110 C CA . LEU B 1 164 ? -9.594 6.215 -3.584 1 91.06 164 LEU B CA 1
ATOM 3111 C C . LEU B 1 164 ? -10.641 6.824 -2.656 1 91.06 164 LEU B C 1
ATOM 3113 O O . LEU B 1 164 ? -11.844 6.676 -2.889 1 91.06 164 LEU B O 1
ATOM 3117 N N . THR B 1 165 ? -10.227 7.504 -1.687 1 89.62 165 THR B N 1
ATOM 3118 C CA . THR B 1 165 ? -11.141 7.895 -0.618 1 89.62 165 THR B CA 1
ATOM 3119 C C . THR B 1 165 ? -11.875 9.188 -0.976 1 89.62 165 THR B C 1
ATOM 3121 O O . THR B 1 165 ? -12.898 9.508 -0.378 1 89.62 165 THR B O 1
ATOM 3124 N N . ALA B 1 166 ? -11.352 9.898 -1.921 1 84.19 166 ALA B N 1
ATOM 3125 C CA . ALA B 1 166 ? -11.984 11.148 -2.326 1 84.19 166 ALA B CA 1
ATOM 3126 C C . ALA B 1 166 ? -13.398 10.898 -2.855 1 84.19 166 ALA B C 1
ATOM 3128 O O . ALA B 1 166 ? -14.266 11.766 -2.76 1 84.19 166 ALA B O 1
ATOM 3129 N N . SER B 1 167 ? -13.617 9.688 -3.352 1 82.56 167 SER B N 1
ATOM 3130 C CA . SER B 1 167 ? -14.922 9.391 -3.93 1 82.56 167 SER B CA 1
ATOM 3131 C C . SER B 1 167 ? -15.938 9.023 -2.85 1 82.56 167 SER B C 1
ATOM 3133 O O . SER B 1 167 ? -17.141 9.016 -3.104 1 82.56 167 SER B O 1
ATOM 3135 N N . GLU B 1 168 ? -15.453 8.75 -1.731 1 87.88 168 GLU B N 1
ATOM 3136 C CA . GLU B 1 168 ? -16.344 8.297 -0.666 1 87.88 168 GLU B CA 1
ATOM 3137 C C . GLU B 1 168 ? -17.031 9.477 0.019 1 87.88 168 GLU B C 1
ATOM 3139 O O . GLU B 1 168 ? -18.109 9.328 0.598 1 87.88 168 GLU B O 1
ATOM 3144 N N . PHE B 1 169 ? -16.375 10.664 -0.084 1 86.25 169 PHE B N 1
ATOM 3145 C CA . PHE B 1 169 ? -16.875 11.82 0.646 1 86.25 169 PHE B CA 1
ATOM 3146 C C . PHE B 1 169 ? -17.297 12.922 -0.316 1 86.25 169 PHE B C 1
ATOM 3148 O O . PHE B 1 169 ? -16.656 13.141 -1.34 1 86.25 169 PHE B O 1
ATOM 3155 N N . ASP B 1 170 ? -18.391 13.523 0.073 1 80.25 170 ASP B N 1
ATOM 3156 C CA . ASP B 1 170 ? -18.672 14.812 -0.562 1 80.25 170 ASP B CA 1
ATOM 3157 C C . ASP B 1 170 ? -17.547 15.812 -0.276 1 80.25 170 ASP B C 1
ATOM 3159 O O . ASP B 1 170 ? -17.203 16.047 0.883 1 80.25 170 ASP B O 1
ATOM 3163 N N . PRO B 1 171 ? -17.031 16.297 -1.364 1 81.31 171 PRO B N 1
ATOM 3164 C CA . PRO B 1 171 ? -15.93 17.234 -1.146 1 81.31 171 PRO B CA 1
ATOM 3165 C C . PRO B 1 171 ? -16.312 18.406 -0.248 1 81.31 171 PRO B C 1
ATOM 3167 O O . PRO B 1 171 ? -15.453 19.031 0.358 1 81.31 171 PRO B O 1
ATOM 3170 N N . ARG B 1 172 ? -17.609 18.656 -0.071 1 83.69 172 ARG B N 1
ATOM 3171 C CA . ARG B 1 172 ? -18.078 19.703 0.83 1 83.69 172 ARG B CA 1
ATOM 3172 C C . ARG B 1 172 ? -18.016 19.25 2.283 1 83.69 172 ARG B C 1
ATOM 3174 O O . ARG B 1 172 ? -18 20.078 3.199 1 83.69 172 ARG B O 1
ATOM 3181 N N . HIS B 1 173 ? -17.906 17.938 2.436 1 86.31 173 HIS B N 1
ATOM 3182 C CA . HIS B 1 173 ? -17.75 17.359 3.766 1 86.31 173 HIS B CA 1
ATOM 3183 C C . HIS B 1 173 ? -16.281 17.156 4.113 1 86.31 173 HIS B C 1
ATOM 3185 O O . HIS B 1 173 ? -15.797 17.688 5.117 1 86.31 173 HIS B O 1
ATOM 3191 N N . LEU B 1 174 ? -15.688 16.531 3.238 1 93 174 LEU B N 1
ATOM 3192 C CA . LEU B 1 174 ? -14.266 16.266 3.432 1 93 174 LEU B CA 1
ATOM 3193 C C . LEU B 1 174 ? -13.516 16.281 2.102 1 93 174 LEU B C 1
ATOM 3195 O O . LEU B 1 174 ? -13.797 15.484 1.212 1 93 174 LEU B O 1
ATOM 3199 N N . CYS B 1 175 ? -12.617 17.266 1.988 1 94.75 175 CYS B N 1
ATOM 3200 C CA . CYS B 1 175 ? -11.766 17.359 0.808 1 94.75 175 CYS B CA 1
ATOM 3201 C C . CYS B 1 175 ? -10.391 16.75 1.08 1 94.75 175 CYS B C 1
ATOM 3203 O O . CYS B 1 175 ? -9.641 17.281 1.902 1 94.75 175 CYS B O 1
ATOM 3205 N N . ILE B 1 176 ? -10.109 15.672 0.43 1 95.62 176 ILE B N 1
ATOM 3206 C CA . ILE B 1 176 ? -8.867 14.938 0.65 1 95.62 176 ILE B CA 1
ATOM 3207 C C . ILE B 1 176 ? -7.918 15.172 -0.527 1 95.62 176 ILE B C 1
ATOM 3209 O O . ILE B 1 176 ? -8.273 14.906 -1.678 1 95.62 176 ILE B O 1
ATOM 3213 N N . THR B 1 177 ? -6.695 15.703 -0.217 1 96.56 177 THR B N 1
ATOM 3214 C CA . THR B 1 177 ? -5.707 15.969 -1.258 1 96.56 177 THR B CA 1
ATOM 3215 C C . THR B 1 177 ? -4.324 15.5 -0.816 1 96.56 177 THR B C 1
ATOM 3217 O O . THR B 1 177 ? -4.113 15.188 0.357 1 96.56 177 THR B O 1
ATOM 3220 N N . ALA B 1 178 ? -3.477 15.344 -1.798 1 97.44 178 ALA B N 1
ATOM 3221 C CA . ALA B 1 178 ? -2.076 15.039 -1.518 1 97.44 178 ALA B CA 1
ATOM 3222 C C . ALA B 1 178 ? -1.153 16.109 -2.105 1 97.44 178 ALA B C 1
ATOM 3224 O O . ALA B 1 178 ? -1.438 16.656 -3.166 1 97.44 178 ALA B O 1
ATOM 3225 N N . VAL B 1 179 ? -0.115 16.422 -1.38 1 97.56 179 VAL B N 1
ATOM 3226 C CA . VAL B 1 179 ? 0.961 17.266 -1.88 1 97.56 179 VAL B CA 1
ATOM 3227 C C . VAL B 1 179 ? 2.254 16.469 -1.977 1 97.56 179 VAL B C 1
ATOM 3229 O O . VAL B 1 179 ? 2.602 15.727 -1.053 1 97.56 179 VAL B O 1
ATOM 3232 N N . CYS B 1 180 ? 2.961 16.578 -3.062 1 97.31 180 CYS B N 1
ATOM 3233 C CA . CYS B 1 180 ? 4.18 15.82 -3.324 1 97.31 180 CYS B CA 1
ATOM 3234 C C . CYS B 1 180 ? 5.379 16.75 -3.475 1 97.31 180 CYS B C 1
ATOM 3236 O O . CYS B 1 180 ? 5.785 17.062 -4.594 1 97.31 180 CYS B O 1
ATOM 3238 N N . PRO B 1 181 ? 5.957 17.078 -2.336 1 95.06 181 PRO B N 1
ATOM 3239 C CA . PRO B 1 181 ? 7.109 17.984 -2.41 1 95.06 181 PRO B CA 1
ATOM 3240 C C . PRO B 1 181 ? 8.352 17.297 -2.967 1 95.06 181 PRO B C 1
ATOM 3242 O O . PRO B 1 181 ? 8.523 16.078 -2.805 1 95.06 181 PRO B O 1
ATOM 3245 N N . THR B 1 182 ? 9.18 18.125 -3.574 1 93.75 182 THR B N 1
ATOM 3246 C CA . THR B 1 182 ? 10.547 17.703 -3.857 1 93.75 182 THR B CA 1
ATOM 3247 C C . THR B 1 182 ? 11.406 17.75 -2.596 1 93.75 182 THR B C 1
ATOM 3249 O O . THR B 1 182 ? 10.945 18.219 -1.547 1 93.75 182 THR B O 1
ATOM 3252 N N . LYS B 1 183 ? 12.562 17.266 -2.766 1 91 183 LYS B N 1
ATOM 3253 C CA . LYS B 1 183 ? 13.469 17.344 -1.623 1 91 183 LYS B CA 1
ATOM 3254 C C . LYS B 1 183 ? 13.664 18.797 -1.183 1 91 183 LYS B C 1
ATOM 3256 O O . LYS B 1 183 ? 14 19.656 -1.998 1 91 183 LYS B O 1
ATOM 3261 N N . ILE B 1 184 ? 13.391 19.047 0.035 1 92.38 184 ILE B N 1
ATOM 3262 C CA . ILE B 1 184 ? 13.641 20.359 0.631 1 92.38 184 ILE B CA 1
ATOM 3263 C C . ILE B 1 184 ? 14.906 20.312 1.478 1 92.38 184 ILE B C 1
ATOM 3265 O O . ILE B 1 184 ? 14.961 19.609 2.486 1 92.38 184 ILE B O 1
ATOM 3269 N N . PRO B 1 185 ? 15.836 21.062 1.096 1 90.31 185 PRO B N 1
ATOM 3270 C CA . PRO B 1 185 ? 17.109 21 1.822 1 90.31 185 PRO B CA 1
ATOM 3271 C C . PRO B 1 185 ? 16.969 21.422 3.285 1 90.31 185 PRO B C 1
ATOM 3273 O O . PRO B 1 185 ? 16.125 22.266 3.615 1 90.31 185 PRO B O 1
ATOM 3276 N N . ALA B 1 186 ? 17.859 20.859 4.066 1 86.62 186 ALA B N 1
ATOM 3277 C CA . ALA B 1 186 ? 17.828 21.109 5.504 1 86.62 186 ALA B CA 1
ATOM 3278 C C . ALA B 1 186 ? 17.984 22.609 5.797 1 86.62 186 ALA B C 1
ATOM 3280 O O . ALA B 1 186 ? 17.344 23.125 6.711 1 86.62 186 ALA B O 1
ATOM 3281 N N . HIS B 1 187 ? 18.781 23.234 5.051 1 85.19 187 HIS B N 1
ATOM 3282 C CA . HIS B 1 187 ? 19.047 24.641 5.312 1 85.19 187 HIS B CA 1
ATOM 3283 C C . HIS B 1 187 ? 17.812 25.5 5.078 1 85.19 187 HIS B C 1
ATOM 3285 O O . HIS B 1 187 ? 17.719 26.625 5.566 1 85.19 187 HIS B O 1
ATOM 3291 N N . GLU B 1 188 ? 16.875 24.953 4.207 1 87.5 188 GLU B N 1
ATOM 3292 C CA . GLU B 1 188 ? 15.648 25.703 3.973 1 87.5 188 GLU B CA 1
ATOM 3293 C C . GLU B 1 188 ? 14.664 25.516 5.129 1 87.5 188 GLU B C 1
ATOM 3295 O O . GLU B 1 188 ? 13.727 26.297 5.277 1 87.5 188 GLU B O 1
ATOM 3300 N N . ILE B 1 189 ? 14.891 24.484 5.898 1 83.75 189 ILE B N 1
ATOM 3301 C CA . ILE B 1 189 ? 13.875 24.203 6.906 1 83.75 189 ILE B CA 1
ATOM 3302 C C . ILE B 1 189 ? 14.477 24.328 8.305 1 83.75 189 ILE B C 1
ATOM 3304 O O . ILE B 1 189 ? 13.75 24.422 9.297 1 83.75 189 ILE B O 1
ATOM 3308 N N . ASP B 1 190 ? 16.031 24.141 8.367 1 67.12 190 ASP B N 1
ATOM 3309 C CA . ASP B 1 190 ? 16.734 24.234 9.641 1 67.12 190 ASP B CA 1
ATOM 3310 C C . ASP B 1 190 ? 16.781 25.672 10.141 1 67.12 190 ASP B C 1
ATOM 3312 O O . ASP B 1 190 ? 17.172 26.578 9.391 1 67.12 190 ASP B O 1
ATOM 3316 N N . GLY B 1 191 ? 16.406 25.953 11.289 1 57.62 191 GLY B N 1
ATOM 3317 C CA . GLY B 1 191 ? 16.688 27.25 11.883 1 57.62 191 GLY B CA 1
ATOM 3318 C C . GLY B 1 191 ? 15.578 28.266 11.633 1 57.62 191 GLY B C 1
ATOM 3319 O O . GLY B 1 191 ? 15.734 29.438 11.953 1 57.62 191 GLY B O 1
ATOM 3320 N N . ILE B 1 192 ? 14.82 27.984 10.562 1 52.75 192 ILE B N 1
ATOM 3321 C CA . ILE B 1 192 ? 14.078 29.062 9.914 1 52.75 192 ILE B CA 1
ATOM 3322 C C . ILE B 1 192 ? 13.188 29.766 10.938 1 52.75 192 ILE B C 1
ATOM 3324 O O . ILE B 1 192 ? 12.352 29.125 11.578 1 52.75 192 ILE B O 1
ATOM 3328 N N . GLN B 1 193 ? 13.648 30.703 11.484 1 53.91 193 GLN B N 1
ATOM 3329 C CA . GLN B 1 193 ? 12.82 31.828 11.945 1 53.91 193 GLN B CA 1
ATOM 3330 C C . GLN B 1 193 ? 11.492 31.875 11.195 1 53.91 193 GLN B C 1
ATOM 3332 O O . GLN B 1 193 ? 11.406 31.406 10.055 1 53.91 193 GLN B O 1
ATOM 3337 N N . SER B 1 194 ? 10.641 32.5 10.664 1 58.12 194 SER B N 1
ATOM 3338 C CA . SER B 1 194 ? 9.234 32.75 10.352 1 58.12 194 SER B CA 1
ATOM 3339 C C . SER B 1 194 ? 8.961 32.562 8.859 1 58.12 194 SER B C 1
ATOM 3341 O O . SER B 1 194 ? 9.797 32.938 8.023 1 58.12 194 SER B O 1
ATOM 3343 N N . VAL B 1 195 ? 8.625 30.969 8.25 1 76.88 195 VAL B N 1
ATOM 3344 C CA . VAL B 1 195 ? 7.902 30.938 6.984 1 76.88 195 VAL B CA 1
ATOM 3345 C C . VAL B 1 195 ? 7.582 32.344 6.523 1 76.88 195 VAL B C 1
ATOM 3347 O O . VAL B 1 195 ? 7.117 32.562 5.398 1 76.88 195 VAL B O 1
ATOM 3350 N N . GLU B 1 196 ? 8.328 33.25 7.266 1 75.12 196 GLU B N 1
ATOM 3351 C CA . GLU B 1 196 ? 8.023 34.625 6.957 1 75.12 196 GLU B CA 1
ATOM 3352 C C . GLU B 1 196 ? 8.93 35.156 5.852 1 75.12 196 GLU B C 1
ATOM 3354 O O . GLU B 1 196 ? 8.555 36.094 5.117 1 75.12 196 GLU B O 1
ATOM 3359 N N . ASN B 1 197 ? 10.18 34.625 5.82 1 79.31 197 ASN B N 1
ATOM 3360 C CA . ASN B 1 197 ? 11.086 35.031 4.75 1 79.31 197 ASN B CA 1
ATOM 3361 C C . ASN B 1 197 ? 11.477 33.844 3.867 1 79.31 197 ASN B C 1
ATOM 3363 O O . ASN B 1 197 ? 12.414 33.125 4.188 1 79.31 197 ASN B O 1
ATOM 3367 N N . LEU B 1 198 ? 10.883 33.75 2.74 1 87.88 198 LEU B N 1
ATOM 3368 C CA . LEU B 1 198 ? 11.047 32.594 1.856 1 87.88 198 LEU B CA 1
ATOM 3369 C C . LEU B 1 198 ? 11.953 32.938 0.68 1 87.88 198 LEU B C 1
ATOM 3371 O O . LEU B 1 198 ? 12.094 32.156 -0.252 1 87.88 198 LEU B O 1
ATOM 3375 N N . THR B 1 199 ? 12.617 34.156 0.585 1 83.38 199 THR B N 1
ATOM 3376 C CA . THR B 1 199 ? 13.398 34.625 -0.547 1 83.38 199 THR B CA 1
ATOM 3377 C C . THR B 1 199 ? 14.516 33.656 -0.895 1 83.38 199 THR B C 1
ATOM 3379 O O . THR B 1 199 ? 14.742 33.344 -2.068 1 83.38 199 THR B O 1
ATOM 3382 N N . ASP B 1 200 ? 15.195 32.938 0.088 1 85.69 200 ASP B N 1
ATOM 3383 C CA . ASP B 1 200 ? 16.297 32 -0.185 1 85.69 200 ASP B CA 1
ATOM 3384 C C . ASP B 1 200 ? 15.898 30.578 0.137 1 85.69 200 ASP B C 1
ATOM 3386 O O . ASP B 1 200 ? 16.75 29.766 0.513 1 85.69 200 ASP B O 1
ATOM 3390 N N . LYS B 1 201 ? 14.664 30.297 -0.075 1 92.19 201 LYS B N 1
ATOM 3391 C CA . LYS B 1 201 ? 14.148 28.969 0.244 1 92.19 201 LYS B CA 1
ATOM 3392 C C . LYS B 1 201 ? 13.148 28.5 -0.809 1 92.19 201 LYS B C 1
ATOM 3394 O O . LYS B 1 201 ? 11.984 28.234 -0.494 1 92.19 201 LYS B O 1
ATOM 3399 N N . PRO B 1 202 ? 13.562 28.344 -2.053 1 92.06 202 PRO B N 1
ATOM 3400 C CA . PRO B 1 202 ? 12.641 28.125 -3.168 1 92.06 202 PRO B CA 1
ATOM 3401 C C . PRO B 1 202 ? 11.859 26.812 -3.039 1 92.06 202 PRO B C 1
ATOM 3403 O O . PRO B 1 202 ? 10.688 26.75 -3.428 1 92.06 202 PRO B O 1
ATOM 3406 N N . GLN B 1 203 ? 12.492 25.75 -2.561 1 93.62 203 GLN B N 1
ATOM 3407 C CA . GLN B 1 203 ? 11.781 24.484 -2.457 1 93.62 203 GLN B CA 1
ATOM 3408 C C . GLN B 1 203 ? 10.711 24.547 -1.366 1 93.62 203 GLN B C 1
ATOM 3410 O O . GLN B 1 203 ? 9.609 24.031 -1.544 1 93.62 203 GLN B O 1
ATOM 3415 N N . LEU B 1 204 ? 11.094 25.125 -0.304 1 94.19 204 LEU B N 1
ATOM 3416 C CA . LEU B 1 204 ? 10.117 25.297 0.765 1 94.19 204 LEU B CA 1
ATOM 3417 C C . LEU B 1 204 ? 8.969 26.203 0.316 1 94.19 204 LEU B C 1
ATOM 3419 O O . LEU B 1 204 ? 7.805 25.906 0.573 1 94.19 204 LEU B O 1
ATOM 3423 N N . LYS B 1 205 ? 9.297 27.297 -0.369 1 93.88 205 LYS B N 1
ATOM 3424 C CA . LYS B 1 205 ? 8.289 28.219 -0.873 1 93.88 205 LYS B CA 1
ATOM 3425 C C . LYS B 1 205 ? 7.312 27.5 -1.806 1 93.88 205 LYS B C 1
ATOM 3427 O O . LYS B 1 205 ? 6.098 27.703 -1.71 1 93.88 205 LYS B O 1
ATOM 3432 N N . ASN B 1 206 ? 7.824 26.75 -2.678 1 94.38 206 ASN B N 1
ATOM 3433 C CA . ASN B 1 206 ? 6.98 26.016 -3.617 1 94.38 206 ASN B CA 1
ATOM 3434 C C . ASN B 1 206 ? 6.02 25.078 -2.895 1 94.38 206 ASN B C 1
ATOM 3436 O O . ASN B 1 206 ? 4.84 25 -3.246 1 94.38 206 ASN B O 1
ATOM 3440 N N . PHE B 1 207 ? 6.555 24.391 -1.924 1 95.75 207 PHE B N 1
ATOM 3441 C CA . PHE B 1 207 ? 5.742 23.484 -1.125 1 95.75 207 PHE B CA 1
ATOM 3442 C C . PHE B 1 207 ? 4.625 24.234 -0.416 1 95.75 207 PHE B C 1
ATOM 3444 O O . PHE B 1 207 ? 3.453 23.859 -0.519 1 95.75 207 PHE B O 1
ATOM 3451 N N . LEU B 1 208 ? 4.941 25.328 0.231 1 95 208 LEU B N 1
ATOM 3452 C CA . LEU B 1 208 ? 3.979 26.094 1.017 1 95 208 LEU B CA 1
ATOM 3453 C C . LEU B 1 208 ? 2.967 26.781 0.109 1 95 208 LEU B C 1
ATOM 3455 O O . LEU B 1 208 ? 1.809 26.969 0.489 1 95 208 LEU B O 1
ATOM 3459 N N . ASP B 1 209 ? 3.375 27.094 -1.112 1 94.06 209 ASP B N 1
ATOM 3460 C CA . ASP B 1 209 ? 2.455 27.688 -2.078 1 94.06 209 ASP B CA 1
ATOM 3461 C C . ASP B 1 209 ? 1.343 26.703 -2.447 1 94.06 209 ASP B C 1
ATOM 3463 O O . ASP B 1 209 ? 0.19 27.109 -2.623 1 94.06 209 ASP B O 1
ATOM 3467 N N . ILE B 1 210 ? 1.701 25.484 -2.572 1 95.19 210 ILE B N 1
ATOM 3468 C CA . ILE B 1 210 ? 0.688 24.484 -2.875 1 95.19 210 ILE B CA 1
ATOM 3469 C C . ILE B 1 210 ? -0.281 24.359 -1.702 1 95.19 210 ILE B C 1
ATOM 3471 O O . ILE B 1 210 ? -1.498 24.297 -1.898 1 95.19 210 ILE B O 1
ATOM 3475 N N . VAL B 1 211 ? 0.281 24.344 -0.516 1 95.75 211 VAL B N 1
ATOM 3476 C CA . VAL B 1 211 ? -0.568 24.25 0.667 1 95.75 211 VAL B CA 1
ATOM 3477 C C . VAL B 1 211 ? -1.481 25.484 0.74 1 95.75 211 VAL B C 1
ATOM 3479 O O . VAL B 1 211 ? -2.668 25.359 1.057 1 95.75 211 VAL B O 1
ATOM 3482 N N . ASP B 1 212 ? -0.936 26.609 0.403 1 94.69 212 ASP B N 1
ATOM 3483 C CA . ASP B 1 212 ? -1.71 27.844 0.36 1 94.69 212 ASP B CA 1
ATOM 3484 C C . ASP B 1 212 ? -2.902 27.719 -0.584 1 94.69 212 ASP B C 1
ATOM 3486 O O . ASP B 1 212 ? -4.023 28.094 -0.236 1 94.69 212 ASP B O 1
ATOM 3490 N N . HIS B 1 213 ? -2.596 27.172 -1.68 1 93.94 213 HIS B N 1
ATOM 3491 C CA . HIS B 1 213 ? -3.643 26.969 -2.674 1 93.94 213 HIS B CA 1
ATOM 3492 C C . HIS B 1 213 ? -4.727 26.031 -2.143 1 93.94 213 HIS B C 1
ATOM 3494 O O . HIS B 1 213 ? -5.918 26.297 -2.326 1 93.94 213 HIS B O 1
ATOM 3500 N N . ILE B 1 214 ? -4.371 24.984 -1.474 1 94.44 214 ILE B N 1
ATOM 3501 C CA . ILE B 1 214 ? -5.32 24.031 -0.91 1 94.44 214 ILE B CA 1
ATOM 3502 C C . ILE B 1 214 ? -6.172 24.719 0.155 1 94.44 214 ILE B C 1
ATOM 3504 O O . ILE B 1 214 ? -7.387 24.516 0.21 1 94.44 214 ILE B O 1
ATOM 3508 N N . MET B 1 215 ? -5.582 25.562 0.925 1 93.69 215 MET B N 1
ATOM 3509 C CA . MET B 1 215 ? -6.266 26.234 2.027 1 93.69 215 MET B CA 1
ATOM 3510 C C . MET B 1 215 ? -7.277 27.25 1.504 1 93.69 215 MET B C 1
ATOM 3512 O O . MET B 1 215 ? -8.375 27.375 2.047 1 93.69 215 MET B O 1
ATOM 3516 N N . ASP B 1 216 ? -6.934 27.844 0.43 1 89 216 ASP B N 1
ATOM 3517 C CA . ASP B 1 216 ? -7.742 28.953 -0.062 1 89 216 ASP B CA 1
ATOM 3518 C C . ASP B 1 216 ? -8.852 28.469 -0.99 1 89 216 ASP B C 1
ATOM 3520 O O . ASP B 1 216 ? -9.891 29.109 -1.123 1 89 216 ASP B O 1
ATOM 3524 N N . PHE B 1 217 ? -8.555 27.375 -1.659 1 75.69 217 PHE B N 1
ATOM 3525 C CA . PHE B 1 217 ? -9.492 26.984 -2.709 1 75.69 217 PHE B CA 1
ATOM 3526 C C . PHE B 1 217 ? -10.594 26.094 -2.154 1 75.69 217 PHE B C 1
ATOM 3528 O O . PHE B 1 217 ? -10.305 25.062 -1.533 1 75.69 217 PHE B O 1
ATOM 3535 N N . ASN B 1 218 ? -11.734 26.625 -2.35 1 65.31 218 ASN B N 1
ATOM 3536 C CA . ASN B 1 218 ? -12.922 25.859 -1.968 1 65.31 218 ASN B CA 1
ATOM 3537 C C . ASN B 1 218 ? -13.32 24.875 -3.055 1 65.31 218 ASN B C 1
ATOM 3539 O O . ASN B 1 218 ? -14.164 24 -2.826 1 65.31 218 ASN B O 1
ATOM 3543 N N . GLN B 1 219 ? -12.656 25.047 -4.129 1 68.19 219 GLN B N 1
ATOM 3544 C CA . GLN B 1 219 ? -13.141 24.219 -5.242 1 68.19 219 GLN B CA 1
ATOM 3545 C C . GLN B 1 219 ? -12.094 23.203 -5.66 1 68.19 219 GLN B C 1
ATOM 3547 O O . GLN B 1 219 ? -12.125 22.703 -6.789 1 68.19 219 GLN B O 1
ATOM 3552 N N . LEU B 1 220 ? -11.242 22.906 -4.746 1 74.69 220 LEU B N 1
ATOM 3553 C CA . LEU B 1 220 ? -10.328 21.828 -5.133 1 74.69 220 LEU B CA 1
ATOM 3554 C C . LEU B 1 220 ? -11.031 20.484 -5.105 1 74.69 220 LEU B C 1
ATOM 3556 O O . LEU B 1 220 ? -11.781 20.188 -4.168 1 74.69 220 LEU B O 1
ATOM 3560 N N . SER B 1 221 ? -10.859 19.859 -6.16 1 85.25 221 SER B N 1
ATOM 3561 C CA . SER B 1 221 ? -11.461 18.531 -6.23 1 85.25 221 SER B CA 1
ATOM 3562 C C . SER B 1 221 ? -10.75 17.547 -5.301 1 85.25 221 SER B C 1
ATOM 3564 O O . SER B 1 221 ? -9.516 17.5 -5.266 1 85.25 221 SER B O 1
ATOM 3566 N N . SER B 1 222 ? -11.555 17 -4.516 1 92.06 222 SER B N 1
ATOM 3567 C CA . SER B 1 222 ? -11.031 15.922 -3.67 1 92.06 222 SER B CA 1
ATOM 3568 C C . SER B 1 222 ? -10.352 14.844 -4.504 1 92.06 222 SER B C 1
ATOM 3570 O O . SER B 1 222 ? -10.773 14.562 -5.629 1 92.06 222 SER B O 1
ATOM 3572 N N . GLY B 1 223 ? -9.227 14.305 -3.979 1 93.75 223 GLY B N 1
ATOM 3573 C CA . GLY B 1 223 ? -8.516 13.242 -4.664 1 93.75 223 GLY B CA 1
ATOM 3574 C C . GLY B 1 223 ? -7.34 13.734 -5.477 1 93.75 223 GLY B C 1
ATOM 3575 O O . GLY B 1 223 ? -6.555 12.938 -5.996 1 93.75 223 GLY B O 1
ATOM 3576 N N . LYS B 1 224 ? -7.145 15 -5.574 1 94.44 224 LYS B N 1
ATOM 3577 C CA . LYS B 1 224 ? -6.066 15.562 -6.383 1 94.44 224 LYS B CA 1
ATOM 3578 C C . LYS B 1 224 ? -4.707 15.297 -5.742 1 94.44 224 LYS B C 1
ATOM 3580 O O . LYS B 1 224 ? -4.559 15.391 -4.523 1 94.44 224 LYS B O 1
ATOM 3585 N N . ILE B 1 225 ? -3.809 14.914 -6.586 1 96.38 225 ILE B N 1
ATOM 3586 C CA . ILE B 1 225 ? -2.402 14.75 -6.23 1 96.38 225 ILE B CA 1
ATOM 3587 C C . ILE B 1 225 ? -1.588 15.906 -6.805 1 96.38 225 ILE B C 1
ATOM 3589 O O . ILE B 1 225 ? -1.424 16.016 -8.023 1 96.38 225 ILE B O 1
ATOM 3593 N N . LEU B 1 226 ? -1.062 16.75 -5.926 1 95.88 226 LEU B N 1
ATOM 3594 C CA . LEU B 1 226 ? -0.45 18 -6.379 1 95.88 226 LEU B CA 1
ATOM 3595 C C . LEU B 1 226 ? 1.07 17.922 -6.277 1 95.88 226 LEU B C 1
ATOM 3597 O O . LEU B 1 226 ? 1.616 17.703 -5.195 1 95.88 226 LEU B O 1
ATOM 3601 N N . PHE B 1 227 ? 1.713 18.078 -7.387 1 94.25 227 PHE B N 1
ATOM 3602 C CA . PHE B 1 227 ? 3.17 18.125 -7.461 1 94.25 227 PHE B CA 1
ATOM 3603 C C . PHE B 1 227 ? 3.676 19.547 -7.535 1 94.25 227 PHE B C 1
ATOM 3605 O O . PHE B 1 227 ? 2.943 20.453 -7.953 1 94.25 227 PHE B O 1
ATOM 3612 N N . MET B 1 228 ? 4.891 19.672 -6.992 1 83.19 228 MET B N 1
ATOM 3613 C CA . MET B 1 228 ? 5.52 20.984 -7.098 1 83.19 228 MET B CA 1
ATOM 3614 C C . MET B 1 228 ? 5.871 21.297 -8.547 1 83.19 228 MET B C 1
ATOM 3616 O O . MET B 1 228 ? 6.195 20.406 -9.32 1 83.19 228 MET B O 1
ATOM 3620 N N . ASP B 1 229 ? 5.562 22.469 -9 1 67.94 229 ASP B N 1
ATOM 3621 C CA . ASP B 1 229 ? 5.93 22.938 -10.336 1 67.94 229 ASP B CA 1
ATOM 3622 C C . ASP B 1 229 ? 7.445 23 -10.492 1 67.94 229 ASP B C 1
ATOM 3624 O O . ASP B 1 229 ? 8.164 23.312 -9.539 1 67.94 229 ASP B O 1
ATOM 3628 N N . LYS B 1 230 ? 8.016 22.297 -11.406 1 50.5 230 LYS B N 1
ATOM 3629 C CA . LYS B 1 230 ? 9.406 22.609 -11.734 1 50.5 230 LYS B CA 1
ATOM 3630 C C . LYS B 1 230 ? 9.578 24.078 -12.086 1 50.5 230 LYS B C 1
ATOM 3632 O O . LYS B 1 230 ? 8.633 24.734 -12.547 1 50.5 230 LYS B O 1
#

Secondary structure (DSSP, 8-state):
---EEEETT-SSHHHHHHHHHHHHHS--EEEEEESS-HHHHHHHHHIIIIIH---EEEEE--TTSHHHHHHHHHHHHHH-TT--EEEE-------B-TTT--HHHHHHHHIIIIIHHHHHHHHHHHH-SSEEEEEE--GGGG----TBHHHHHHHHHHHHHHHHHHTTS-TTTEEEEEEEPPPPPHHHHSSTTTTT--TT-HHHHHHHHHHHHHHH-TTPPTT-EEEPP-/---EEEETT-SSHHHHHHHHHHHHHS--EEEEEESS-HHHHHHHHHIIIIIH---EEEEE--TTSHHHHHHHHHHHHHH-TT--EEEE-------B-TTT--HHHHHHHHIIIIIHHHHHHHHHHHH-SSEEEEEE--GGGG----TBHHHHHHHHHHHHHHHHHHTTS-TTTEEEEEEEPPPPPHHHHTT---TT--TT-HHHHHHHHHHHHHHH-S-PPTT-EEEPP-

Sequence (460 aa):
MKNAALITGSARRIGRALAIFLASKHECDIVAHYHSSHDDALSLQDIVQKSYRRKCVLVQADLGNFASLKKIMKQSFTAMPHLNILINNASVFYEDSLEKCSLKCFTENHNIHVRAPVFLTQYFARMCKQGKVINVVDANVKRTSTSYFSYLLSKKSLVDFTALTASEFDPRHLCITAVCPTKIPAHEIDGIQSVENLTDKPQLKNFLDIVDHIMDFNQLSSGKILFMDKMKNAALITGSARRIGRALAIFLASKHECDIVAHYHSSHDDALSLQDIVQKSYRRKCVLVQADLGNFASLKKIMKQSFTAMPHLNILINNASVFYEDSLEKCSLKCFTENHNIHVRAPVFLTQYFARMCKQGKVINVVDANVKRTSTSYFSYLLSKKSLVDFTALTASEFDPRHLCITAVCPTKIPAHEIDGIQSVENLTDKPQLKNFLDIVDHIMDFNQLSSGKILFMDK

Nearest PDB structures (foldseek):
  3jq7-assembly1_C  TM=8.495E-01  e=3.560E-20  Trypanosoma brucei
  2x9n-assembly1_D  TM=8.566E-01  e=4.884E-20  Trypanosoma brucei brucei
  5k6a-assembly1_C  TM=8.435E-01  e=8.103E-20  Trypanosoma brucei brucei
  5jcj-assembly1_C  TM=8.557E-01  e=3.260E-19  Trypanosoma brucei brucei
  4cql-assembly4_K  TM=8.327E-01  e=1.438E-14  Homo sapiens

Solvent-accessible surface area (backbone atoms only — not comparable to full-atom values): 23461 Å² total; per-residue (Å²): 133,75,44,18,32,41,30,33,39,19,34,49,50,70,28,28,48,49,52,50,39,36,23,63,76,62,57,20,25,36,38,39,23,28,69,82,51,58,70,42,33,51,52,48,36,48,46,38,34,69,76,49,69,25,59,53,45,81,43,77,45,54,57,72,40,70,76,39,44,61,48,52,52,51,53,44,40,70,77,34,74,60,47,29,31,40,33,44,46,40,78,72,85,56,84,26,30,68,85,64,55,43,71,65,57,43,48,51,26,34,26,41,40,34,51,32,45,52,52,43,47,36,55,44,58,75,73,31,72,54,31,39,36,40,36,56,55,42,46,63,54,79,55,46,75,46,73,26,33,47,38,44,52,20,40,39,36,36,52,51,47,31,38,33,53,20,64,72,36,55,50,80,30,38,23,26,32,32,39,18,43,64,88,60,55,60,77,48,45,61,64,87,60,42,73,80,58,45,88,87,18,64,55,51,43,48,45,51,50,53,52,48,49,59,73,69,44,86,75,60,62,38,27,43,75,42,65,57,79,128,132,74,43,19,33,40,30,34,39,18,35,49,50,70,28,27,49,49,52,50,36,37,22,64,78,63,57,20,27,36,35,39,22,27,67,83,50,58,69,44,33,51,52,49,36,47,46,38,33,70,75,50,70,26,58,53,45,82,44,77,45,52,56,72,40,71,75,39,43,61,48,52,52,52,52,45,41,71,76,34,74,59,47,31,32,40,32,43,46,41,77,74,84,56,86,26,29,69,85,65,54,44,70,65,57,43,48,51,26,34,26,41,41,35,53,33,46,53,52,41,49,36,55,45,58,75,73,30,72,53,32,38,36,40,34,55,57,43,47,63,53,78,55,47,74,45,69,29,32,46,38,42,52,20,41,40,37,36,52,51,47,31,38,31,51,20,64,71,35,56,50,80,32,37,24,26,31,31,39,17,43,62,88,59,56,60,78,56,46,53,85,62,64,59,86,71,71,48,89,88,19,64,56,51,42,47,47,51,49,52,53,48,49,58,71,68,43,85,77,61,62,39,26,42,75,41,66,56,79,127

Organism: NCBI:txid949

Foldseek 3Di:
DAEEEEFAQLLAFLNVLLLLLCCAVVVYAYEYEDEPPVVSLVVSQCCSCPVRVHHYHYDYDDLLDVVVLLVSLVVCCVVPVRHAEYELDDADFDFDFPVRDDPVLLSSLQSRLPVNLVVNVVSNLVRFFFHEYEYEAAPCLVPDDGRGPSNSVSSVNSLVVQQVCLVVDDVRGYAGEYEHAYDFDCVLRPDDCSNVDCPPGVRSVQRVVVVVVVVPDSPDRGSYYHYRDD/DAEEEEFAQLLAFLNVQLLLLCCAVVVYAYEYEDEPPVVSLVVSQCCSCPVRVHHYHYDYDDLLDVVRLLVSLVVRCVVPVRHAEYELDDADFDFDFPVRDDPVLLSSLQSRLPVNLVVNVVSNLVRFQFHEYEYEAAPCLVPDDGRGPSNSVSSVNSLVVQQVCLVVDDVRRYAGEYEHAYDFDCVLGPPDDHNPDCPPGVRSVQRVVVVVCVVPDSPDRGSYYHYRDD

Radius of gyration: 24.24 Å; Cα contacts (8 Å, |Δi|>4): 941; chains: 2; bounding box: 38×73×48 Å

pLDDT: mean 92.64, std 9.41, range [49.59, 98.88]

InterPro domains:
  IPR002347 Short-chain dehydrogenase/reductase SDR [PF00106] (4-184)
  IPR002347 Short-chain dehydrogenase/reductase SDR [PR00081] (4-21)
  IPR002347 Short-chain dehydrogenase/reductase SDR [PR00081] (81-92)
  IPR002347 Short-chain dehydrogenase/reductase SDR [PR00081] (125-141)
  IPR002347 Short-chain dehydrogenase/reductase SDR [PR00081] (151-170)
  IPR036291 NAD(P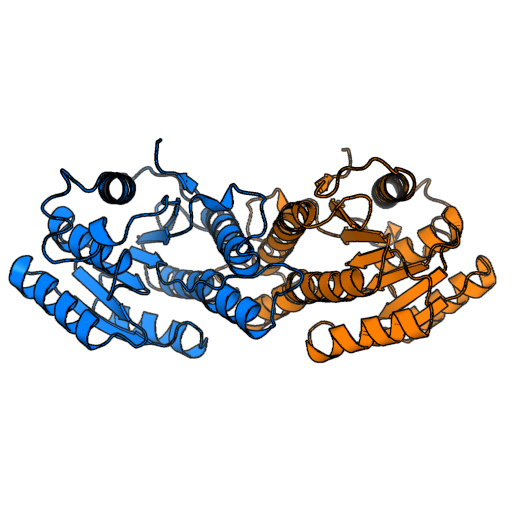)-binding domain superfamily [SSF51735] (4-184)